Protein 3MP6 (pdb70)

B-factor: mean 15.25, std 7.07, range [2.72, 43.17]

CATH classification: 3.40.190.10 (+1 more: 2.30.30.140)

Organism: Saccharomyces cerevisiae (strain ATCC 204508 / S288c) (NCBI:txid559292)

Secondary structure (DSSP, 8-state):
--TTTTSEEEE--TTS-HHHHHHHHHHHHHHH---EEEE--TTHHHHHHHHHHTT-S-SEEEEEGGGHHHHHHTT-BPPP---HHHHHTB-HHHHHHTEETTEE-SEEEEEE--EEEEETTT-SS--SBGGGHHHHHHHHHTTT-EEE---SSSGGGTHHHHHHTT-EEEEEETTEEEEEEEETTSHHHHHHHHHHHHHHHTTSS-TT--HHHHHHHHHTTSEEEEEE-GGGHHHHHHSS--EEEEPPPBBTTB---PEEEEEEEEEBTT-TTHHHHHHIIIIIISSHHHHHHHHHHS--SEESBHHHHHHHTT-HHHHHHHHHHHHSEEPP-STTHHHHHHHHHHHHHHHHHTSS-HHHHHHHHHHHTTS--B--S---SSS----B-TT-EEEE-----EEEEEEEEEETTTTEEEEEE-S-BTTBTT-EEEEE-GGGEEEE-SS----PPPTT-EEEEEPTT-SEEEEEEEEEE-TTSPEEEEETT---EEE-GGGEEE-HHHH-/---

Sequence (511 aa):
MMKIEEEGKLVIWINGDKGYNGLAEVGKKKFEKKDTGIKVTVEHPDDKLEEEKFPQVAATGDGPDIIFWAHDRFGGYAQSGLLAEITPDKAFQDKLYPFTWDAVRRYNGKLIAYPIAVEALSLIYNKDLLPNPPKTWEEIPALDKEELKAKGKSALMFNLQEPYFTWPLIAADGGYAFKYENGKYDIKDVGVDNAGAKAGLTFLVDLIKNKHMNADTDYSSIAEAAFNKGETAMTINGPWAWSSNIDTSSKKVVNNYGVTVLPTFKKGQQPSKPFVGVLSAGINAASPNKELAKKEFLENYLLTDEGLEAVNKDKKPLGAVALKSYEEEELAKDPRIAATMENAQKGEEIMPNIPQQMSAFWYAVRTAVINAASGRQTVDEALAAAQQTNAAAEFGSSYWTSEYNPNAPILVGSEVAYKPRGEEWIQCEVLKVVADGTRFEVRDPEPDELGNSGKVYKCNRKELLLIPPGFPTKNYPPGTKVLARYPEETTTFYPAIVIGTKRDGTCRLRFDGEKETEVTTRRRLVLPSPTALAART

Foldseek 3Di:
DDPQPQAFEEEDAPLFLQVLLVVLQVVLCVVPVHHYHYDHDPPCLVVQVVQLVVLGDGQKYKDWLQAQLQCVVSVFFDFDDDDPVLVVQFDPVQQVSQDHPRTRGWAFWAKKWKWKKFQCVLPVDAAQALVCQVVVQVVVVVVQAAAEAEALLFCLQLQLQLPFQPADAFDDDPNDTDLLHGRCQDPSNLQSLVSLLVCLVSPRYPLPGHHVNRLVCVLCPRYGIYMDIQSSVVSNVVSVRPMDTAFDHHYPNGGRAHAMTTTTMTGTSSRPCSVVVSCSVRVRQLDLSNQVSRCVSGNRAQTRRVVNNVVVVPPNNNVRRVVNNVSHYYRHNHSLVVQLRVLSSQLSSCCNVVVDPNNRSSVSSSVRSSFQAAFAPDDDPFDGGDGQTQQFWKFFAPCQKTFIWGWHDADDRRFKTKTFRCPQDPVGRRTDIDIDGRHGIGTLDPDDGDGADPFQAWWFFADPPHRMTAIWGFRDADPVGWTFIDGPPDNTDTGHNSRIGHRVVVVD

Solvent-accessible surface area: 22839 Å² total

Radius of gyration: 24.21 Å; Cα contacts (8 Å, |Δi|>4): 1221; chains: 2; bounding box: 52×62×69 Å

Nearest PDB structures (foldseek):
  3mp6-assembly1_A  TM=1.002E+00  e=0.000E+00  Escherichia coli K-12
  6d1u-assembly2_B  TM=9.974E-01  e=3.886E-76  Escherichia coli O157:H7
  7wr3-assembly2_B  TM=9.984E-01  e=7.932E-76  Bolitoglossa
  8g3s-assembly1_A  TM=9.933E-01  e=6.636E-76  Serratia sp. FS14
  3o3u-assembly1_N  TM=7.822E-01  e=1.016E-78  Escherichia coli

Structure (mmCIF, N/CA/C/O backbone):
data_3MP6
#
_entry.id   3MP6
#
_cell.length_a   50.169
_cell.length_b   85.333
_cell.length_c   119.313
_cell.angle_alpha   90.00
_cell.angle_beta   90.00
_cell.angle_gamma   90.00
#
_symmetry.space_group_name_H-M   'P 21 21 21'
#
loop_
_entity.id
_entity.type
_entity.pdbx_description
1 polymer 'Maltose-binding periplasmic protein,LINKER,SAGA-associated factor 29'
2 polymer 'H3K4me2 peptide'
3 branched alpha-D-glucopyranose-(1-4)-alpha-D-glucopyranose
4 water water
#
loop_
_atom_site.group_PDB
_atom_site.id
_atom_site.type_symbol
_atom_site.label_atom_id
_atom_site.label_alt_id
_atom_site.label_comp_id
_atom_site.label_asym_id
_atom_site.label_entity_id
_atom_site.label_seq_id
_atom_site.pdbx_PDB_ins_code
_atom_site.Cartn_x
_atom_site.Cartn_y
_atom_site.Cartn_z
_atom_site.occupancy
_atom_site.B_iso_or_equiv
_atom_site.auth_seq_id
_atom_site.auth_comp_id
_atom_site.auth_asym_id
_atom_site.auth_atom_id
_atom_site.pdbx_PDB_model_num
ATOM 1 N N . MET A 1 1 ? -21.330 -32.538 -7.040 1.00 16.81 738 MET A N 1
ATOM 2 C CA A MET A 1 1 ? -21.538 -31.652 -5.858 0.50 15.96 738 MET A CA 1
ATOM 3 C CA B MET A 1 1 ? -21.545 -31.653 -5.858 0.50 15.83 738 MET A CA 1
ATOM 4 C C . MET A 1 1 ? -21.459 -30.178 -6.255 1.00 15.14 738 MET A C 1
ATOM 5 O O . MET A 1 1 ? -20.913 -29.833 -7.298 1.00 15.45 738 MET A O 1
ATOM 14 N N . LYS A 1 2 ? -22.010 -29.306 -5.414 1.00 13.43 739 LYS A N 1
ATOM 15 C CA . LYS A 1 2 ? -21.944 -27.861 -5.651 1.00 11.94 739 LYS A CA 1
ATOM 16 C C . LYS A 1 2 ? -20.495 -27.392 -5.553 1.00 10.66 739 LYS A C 1
ATOM 17 O O . LYS A 1 2 ? -19.716 -27.960 -4.777 1.00 9.76 739 LYS A O 1
ATOM 23 N N . ILE A 1 3 ? -20.144 -26.360 -6.313 1.00 10.10 740 ILE A N 1
ATOM 24 C CA . ILE A 1 3 ? -18.782 -25.827 -6.235 1.00 10.81 740 ILE A CA 1
ATOM 25 C C . ILE A 1 3 ? -18.454 -25.329 -4.830 1.00 9.91 740 ILE A C 1
ATOM 26 O O . ILE A 1 3 ? -17.298 -25.328 -4.416 1.00 9.85 740 ILE A O 1
ATOM 31 N N . GLU A 1 4 ? -19.479 -24.951 -4.071 1.00 9.11 741 GLU A N 1
ATOM 32 C CA . GLU A 1 4 ? -19.254 -24.445 -2.731 1.00 8.60 741 GLU A CA 1
ATOM 33 C C . GLU A 1 4 ? -18.887 -25.532 -1.714 1.00 8.22 741 GLU A C 1
ATOM 34 O O . GLU A 1 4 ? -18.394 -25.224 -0.642 1.00 8.29 741 GLU A O 1
ATOM 40 N N . GLU A 1 5 ? -19.130 -26.800 -2.045 1.00 8.46 742 GLU A N 1
ATOM 41 C CA A GLU A 1 5 ? -18.955 -27.861 -1.052 0.50 8.93 742 GLU A CA 1
ATOM 42 C CA B GLU A 1 5 ? -18.956 -27.890 -1.090 0.50 8.71 742 GLU A CA 1
ATOM 43 C C . GLU A 1 5 ? -17.497 -28.086 -0.668 1.00 8.99 742 GLU A C 1
ATOM 44 O O . GLU A 1 5 ? -16.600 -28.020 -1.508 1.00 9.82 742 GLU A O 1
ATOM 55 N N . GLY A 1 6 ? -17.281 -28.333 0.619 1.00 8.90 743 GLY A N 1
ATOM 56 C CA . GLY A 1 6 ? -15.994 -28.850 1.090 1.00 8.74 743 GLY A CA 1
ATOM 57 C C . GLY A 1 6 ? -15.027 -27.837 1.644 1.00 8.21 743 GLY A C 1
ATOM 58 O O . GLY A 1 6 ? -13.852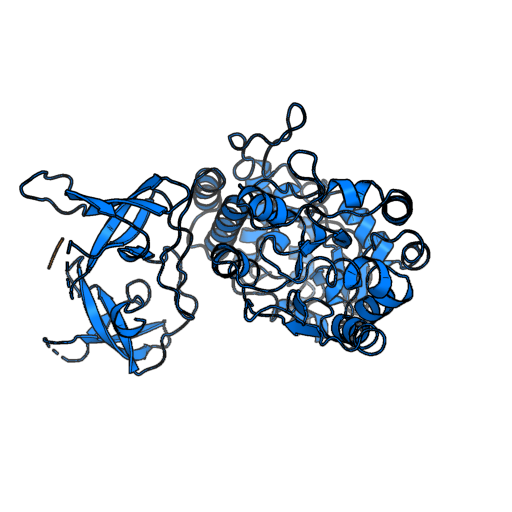 -28.153 1.839 1.00 8.56 743 GLY A O 1
ATOM 59 N N . LYS A 1 7 ? -15.529 -26.632 1.910 1.00 7.71 744 LYS A N 1
ATOM 60 C CA . LYS A 1 7 ? -14.711 -25.513 2.382 1.00 7.16 744 LYS A CA 1
ATOM 61 C C . LYS A 1 7 ? -15.681 -24.513 2.994 1.00 7.50 744 LYS A C 1
ATOM 62 O O . LYS A 1 7 ? -16.892 -24.653 2.808 1.00 8.86 744 LYS A O 1
ATOM 68 N N . LEU A 1 8 ? -15.167 -23.526 3.716 1.00 7.75 745 LEU A N 1
ATOM 69 C CA . LEU A 1 8 ? -16.010 -22.413 4.166 1.00 7.86 745 LEU A CA 1
ATOM 70 C C . LEU A 1 8 ? -15.598 -21.109 3.515 1.00 8.25 745 LEU A C 1
ATOM 71 O O . LEU A 1 8 ? -14.404 -20.821 3.382 1.00 9.22 745 LEU A O 1
ATOM 76 N N . VAL A 1 9 ? -16.592 -20.341 3.087 1.00 7.45 746 VAL A N 1
ATOM 77 C CA . VAL A 1 9 ? -16.394 -18.972 2.621 1.00 7.92 746 VAL A CA 1
ATOM 78 C C . VAL A 1 9 ? -17.260 -18.093 3.514 1.00 8.06 746 VAL A C 1
ATOM 79 O O . VAL A 1 9 ? -18.450 -18.358 3.709 1.00 8.36 746 VAL A O 1
ATOM 83 N N . ILE A 1 10 ? -16.638 -17.070 4.086 1.00 7.61 747 ILE A N 1
ATOM 84 C CA . ILE A 1 10 ? -17.264 -16.206 5.069 1.00 7.96 747 ILE A CA 1
ATOM 85 C C . ILE A 1 10 ? -17.182 -14.770 4.576 1.00 8.65 747 ILE A C 1
ATOM 86 O O . ILE A 1 10 ? -16.104 -14.330 4.151 1.00 8.58 747 ILE A O 1
ATOM 91 N N . TRP A 1 11 ? -18.301 -14.045 4.620 1.00 7.95 748 TRP A N 1
ATOM 92 C CA . TRP A 1 11 ? -18.323 -12.617 4.297 1.00 7.89 748 TRP A CA 1
ATOM 93 C C . TRP A 1 11 ? -18.517 -11.780 5.543 1.00 7.91 748 TRP A C 1
ATOM 94 O O . TRP A 1 11 ? -19.378 -12.074 6.373 1.00 8.24 748 TRP A O 1
ATOM 105 N N . ILE A 1 12 ? -17.718 -10.729 5.671 1.00 7.59 749 ILE A N 1
ATOM 106 C CA . ILE A 1 12 ? -17.827 -9.781 6.777 1.00 7.73 749 ILE A CA 1
ATOM 107 C C . ILE A 1 12 ? -17.468 -8.387 6.247 1.00 7.20 749 ILE A C 1
ATOM 108 O O . ILE A 1 12 ? -16.709 -8.259 5.282 1.00 7.32 749 ILE A O 1
ATOM 113 N N . ASN A 1 13 ? -18.029 -7.349 6.857 1.00 7.59 750 ASN A N 1
ATOM 114 C CA . ASN A 1 13 ? -17.790 -6.006 6.338 1.00 8.20 750 ASN A CA 1
ATOM 115 C C . ASN A 1 13 ? -16.343 -5.550 6.537 1.00 8.13 750 ASN A C 1
ATOM 116 O O . ASN A 1 13 ? -15.688 -5.959 7.487 1.00 8.38 750 ASN A O 1
ATOM 121 N N . GLY A 1 14 ? -15.877 -4.702 5.617 1.00 8.98 751 GLY A N 1
ATOM 122 C CA . GLY A 1 14 ? -14.492 -4.218 5.610 1.00 9.76 751 GLY A CA 1
ATOM 123 C C . GLY A 1 14 ? -14.096 -3.360 6.798 1.00 9.93 751 GLY A C 1
ATOM 124 O O . GLY A 1 14 ? -12.901 -3.146 7.038 1.00 10.82 751 GLY A O 1
ATOM 125 N N . ASP A 1 15 ? -15.083 -2.877 7.555 1.00 9.67 752 ASP A N 1
ATOM 126 C CA . ASP A 1 15 ? -14.788 -2.123 8.771 1.00 9.58 752 ASP A CA 1
ATOM 127 C C . ASP A 1 15 ? -14.630 -2.995 10.016 1.00 10.02 752 ASP A C 1
ATOM 128 O O . ASP A 1 15 ? -14.284 -2.495 11.086 1.00 10.75 752 ASP A O 1
ATOM 133 N N . LYS A 1 16 ? -14.833 -4.306 9.855 1.00 9.48 753 LYS A N 1
ATOM 134 C CA . LYS A 1 16 ? -14.691 -5.254 10.973 1.00 9.05 753 LYS A CA 1
ATOM 135 C C . LYS A 1 16 ? -13.361 -5.992 10.937 1.00 8.76 753 LYS A C 1
ATOM 136 O O . LYS A 1 16 ? -12.585 -5.856 9.981 1.00 9.35 753 LYS A O 1
ATOM 142 N N . GLY A 1 17 ? -13.101 -6.770 11.982 1.00 8.29 754 GLY A N 1
ATOM 143 C CA . GLY A 1 17 ? -11.807 -7.447 12.129 1.00 8.13 754 GLY A CA 1
ATOM 144 C C . GLY A 1 17 ? -11.685 -8.710 11.295 1.00 7.70 754 GLY A C 1
ATOM 145 O O . GLY A 1 17 ? -11.565 -9.806 11.849 1.00 7.97 754 GLY A O 1
ATOM 146 N N . TYR A 1 18 ? -11.688 -8.557 9.974 1.00 8.04 755 TYR A N 1
ATOM 147 C CA . TYR A 1 18 ? -11.560 -9.717 9.079 1.00 8.18 755 TYR A CA 1
ATOM 148 C C . TYR A 1 18 ? -10.222 -10.456 9.207 1.00 9.12 755 TYR A C 1
ATOM 149 O O . TYR A 1 18 ? -10.174 -11.678 9.026 1.00 9.42 755 TYR A O 1
ATOM 158 N N . ASN A 1 19 ? -9.145 -9.736 9.530 1.00 9.04 756 ASN A N 1
ATOM 159 C CA . ASN A 1 19 ? -7.867 -10.411 9.742 1.00 9.36 756 ASN A CA 1
ATOM 160 C C . ASN A 1 19 ? -7.875 -11.244 11.016 1.00 9.69 756 ASN A C 1
ATOM 161 O O . ASN A 1 19 ? -7.377 -12.379 11.019 1.00 9.77 756 ASN A O 1
ATOM 166 N N . GLY A 1 20 ? -8.478 -10.713 12.086 1.00 9.39 757 GLY A N 1
ATOM 167 C CA . GLY A 1 20 ? -8.678 -11.490 13.301 1.00 9.08 757 GLY A CA 1
ATOM 168 C C . GLY A 1 20 ? -9.561 -12.703 13.062 1.00 8.31 757 GLY A C 1
ATOM 169 O O . GLY A 1 20 ? -9.286 -13.797 13.554 1.00 8.39 757 GLY A O 1
ATOM 170 N N . LEU A 1 21 ? -10.610 -12.526 12.262 1.00 8.48 758 LEU A N 1
ATOM 171 C CA . LEU A 1 21 ? -11.507 -13.636 11.958 1.00 8.49 758 LEU A CA 1
ATOM 172 C C . LEU A 1 21 ? -10.763 -14.731 11.200 1.00 8.30 758 LEU A C 1
ATOM 173 O O . LEU A 1 21 ? -10.996 -15.913 11.431 1.00 7.97 758 LEU A O 1
ATOM 178 N N . ALA A 1 22 ? -9.860 -14.341 10.308 1.00 8.76 759 ALA A N 1
ATOM 179 C CA . ALA A 1 22 ? -9.027 -15.309 9.599 1.00 8.46 759 ALA A CA 1
ATOM 180 C C . ALA A 1 22 ? -8.083 -16.072 10.544 1.00 8.44 759 ALA A C 1
ATOM 181 O O . ALA A 1 22 ? -7.747 -17.226 10.281 1.00 8.86 759 ALA A O 1
ATOM 183 N N . GLU A 1 23 ? -7.653 -15.447 11.642 1.00 8.55 760 GLU A N 1
ATOM 184 C CA . GLU A 1 23 ? -6.880 -16.176 12.655 1.00 9.34 760 GLU A CA 1
ATOM 185 C C . GLU A 1 23 ? -7.728 -17.279 13.293 1.00 9.58 760 GLU A C 1
ATOM 186 O O . GLU A 1 23 ? -7.243 -18.385 13.562 1.00 9.75 760 GLU A O 1
ATOM 192 N N . VAL A 1 24 ? -9.003 -16.987 13.529 1.00 9.05 761 VAL A N 1
ATOM 193 C CA . VAL A 1 24 ? -9.934 -18.012 14.008 1.00 9.19 761 VAL A CA 1
ATOM 194 C C . VAL A 1 24 ? -10.075 -19.102 12.935 1.00 8.91 761 VAL A C 1
ATOM 195 O O . VAL A 1 24 ? -10.065 -20.309 13.231 1.00 8.59 761 VAL A O 1
ATOM 199 N N . GLY A 1 25 ? -10.207 -18.665 11.685 1.00 8.62 762 GLY A N 1
ATOM 200 C CA . GLY A 1 25 ? -10.178 -19.569 10.540 1.00 8.74 762 GLY A CA 1
ATOM 201 C C . GLY A 1 25 ? -9.001 -20.531 10.561 1.00 8.66 762 GLY A C 1
ATOM 202 O O . GLY A 1 25 ? -9.182 -21.734 10.350 1.00 8.25 762 GLY A O 1
ATOM 203 N N . LYS A 1 26 ? -7.798 -20.016 10.826 1.00 8.98 763 LYS A N 1
ATOM 204 C CA . LYS A 1 26 ? -6.618 -20.862 10.817 1.00 9.60 763 LYS A CA 1
ATOM 205 C C . LYS A 1 26 ? -6.679 -21.928 11.906 1.00 9.38 763 LYS A C 1
ATOM 206 O O . LYS A 1 26 ? -6.279 -23.064 11.661 1.00 9.23 763 LYS A O 1
ATOM 212 N N . LYS A 1 27 ? -7.200 -21.586 13.085 1.00 9.42 764 LYS A N 1
ATOM 213 C CA A LYS A 1 27 ? -7.355 -22.580 14.143 0.50 9.38 764 LYS A CA 1
ATOM 214 C CA B LYS A 1 27 ? -7.364 -22.574 14.149 0.50 9.62 764 LYS A CA 1
ATOM 215 C C . LYS A 1 27 ? -8.301 -23.697 13.700 1.00 9.25 764 LYS A C 1
ATOM 216 O O . LYS A 1 27 ? -8.023 -24.877 13.904 1.00 9.57 764 LYS A O 1
ATOM 227 N N . PHE A 1 28 ? -9.405 -23.324 13.062 1.00 7.97 765 PHE A N 1
ATOM 228 C CA . PHE A 1 28 ? -10.354 -24.284 12.528 1.00 8.02 765 PHE A CA 1
ATOM 229 C C . PHE A 1 28 ? -9.697 -25.148 11.460 1.00 8.01 765 PHE A C 1
ATOM 230 O O . PHE A 1 28 ? -9.880 -26.367 11.452 1.00 8.66 765 PHE A O 1
ATOM 238 N N . GLU A 1 29 ? -8.927 -24.518 10.572 1.00 8.31 766 GLU A N 1
ATOM 239 C CA . GLU A 1 29 ? -8.246 -25.240 9.497 1.00 8.17 766 GLU A CA 1
ATOM 240 C C . GLU A 1 29 ? -7.278 -26.276 10.043 1.00 8.87 766 GLU A C 1
ATOM 241 O O . GLU A 1 29 ? -7.196 -27.375 9.495 1.00 9.71 766 GLU A O 1
ATOM 247 N N . LYS A 1 30 ? -6.543 -25.916 11.094 1.00 9.48 767 LYS A N 1
ATOM 248 C CA A LYS A 1 30 ? -5.567 -26.825 11.693 0.50 10.13 767 LYS A CA 1
ATOM 249 C CA B LYS A 1 30 ? -5.570 -26.835 11.678 0.50 10.00 767 LYS A CA 1
ATOM 250 C C . LYS A 1 30 ? -6.265 -28.073 12.238 1.00 9.88 767 LYS A C 1
ATOM 251 O O . LYS A 1 30 ? -5.806 -29.206 12.020 1.00 10.71 767 LYS A O 1
ATOM 262 N N . ASP A 1 31 ? -7.397 -27.873 12.917 1.00 9.16 768 ASP A N 1
ATOM 263 C CA . ASP A 1 31 ? -8.103 -28.999 13.548 1.00 9.76 768 ASP A CA 1
ATOM 264 C C . ASP A 1 31 ? -8.900 -29.855 12.578 1.00 9.79 768 ASP A C 1
ATOM 265 O O . ASP A 1 31 ? -9.039 -31.060 12.792 1.00 11.05 768 ASP A O 1
ATOM 270 N N . THR A 1 32 ? -9.440 -29.238 11.535 1.00 9.33 769 THR A N 1
ATOM 271 C CA . THR A 1 32 ? -10.377 -29.924 10.650 1.00 9.13 769 THR A CA 1
ATOM 272 C C . THR A 1 32 ? -9.789 -30.381 9.313 1.00 9.26 769 THR A C 1
ATOM 273 O O . THR A 1 32 ? -10.329 -31.278 8.666 1.00 9.24 769 THR A O 1
ATOM 277 N N . GLY A 1 33 ? -8.722 -29.724 8.873 1.00 9.01 770 GLY A N 1
ATOM 278 C CA . GLY A 1 33 ? -8.196 -29.920 7.521 1.00 8.53 770 GLY A CA 1
ATOM 279 C C . GLY A 1 33 ? -9.055 -29.307 6.424 1.00 8.08 770 GLY A C 1
ATOM 280 O O . GLY A 1 33 ? -8.909 -29.648 5.254 1.00 8.77 770 GLY A O 1
ATOM 281 N N . ILE A 1 34 ? -9.963 -28.413 6.813 1.00 8.04 771 ILE A N 1
ATOM 282 C CA . ILE A 1 34 ? -10.874 -27.759 5.880 1.00 8.20 771 ILE A CA 1
ATOM 283 C C . ILE A 1 34 ? -10.529 -26.283 5.776 1.00 8.18 771 ILE A C 1
ATOM 284 O O . ILE A 1 34 ? -10.353 -25.611 6.789 1.00 8.40 771 ILE A O 1
ATOM 289 N N . LYS A 1 35 ? -10.425 -25.789 4.539 1.00 8.00 772 LYS A N 1
ATOM 290 C CA . LYS A 1 35 ? -10.077 -24.410 4.257 1.00 9.11 772 LYS A CA 1
ATOM 291 C C . LYS A 1 35 ? -11.198 -23.433 4.607 1.00 8.52 772 LYS A C 1
ATOM 292 O O . LYS A 1 35 ? -12.374 -23.718 4.358 1.00 8.13 772 LYS A O 1
ATOM 298 N N . VAL A 1 36 ? -10.813 -22.290 5.175 1.00 8.25 773 VAL A N 1
ATOM 299 C CA . VAL A 1 36 ? -11.720 -21.183 5.464 1.00 8.71 773 VAL A CA 1
ATOM 300 C C . VAL A 1 36 ? -11.192 -19.947 4.743 1.00 8.78 773 VAL A C 1
ATOM 301 O O . VAL A 1 36 ? -10.020 -19.597 4.877 1.00 10.61 773 VAL A O 1
ATOM 305 N N . THR A 1 37 ? -12.052 -19.305 3.962 1.00 8.91 774 THR A N 1
ATOM 306 C CA . THR A 1 37 ? -11.693 -18.064 3.273 1.00 9.64 774 THR A CA 1
ATOM 307 C C . THR A 1 37 ? -12.604 -16.941 3.754 1.00 8.81 774 THR A C 1
ATOM 308 O O . THR A 1 37 ? -13.822 -17.021 3.592 1.00 9.13 774 THR A O 1
ATOM 312 N N . VAL A 1 38 ? -12.013 -15.907 4.339 1.00 8.40 775 VAL A N 1
ATOM 313 C CA . VAL A 1 38 ? -12.750 -14.720 4.769 1.00 8.86 775 VAL A CA 1
ATOM 314 C C . VAL A 1 38 ? -12.640 -13.661 3.682 1.00 9.07 775 VAL A C 1
ATOM 315 O O . VAL A 1 38 ? -11.541 -13.346 3.219 1.00 10.19 775 VAL A O 1
ATOM 319 N N . GLU A 1 39 ? -13.785 -13.117 3.284 1.00 8.51 776 GLU A N 1
ATOM 320 C CA . GLU A 1 39 ? -13.836 -12.065 2.278 1.00 9.05 776 GLU A CA 1
ATOM 321 C C . GLU A 1 39 ? -14.611 -10.869 2.798 1.00 9.10 776 GLU A C 1
ATOM 322 O O . GLU A 1 39 ? -15.515 -11.007 3.637 1.00 8.36 776 GLU A O 1
ATOM 328 N N . HIS A 1 40 ? -14.279 -9.691 2.292 1.00 9.29 777 HIS A N 1
ATOM 329 C CA . HIS A 1 40 ? -14.981 -8.465 2.684 1.00 9.69 777 HIS A CA 1
ATOM 330 C C . HIS A 1 40 ? -15.358 -7.636 1.447 1.00 10.15 777 HIS A C 1
ATOM 331 O O . HIS A 1 40 ? -14.864 -6.521 1.247 1.00 11.15 777 HIS A O 1
ATOM 338 N N . PRO A 1 41 ? -16.248 -8.182 0.596 1.00 10.44 778 PRO A N 1
ATOM 339 C CA . PRO A 1 41 ? -16.589 -7.436 -0.615 1.00 10.91 778 PRO A CA 1
ATOM 340 C C . PRO A 1 41 ? -17.328 -6.158 -0.282 1.00 11.97 778 PRO A C 1
ATOM 341 O O . PRO A 1 41 ? -17.955 -6.056 0.784 1.00 11.90 778 PRO A O 1
ATOM 345 N N . ASP A 1 42 ? -17.240 -5.179 -1.177 1.00 13.72 779 ASP A N 1
ATOM 346 C CA A ASP A 1 42 ? -18.015 -3.957 -1.02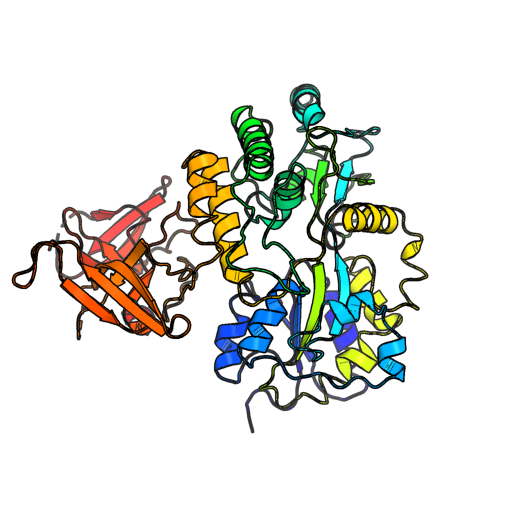0 0.50 14.58 779 ASP A CA 1
ATOM 347 C CA B ASP A 1 42 ? -18.010 -3.956 -1.030 0.50 14.46 779 ASP A CA 1
ATOM 348 C C . ASP A 1 42 ? -19.496 -4.259 -1.202 1.00 14.35 779 ASP A C 1
ATOM 349 O O . ASP A 1 42 ? -19.870 -5.176 -1.946 1.00 14.15 779 ASP A O 1
ATOM 358 N N . LYS A 1 43 ? -20.332 -3.501 -0.499 1.00 14.29 780 LYS A N 1
ATOM 359 C CA . LYS A 1 43 ? -21.795 -3.638 -0.593 1.00 14.71 780 LYS A CA 1
ATOM 360 C C . LYS A 1 43 ? -22.259 -5.078 -0.388 1.00 13.72 780 LYS A C 1
ATOM 361 O O . LYS A 1 43 ? -23.180 -5.546 -1.063 1.00 13.67 780 LYS A O 1
ATOM 367 N N . LEU A 1 44 ? -21.631 -5.782 0.550 1.00 12.53 781 LEU A N 1
ATOM 368 C CA . LEU A 1 44 ? -21.928 -7.195 0.731 1.00 11.79 781 LEU A CA 1
ATOM 369 C C . LEU A 1 44 ? -23.390 -7.449 1.134 1.00 12.04 781 LEU A C 1
ATOM 370 O O . LEU A 1 44 ? -23.951 -8.489 0.794 1.00 11.34 781 LEU A O 1
ATOM 375 N N . GLU A 1 45 ? -23.986 -6.488 1.836 1.00 11.81 782 GLU A N 1
ATOM 376 C CA . GLU A 1 45 ? -25.373 -6.596 2.296 1.00 12.69 782 GLU A CA 1
ATOM 377 C C . GLU A 1 45 ? -26.361 -6.552 1.124 1.00 13.48 782 GLU A C 1
ATOM 378 O O . GLU A 1 45 ? -27.490 -7.044 1.239 1.00 13.87 782 GLU A O 1
ATOM 384 N N . GLU A 1 46 ? -25.926 -5.957 0.016 1.00 14.91 783 GLU A N 1
ATOM 385 C CA A GLU A 1 46 ? -26.698 -5.922 -1.222 0.50 15.83 783 GLU A CA 1
ATOM 386 C CA B GLU A 1 46 ? -26.700 -5.928 -1.230 0.50 15.49 783 GLU A CA 1
ATOM 387 C C . GLU A 1 46 ? -26.350 -7.116 -2.122 1.00 15.81 783 GLU A C 1
ATOM 388 O O . GLU A 1 46 ? -27.225 -7.700 -2.794 1.00 17.10 783 GLU A O 1
ATOM 399 N N . LYS A 1 47 ? -25.076 -7.487 -2.143 1.00 15.03 784 LYS A N 1
ATOM 400 C CA . LYS A 1 47 ? -24.617 -8.612 -2.957 1.00 15.01 784 LYS A CA 1
ATOM 401 C C . LYS A 1 47 ? -25.133 -9.955 -2.449 1.00 14.10 784 LYS A C 1
ATOM 402 O O . LYS A 1 47 ? -25.467 -10.832 -3.246 1.00 14.05 784 LYS A O 1
ATOM 408 N N . PHE A 1 48 ? -25.197 -10.126 -1.129 1.00 13.54 785 PHE A N 1
ATOM 409 C CA . PHE A 1 48 ? -25.573 -11.427 -0.572 1.00 12.12 785 PHE A CA 1
ATOM 410 C C . PHE A 1 48 ? -26.905 -11.995 -1.114 1.00 12.79 785 PHE A C 1
ATOM 411 O O . PHE A 1 48 ? -26.950 -13.153 -1.536 1.00 11.69 785 PHE A O 1
ATOM 419 N N . PRO A 1 49 ? -27.990 -11.200 -1.102 1.00 12.96 786 PRO A N 1
ATOM 420 C CA . PRO A 1 49 ? -29.248 -11.795 -1.566 1.00 13.99 786 PRO A CA 1
ATOM 421 C C . PRO A 1 49 ? -29.208 -12.247 -3.029 1.00 13.91 786 PRO A C 1
ATOM 422 O O . PRO A 1 49 ? -29.810 -13.261 -3.367 1.00 13.87 786 PRO A O 1
ATOM 426 N N . GLN A 1 50 ? -28.473 -11.514 -3.871 1.00 14.24 787 GLN A N 1
ATOM 427 C CA . GLN A 1 50 ? -28.398 -11.826 -5.290 1.00 15.14 787 GLN A CA 1
ATOM 428 C C . GLN A 1 50 ? -27.748 -13.189 -5.489 1.00 13.95 787 GLN A C 1
ATOM 429 O O . GLN A 1 50 ? -28.257 -14.024 -6.240 1.00 14.12 787 GLN A O 1
ATOM 435 N N . VAL A 1 51 ? -26.627 -13.427 -4.808 1.00 12.04 788 VAL A N 1
ATOM 436 C CA . VAL A 1 51 ? -25.928 -14.698 -4.973 1.00 11.64 788 VAL A CA 1
ATOM 437 C C . VAL A 1 51 ? -26.584 -15.830 -4.181 1.00 10.13 788 VAL A C 1
ATOM 438 O O . VAL A 1 51 ? -26.666 -16.955 -4.678 1.00 9.56 788 VAL A O 1
ATOM 442 N N . ALA A 1 52 ? -27.067 -15.543 -2.971 1.00 8.75 789 ALA A N 1
ATOM 443 C CA . ALA A 1 52 ? -27.733 -16.585 -2.196 1.00 8.50 789 ALA A CA 1
ATOM 444 C C . ALA A 1 52 ? -29.032 -17.061 -2.835 1.00 8.47 789 ALA A C 1
ATOM 445 O O . ALA A 1 52 ? -29.390 -18.228 -2.697 1.00 8.26 789 ALA A O 1
ATOM 447 N N . ALA A 1 53 ? -29.714 -16.173 -3.563 1.00 8.94 790 ALA A N 1
ATOM 448 C CA . ALA A 1 53 ? -30.962 -16.565 -4.218 1.00 9.16 790 ALA A CA 1
ATOM 449 C C . ALA A 1 53 ? -30.750 -17.637 -5.280 1.00 9.86 790 ALA A C 1
ATOM 450 O O . ALA A 1 53 ? -31.663 -18.398 -5.560 1.00 10.20 790 ALA A O 1
ATOM 452 N N . THR A 1 54 ? -29.547 -17.702 -5.857 1.00 9.97 791 THR A N 1
ATOM 453 C CA . THR A 1 54 ? -29.238 -18.739 -6.847 1.00 10.42 791 THR A CA 1
ATOM 454 C C . THR A 1 54 ? -28.646 -20.003 -6.233 1.00 10.36 791 THR A C 1
ATOM 455 O O . THR A 1 54 ? -28.253 -20.921 -6.957 1.00 11.75 791 THR A O 1
ATOM 459 N N . GLY A 1 55 ? -28.589 -20.066 -4.904 1.00 9.78 792 GLY A N 1
ATOM 460 C CA . GLY A 1 55 ? -27.999 -21.232 -4.231 1.00 9.86 792 GLY A CA 1
ATOM 461 C C . GLY A 1 55 ? -26.491 -21.110 -4.066 1.00 10.27 792 GLY A C 1
ATOM 462 O O . GLY A 1 55 ? -25.833 -22.069 -3.645 1.00 11.00 792 GLY A O 1
ATOM 463 N N . ASP A 1 56 ? -25.951 -19.942 -4.407 1.00 10.07 793 ASP A N 1
ATOM 464 C CA . ASP A 1 56 ? -24.514 -19.682 -4.289 1.00 10.26 793 ASP A CA 1
ATOM 465 C C . ASP A 1 56 ? -24.221 -18.733 -3.141 1.00 10.11 793 ASP A C 1
ATOM 466 O O . ASP A 1 56 ? -25.037 -18.617 -2.226 1.00 10.24 793 ASP A O 1
ATOM 471 N N . GLY A 1 57 ? -23.067 -18.073 -3.160 1.00 10.22 794 GLY A N 1
ATOM 472 C CA . GLY A 1 57 ? -22.719 -17.173 -2.074 1.00 9.07 794 GLY A CA 1
ATOM 473 C C . GLY A 1 57 ? -21.969 -17.817 -0.932 1.00 8.59 794 GLY A C 1
ATOM 474 O O . GLY A 1 57 ? -21.721 -19.028 -0.929 1.00 8.75 794 GLY A O 1
ATOM 475 N N . PRO A 1 58 ? -21.589 -16.994 0.048 1.00 7.74 795 PRO A N 1
ATOM 476 C CA . PRO A 1 58 ? -20.780 -17.467 1.155 1.00 7.12 795 PRO A CA 1
ATOM 477 C C . PRO A 1 58 ? -21.581 -18.409 2.039 1.00 6.46 795 PRO A C 1
ATOM 478 O O . PRO A 1 58 ? -22.819 -18.340 2.072 1.00 6.64 795 PRO A O 1
ATOM 482 N N . ASP A 1 59 ? -20.900 -19.310 2.727 1.00 6.03 796 ASP A N 1
ATOM 483 C CA . ASP A 1 59 ? -21.570 -20.182 3.703 1.00 6.38 796 ASP A CA 1
ATOM 484 C C . ASP A 1 59 ? -22.066 -19.423 4.926 1.00 6.43 796 ASP A C 1
ATOM 485 O O . ASP A 1 59 ? -23.126 -19.756 5.488 1.00 6.66 796 ASP A O 1
ATOM 490 N N . ILE A 1 60 ? -21.298 -18.407 5.330 1.00 5.39 797 ILE A N 1
ATOM 491 C CA . ILE A 1 60 ? -21.598 -17.601 6.514 1.00 5.81 797 ILE A CA 1
ATOM 492 C C . ILE A 1 60 ? -21.546 -16.143 6.119 1.00 6.01 797 ILE A C 1
ATOM 493 O O . ILE A 1 60 ? -20.595 -15.716 5.459 1.00 6.05 797 ILE A O 1
ATOM 498 N N . ILE A 1 61 ? -22.574 -15.393 6.498 1.00 6.94 798 ILE A N 1
ATOM 499 C CA . ILE A 1 61 ? -22.604 -13.946 6.287 1.00 7.71 798 ILE A CA 1
ATOM 500 C C . ILE A 1 61 ? -22.690 -13.214 7.624 1.00 7.03 798 ILE A C 1
ATOM 501 O O . ILE A 1 61 ? -23.515 -13.551 8.477 1.00 6.58 798 ILE A O 1
ATOM 506 N N . PHE A 1 62 ? -21.806 -12.240 7.801 1.00 7.00 799 PHE A N 1
ATOM 507 C CA . PHE A 1 62 ? -21.836 -11.356 8.972 1.00 6.93 799 PHE A CA 1
ATOM 508 C C . PHE A 1 62 ? -22.418 -10.001 8.595 1.00 7.28 799 PHE A C 1
ATOM 509 O O . PHE A 1 62 ? -22.014 -9.379 7.615 1.00 8.35 799 PHE A O 1
ATOM 517 N N . TRP A 1 63 ? -23.355 -9.533 9.412 1.00 6.50 800 TRP A N 1
ATOM 518 C CA . TRP A 1 63 ? -23.885 -8.164 9.309 1.00 6.84 800 TRP A CA 1
ATOM 519 C C . TRP A 1 63 ? -24.622 -7.864 10.605 1.00 6.65 800 TRP A C 1
ATOM 520 O O . TRP A 1 63 ? -24.900 -8.771 11.388 1.00 6.51 800 TRP A O 1
ATOM 531 N N . ALA A 1 64 ? -24.931 -6.595 10.854 1.00 6.02 801 ALA A N 1
ATOM 532 C CA . ALA A 1 64 ? -25.862 -6.300 11.939 1.00 6.07 801 ALA A CA 1
ATOM 533 C C . ALA A 1 64 ? -27.204 -6.997 11.679 1.00 6.22 801 ALA A C 1
ATOM 534 O O . ALA A 1 64 ? -27.601 -7.263 10.532 1.00 6.12 801 ALA A O 1
ATOM 536 N N . HIS A 1 65 ? -27.882 -7.305 12.769 1.00 6.52 802 HIS A N 1
ATOM 537 C CA . HIS A 1 65 ? -29.085 -8.125 12.716 1.00 6.48 802 HIS A CA 1
ATOM 538 C C . HIS A 1 65 ? -30.237 -7.503 11.900 1.00 6.09 802 HIS A C 1
ATOM 539 O O . HIS A 1 65 ? -31.176 -8.219 11.528 1.00 6.46 802 HIS A O 1
ATOM 546 N N . ASP A 1 66 ? -30.189 -6.199 11.638 1.00 6.40 803 ASP A N 1
ATOM 547 C CA . ASP A 1 66 ? -31.335 -5.539 10.989 1.00 6.87 803 ASP A CA 1
ATOM 548 C C . ASP A 1 66 ? -31.656 -6.113 9.626 1.00 7.26 803 ASP A C 1
ATOM 549 O O . ASP A 1 66 ? -32.831 -6.167 9.246 1.00 8.44 803 ASP A O 1
ATOM 554 N N . ARG A 1 67 ? -30.637 -6.567 8.894 1.00 7.14 804 ARG A N 1
ATOM 555 C CA . ARG A 1 67 ? -30.888 -7.088 7.543 1.00 7.64 804 ARG A CA 1
ATOM 556 C C . ARG A 1 67 ? -31.282 -8.551 7.488 1.00 7.17 804 ARG A C 1
ATOM 557 O O . ARG A 1 67 ? -31.691 -9.049 6.424 1.00 6.93 804 ARG A O 1
ATOM 565 N N . PHE A 1 68 ? -31.184 -9.242 8.621 1.00 7.12 805 PHE A N 1
ATOM 566 C CA . PHE A 1 68 ? -31.373 -10.682 8.624 1.00 6.56 805 PHE A CA 1
ATOM 567 C C . PHE A 1 68 ? -32.824 -11.134 8.565 1.00 6.95 805 PHE A C 1
ATOM 568 O O . PHE A 1 68 ? -33.081 -12.226 8.086 1.00 7.56 805 PHE A O 1
ATOM 576 N N . GLY A 1 69 ? -33.769 -10.321 9.021 1.00 6.99 806 GLY A N 1
ATOM 577 C CA . GLY A 1 69 ? -35.176 -10.708 8.867 1.00 7.67 806 GLY A CA 1
ATOM 578 C C . GLY A 1 69 ? -35.565 -10.775 7.398 1.00 7.39 806 GLY A C 1
ATOM 579 O O . GLY A 1 69 ? -36.296 -11.686 6.966 1.00 8.19 806 GLY A O 1
ATOM 580 N N . GLY A 1 70 ? -35.077 -9.820 6.605 1.00 7.51 807 GLY A N 1
ATOM 581 C CA . GLY A 1 70 ? -35.310 -9.849 5.164 1.00 7.39 807 GLY A CA 1
ATOM 582 C C . GLY A 1 70 ? -34.698 -11.070 4.496 1.00 6.95 807 GLY A C 1
ATOM 583 O O . GLY A 1 70 ? -35.339 -11.734 3.679 1.00 6.57 807 GLY A O 1
ATOM 584 N N . TYR A 1 71 ? -33.463 -11.393 4.864 1.00 6.69 808 TYR A N 1
ATOM 585 C CA . TYR A 1 71 ? -32.816 -12.579 4.314 1.00 6.64 808 TYR A CA 1
ATOM 586 C C . TYR A 1 71 ? -33.589 -13.835 4.699 1.00 6.57 808 TYR A C 1
ATOM 587 O O . TYR A 1 71 ? -33.803 -14.719 3.854 1.00 6.65 808 TYR A O 1
ATOM 596 N N . ALA A 1 72 ? -34.028 -13.907 5.958 1.00 5.85 809 ALA A N 1
ATOM 597 C CA . ALA A 1 72 ? -34.735 -15.088 6.442 1.00 5.33 809 ALA A CA 1
ATOM 598 C C . ALA A 1 72 ? -36.081 -15.230 5.732 1.00 5.84 809 ALA A C 1
ATOM 599 O O . ALA A 1 72 ? -36.423 -16.315 5.276 1.00 6.46 809 ALA A O 1
ATOM 601 N N . GLN A 1 73 ? -36.817 -14.126 5.642 1.00 6.49 810 GLN A N 1
ATOM 602 C CA . GLN A 1 73 ? -38.113 -14.104 4.961 1.00 6.68 810 GLN A CA 1
ATOM 603 C C . GLN A 1 73 ? -37.970 -14.613 3.526 1.00 6.68 810 GLN A C 1
ATOM 604 O O . GLN A 1 73 ? -38.802 -15.399 3.039 1.00 8.07 810 GLN A O 1
ATOM 610 N N . SER A 1 74 ? -36.894 -14.183 2.872 1.00 6.82 811 SER A N 1
ATOM 611 C CA . SER A 1 74 ? -36.598 -14.586 1.497 1.00 6.42 811 SER A CA 1
ATOM 612 C C . SER A 1 74 ? -36.106 -16.020 1.343 1.00 6.84 811 SER A C 1
ATOM 613 O O . SER A 1 74 ? -35.863 -16.467 0.220 1.00 7.16 811 SER A O 1
ATOM 616 N N . GLY A 1 75 ? -35.973 -16.745 2.452 1.00 6.85 812 GLY A N 1
ATOM 617 C CA . GLY A 1 75 ? -35.534 -18.141 2.403 1.00 7.80 812 GLY A CA 1
ATOM 618 C C . GLY A 1 75 ? -34.040 -18.326 2.252 1.00 7.91 812 GLY A C 1
ATOM 619 O O . GLY A 1 75 ? -33.593 -19.397 1.852 1.00 8.31 812 GLY A O 1
ATOM 620 N N . LEU A 1 76 ? -33.263 -17.294 2.572 1.00 7.66 813 LEU A N 1
ATOM 621 C CA . LEU A 1 76 ? -31.821 -17.316 2.333 1.00 7.10 813 LEU A CA 1
ATOM 622 C C . LEU A 1 76 ? -30.991 -17.761 3.526 1.00 7.64 813 LEU A C 1
ATOM 623 O O . LEU A 1 76 ? -29.778 -17.964 3.389 1.00 7.27 813 LEU A O 1
ATOM 628 N N . LEU A 1 77 ? -31.633 -17.907 4.689 1.00 7.97 814 LEU A N 1
ATOM 629 C CA . LEU A 1 77 ? -30.914 -18.312 5.903 1.00 8.15 814 LEU A CA 1
ATOM 630 C C . LEU A 1 77 ? -31.436 -19.602 6.501 1.00 9.09 814 LEU A C 1
ATOM 631 O O . LEU A 1 77 ? -32.647 -19.797 6.647 1.00 11.01 814 LEU A O 1
ATOM 636 N N . ALA A 1 78 ? -30.512 -20.474 6.872 1.00 8.36 815 ALA A N 1
ATOM 637 C CA . ALA A 1 78 ? -30.851 -21.708 7.568 1.00 8.48 815 ALA A CA 1
ATOM 638 C C . ALA A 1 78 ? -31.230 -21.399 9.017 1.00 8.76 815 ALA A C 1
ATOM 639 O O . ALA A 1 78 ? -30.670 -20.500 9.652 1.00 9.39 815 ALA A O 1
ATOM 641 N N . GLU A 1 79 ? -32.182 -22.161 9.548 1.00 9.54 816 GLU A N 1
ATOM 642 C CA . GLU A 1 79 ? -32.447 -22.101 10.974 1.00 10.11 816 GLU A CA 1
ATOM 643 C C . GLU A 1 79 ? -31.238 -22.711 11.683 1.00 9.61 816 GLU A C 1
ATOM 644 O O . GLU A 1 79 ? -30.757 -23.776 11.298 1.00 11.16 816 GLU A O 1
ATOM 650 N N . ILE A 1 80 ? -30.712 -22.022 12.683 1.00 10.85 817 ILE A N 1
ATOM 651 C CA . ILE A 1 80 ? -29.542 -22.570 13.374 1.00 11.59 817 ILE A CA 1
ATOM 652 C C . ILE A 1 80 ? -29.985 -23.510 14.484 1.00 12.58 817 ILE A C 1
ATOM 653 O O . ILE A 1 80 ? -31.122 -23.435 14.944 1.00 13.59 817 ILE A O 1
ATOM 658 N N . THR A 1 81 ? -29.083 -24.394 14.904 1.00 12.82 818 THR A N 1
ATOM 659 C CA . THR A 1 81 ? -29.445 -25.473 15.828 1.00 13.74 818 THR A CA 1
ATOM 660 C C . THR A 1 81 ? -28.617 -25.525 17.127 1.00 13.00 818 THR A C 1
ATOM 661 O O . THR A 1 81 ? -28.212 -26.609 17.547 1.00 13.65 818 THR A O 1
ATOM 665 N N . PRO A 1 82 ? -28.370 -24.360 17.780 1.00 12.66 819 PRO A N 1
ATOM 666 C CA . PRO A 1 82 ? -27.604 -24.455 19.029 1.00 12.01 819 PRO A CA 1
ATOM 667 C C . PRO A 1 82 ? -28.401 -25.176 20.107 1.00 11.80 819 PRO A C 1
ATOM 668 O O . PRO A 1 82 ? -29.604 -24.952 20.248 1.00 12.48 819 PRO A O 1
ATOM 672 N N . ASP A 1 83 ? -27.734 -26.041 20.862 1.00 10.96 820 ASP A N 1
ATOM 673 C CA . ASP A 1 83 ? -28.418 -26.685 21.975 1.00 11.49 820 ASP A CA 1
ATOM 674 C C . ASP A 1 83 ? -28.551 -25.758 23.178 1.00 11.16 820 ASP A C 1
ATOM 675 O O . ASP A 1 83 ? -28.067 -24.609 23.155 1.00 10.81 820 ASP A O 1
ATOM 680 N N . LYS A 1 84 ? -29.238 -26.222 24.214 1.00 11.24 821 LYS A N 1
ATOM 681 C CA . LYS A 1 84 ? -29.501 -25.370 25.373 1.00 11.20 821 LYS A CA 1
ATOM 682 C C . LYS A 1 84 ? -28.229 -24.964 26.107 1.00 10.58 821 LYS A C 1
ATOM 683 O O . LYS A 1 84 ? -28.141 -23.842 26.610 1.00 10.53 821 LYS A O 1
ATOM 689 N N . ALA A 1 85 ? -27.257 -25.870 26.165 1.00 9.78 822 ALA A N 1
ATOM 690 C CA . ALA A 1 85 ? -25.958 -25.569 26.765 1.00 9.61 822 ALA A CA 1
ATOM 691 C C . ALA A 1 85 ? -25.268 -24.441 26.005 1.00 9.22 822 ALA A C 1
ATOM 692 O O . ALA A 1 85 ? -24.719 -23.520 26.643 1.00 9.25 822 ALA A O 1
ATOM 694 N N . PHE A 1 86 ? -25.347 -24.472 24.668 1.00 9.05 823 PHE A N 1
ATOM 695 C CA . PHE A 1 86 ? -24.746 -23.389 23.897 1.00 8.76 823 PHE A CA 1
ATOM 696 C C . PHE A 1 86 ? -25.529 -22.096 24.077 1.00 8.60 823 PHE A C 1
ATOM 697 O O . PHE A 1 86 ? -24.935 -21.018 24.254 1.00 8.07 823 PHE A O 1
ATOM 705 N N . GLN A 1 87 ? -26.856 -22.189 24.041 1.00 9.00 824 GLN A N 1
ATOM 706 C CA . GLN A 1 87 ? -27.662 -20.983 24.187 1.00 9.31 824 GLN A CA 1
ATOM 707 C C . GLN A 1 87 ? -27.364 -20.265 25.495 1.00 8.91 824 GLN A C 1
ATOM 708 O O . GLN A 1 87 ? -27.373 -19.031 25.545 1.00 8.62 824 GLN A O 1
ATOM 714 N N . ASP A 1 88 ? -27.090 -21.037 26.549 1.00 9.00 825 ASP A N 1
ATOM 715 C CA . ASP A 1 88 ? -26.785 -20.476 27.858 1.00 8.76 825 ASP A CA 1
ATOM 716 C C . ASP A 1 88 ? -25.554 -19.571 27.845 1.00 8.54 825 ASP A C 1
ATOM 717 O O . ASP A 1 88 ? -25.435 -18.692 28.697 1.00 9.82 825 ASP A O 1
ATOM 722 N N . LYS A 1 89 ? -24.658 -19.776 26.882 1.00 9.17 826 LYS A N 1
ATOM 723 C CA . LYS A 1 89 ? -23.396 -19.022 26.807 1.00 9.03 826 LYS A CA 1
ATOM 724 C C . LYS A 1 89 ? -23.541 -17.564 26.384 1.00 8.21 826 LYS A C 1
ATOM 725 O O . LYS A 1 89 ? -22.630 -16.765 26.616 1.00 7.99 826 LYS A O 1
ATOM 731 N N . LEU A 1 90 ? -24.662 -17.227 25.749 1.00 8.05 827 LEU A N 1
ATOM 732 C CA . LEU A 1 90 ? -24.875 -15.876 25.198 1.00 8.20 827 LEU A CA 1
ATOM 733 C C . LEU A 1 90 ? -26.037 -15.176 25.887 1.00 8.50 827 LEU A C 1
ATOM 734 O O . LEU A 1 90 ? -26.991 -15.832 26.337 1.00 9.34 827 LEU A O 1
ATOM 739 N N . TYR A 1 91 ? -25.977 -13.845 25.960 1.00 8.51 828 TYR A N 1
ATOM 740 C CA . TYR A 1 91 ? -27.052 -13.104 26.630 1.00 8.65 828 TYR A CA 1
ATOM 741 C C . TYR A 1 91 ? -28.383 -13.306 25.904 1.00 8.79 828 TYR A C 1
ATOM 742 O O . TYR A 1 91 ? -28.443 -13.219 24.679 1.00 8.55 828 TYR A O 1
ATOM 751 N N . PRO A 1 92 ? -29.472 -13.530 26.659 1.00 9.29 829 PRO A N 1
ATOM 752 C CA . PRO A 1 92 ? -30.776 -13.666 26.000 1.00 9.06 829 PRO A CA 1
ATOM 753 C C . PRO A 1 92 ? -31.172 -12.506 25.077 1.00 9.87 829 PRO A C 1
ATOM 754 O O . PRO A 1 92 ? -31.763 -12.743 24.021 1.00 10.03 829 PRO A O 1
ATOM 758 N N . PHE A 1 93 ? -30.843 -11.271 25.459 1.00 10.01 830 PHE A N 1
ATOM 759 C CA . PHE A 1 93 ? -31.091 -10.096 24.615 1.00 10.69 830 PHE A CA 1
ATOM 760 C C . PHE A 1 93 ? -30.519 -10.287 23.211 1.00 9.99 830 PHE A C 1
ATOM 761 O O . PHE A 1 93 ? -31.131 -9.875 22.215 1.00 10.07 830 PHE A O 1
ATOM 769 N N . THR A 1 94 ? -29.330 -10.884 23.141 1.00 9.14 831 THR A N 1
ATOM 770 C CA . THR A 1 94 ? -28.667 -11.048 21.851 1.00 8.85 831 THR A CA 1
ATOM 771 C C . THR A 1 94 ? -29.332 -12.135 21.012 1.00 8.46 831 THR A C 1
ATOM 772 O O . THR A 1 94 ? -29.474 -11.971 19.804 1.00 8.37 831 THR A O 1
ATOM 776 N N . TRP A 1 95 ? -29.764 -13.236 21.637 1.00 7.88 832 TRP A N 1
ATOM 777 C CA . TRP A 1 95 ? -30.565 -14.214 20.897 1.00 8.09 832 TRP A CA 1
ATOM 778 C C . TRP A 1 95 ? -31.851 -13.598 20.355 1.00 8.89 832 TRP A C 1
ATOM 779 O O . TRP A 1 95 ? -32.296 -13.947 19.261 1.00 8.96 832 TRP A O 1
ATOM 790 N N . ASP A 1 96 ? -32.464 -12.703 21.124 1.00 9.05 833 ASP A N 1
ATOM 791 C CA . ASP A 1 96 ? -33.728 -12.096 20.680 1.00 10.05 833 ASP A CA 1
ATOM 792 C C . ASP A 1 96 ? -33.540 -11.313 19.368 1.00 9.29 833 ASP A C 1
ATOM 793 O O . ASP A 1 96 ? -34.431 -11.279 18.500 1.00 10.19 833 ASP A O 1
ATOM 798 N N . ALA A 1 97 ? -32.370 -10.703 19.207 1.00 8.37 834 ALA A N 1
ATOM 799 C CA . ALA A 1 97 ? -32.106 -9.884 18.023 1.00 8.03 834 ALA A CA 1
ATOM 800 C C . ALA A 1 97 ? -32.012 -10.711 16.752 1.00 7.80 834 ALA A C 1
ATOM 801 O O . ALA A 1 97 ? -32.179 -10.176 15.671 1.00 8.09 834 ALA A O 1
ATOM 803 N N . VAL A 1 98 ? -31.736 -12.005 16.900 1.00 7.59 835 VAL A N 1
ATOM 804 C CA . VAL A 1 98 ? -31.570 -12.917 15.764 1.00 8.23 835 VAL A CA 1
ATOM 805 C C . VAL A 1 98 ? -32.731 -13.898 15.612 1.00 8.44 835 VAL A C 1
ATOM 806 O O . VAL A 1 98 ? -32.577 -14.942 14.965 1.00 8.51 835 VAL A O 1
ATOM 810 N N . ARG A 1 99 ? -33.886 -13.555 16.187 1.00 9.26 836 ARG A N 1
ATOM 811 C CA A ARG A 1 99 ? -35.104 -14.340 15.985 0.50 10.23 836 ARG A CA 1
ATOM 812 C CA B ARG A 1 99 ? -35.102 -14.344 16.003 0.50 10.40 836 ARG A CA 1
ATOM 813 C C . ARG A 1 99 ? -35.962 -13.735 14.900 1.00 10.50 836 ARG A C 1
ATOM 814 O O . ARG A 1 99 ? -36.131 -12.519 14.839 1.00 11.81 836 ARG A O 1
ATOM 829 N N . TYR A 1 100 ? -36.509 -14.593 14.051 1.00 10.61 837 TYR A N 1
ATOM 830 C CA . TYR A 1 100 ? -37.447 -14.159 13.034 1.00 10.68 837 TYR A CA 1
ATOM 831 C C . TYR A 1 100 ? -38.549 -15.201 12.938 1.00 11.41 837 TYR A C 1
ATOM 832 O O . TYR A 1 100 ? -38.271 -16.379 12.778 1.00 11.10 837 TYR A O 1
ATOM 841 N N . ASN A 1 101 ? -39.800 -14.750 13.047 1.00 13.20 838 ASN A N 1
ATOM 842 C CA . ASN A 1 101 ? -40.946 -15.666 13.056 1.00 14.88 838 ASN A CA 1
ATOM 843 C C . ASN A 1 101 ? -40.750 -16.792 14.082 1.00 15.31 838 ASN A C 1
ATOM 844 O O . ASN A 1 101 ? -41.108 -17.950 13.843 1.00 16.44 838 ASN A O 1
ATOM 849 N N . GLY A 1 102 ? -40.140 -16.439 15.212 1.00 15.79 839 GLY A N 1
ATOM 850 C CA . GLY A 1 102 ? -39.950 -17.381 16.318 1.00 16.59 839 GLY A CA 1
ATOM 851 C C . GLY A 1 102 ? -38.786 -18.351 16.186 1.00 16.27 839 GLY A C 1
ATOM 852 O O . GLY A 1 102 ? -38.568 -19.178 17.080 1.00 18.15 839 GLY A O 1
ATOM 853 N N . LYS A 1 103 ? -38.041 -18.256 15.083 1.00 15.06 840 LYS A N 1
ATOM 854 C CA . LYS A 1 103 ? -36.920 -19.152 14.788 1.00 14.21 840 LYS A CA 1
ATOM 855 C C . LYS A 1 103 ? -35.608 -18.385 14.920 1.00 12.08 840 LYS A C 1
ATOM 856 O O . LYS A 1 103 ? -35.525 -17.223 14.510 1.00 10.81 840 LYS A O 1
ATOM 862 N N . LEU A 1 104 ? -34.581 -19.038 15.459 1.00 10.80 841 LEU A N 1
ATOM 863 C CA . LEU A 1 104 ? -33.233 -18.453 15.423 1.00 9.97 841 LEU A CA 1
ATOM 864 C C . LEU A 1 104 ? -32.647 -18.562 14.026 1.00 9.58 841 LEU A C 1
ATOM 865 O O . LEU A 1 104 ? -32.530 -19.674 13.473 1.00 9.81 841 LEU A O 1
ATOM 870 N N . ILE A 1 105 ? -32.280 -17.413 13.453 1.00 9.06 842 ILE A N 1
ATOM 871 C CA . ILE A 1 105 ? -31.778 -17.384 12.075 1.00 8.94 842 ILE A CA 1
ATOM 872 C C . ILE A 1 105 ? -30.346 -16.897 11.917 1.00 8.14 842 ILE A C 1
ATOM 873 O O . ILE A 1 105 ? -29.873 -16.681 10.798 1.00 8.17 842 ILE A O 1
ATOM 878 N N . ALA A 1 106 ? -29.654 -16.732 13.038 1.00 7.69 843 ALA A N 1
ATOM 879 C CA . ALA A 1 106 ? -28.240 -16.363 13.035 1.00 6.95 843 ALA A CA 1
ATOM 880 C C . ALA A 1 106 ? -27.675 -16.510 14.435 1.00 6.80 843 ALA A C 1
ATOM 881 O O . ALA A 1 106 ? -28.430 -16.582 15.402 1.00 7.31 843 ALA A O 1
ATOM 883 N N . TYR A 1 107 ? -26.355 -16.503 14.533 1.00 6.80 844 TYR A N 1
ATOM 884 C CA . TYR A 1 107 ? -25.674 -16.436 15.816 1.00 6.56 844 TYR A CA 1
ATOM 885 C C . TYR A 1 107 ? -25.333 -14.985 16.116 1.00 7.05 844 TYR A C 1
ATOM 886 O O . TYR A 1 107 ? -24.724 -14.317 15.290 1.00 7.57 844 TYR A O 1
ATOM 895 N N . PRO A 1 108 ? -25.726 -14.485 17.292 1.00 7.14 845 PRO A N 1
ATOM 896 C CA . PRO A 1 108 ? -25.331 -13.128 17.665 1.00 7.29 845 PRO A CA 1
ATOM 897 C C . PRO A 1 108 ? -23.878 -13.106 18.135 1.00 7.41 845 PRO A C 1
ATOM 898 O O . PRO A 1 108 ? -23.419 -14.048 18.796 1.00 8.12 845 PRO A O 1
ATOM 902 N N . ILE A 1 109 ? -23.178 -12.025 17.810 1.00 6.92 846 ILE A N 1
ATOM 903 C CA . ILE A 1 109 ? -21.752 -11.893 18.112 1.00 6.78 846 ILE A CA 1
ATOM 904 C C . ILE A 1 109 ? -21.477 -10.763 19.104 1.00 6.56 846 ILE A C 1
ATOM 905 O O . ILE A 1 109 ? -20.770 -10.976 20.097 1.00 6.90 846 ILE A O 1
ATOM 910 N N . ALA A 1 110 ? -22.024 -9.567 18.851 1.00 6.51 847 ALA A N 1
ATOM 911 C CA . ALA A 1 110 ? -21.709 -8.409 19.691 1.00 6.77 847 ALA A CA 1
ATOM 912 C C . ALA A 1 110 ? -22.686 -7.293 19.511 1.00 6.81 847 ALA A C 1
ATOM 913 O O . ALA A 1 110 ? -23.235 -7.100 18.426 1.00 7.30 847 ALA A O 1
ATOM 915 N N . VAL A 1 111 ? -22.872 -6.531 20.580 1.00 7.33 848 VAL A N 1
ATOM 916 C CA . VAL A 1 111 ? -23.737 -5.357 20.583 1.00 7.52 848 VAL A CA 1
ATOM 917 C C . VAL A 1 111 ? -22.958 -4.094 20.214 1.00 7.70 848 VAL A C 1
ATOM 918 O O . VAL A 1 111 ? -21.918 -3.792 20.824 1.00 8.79 848 VAL A O 1
ATOM 922 N N . GLU A 1 112 ? -23.477 -3.373 19.215 1.00 7.91 849 GLU A N 1
ATOM 923 C CA . GLU A 1 112 ? -22.871 -2.138 18.702 1.00 7.97 849 GLU A CA 1
ATOM 924 C C . GLU A 1 112 ? -23.786 -0.949 18.955 1.00 8.26 849 GLU A C 1
ATOM 925 O O . GLU A 1 112 ? -24.995 -1.028 18.748 1.00 8.93 849 GLU A O 1
ATOM 931 N N . ALA A 1 113 ? -23.195 0.169 19.366 1.00 7.35 850 ALA A N 1
ATOM 932 C CA . ALA A 1 113 ? -23.879 1.457 19.331 1.00 6.85 850 ALA A CA 1
ATOM 933 C C . ALA A 1 113 ? -22.828 2.514 19.078 1.00 7.17 850 ALA A C 1
ATOM 934 O O . ALA A 1 113 ? -21.681 2.361 19.462 1.00 8.23 850 ALA A O 1
ATOM 936 N N . LEU A 1 114 ? -23.247 3.587 18.423 1.00 6.78 851 LEU A N 1
ATOM 937 C CA . LEU A 1 114 ? -22.392 4.757 18.236 1.00 7.12 851 LEU A CA 1
ATOM 938 C C . LEU A 1 114 ? -22.163 5.512 19.535 1.00 7.26 851 LEU A C 1
ATOM 939 O O . LEU A 1 114 ? -23.049 5.593 20.377 1.00 6.97 851 LEU A O 1
ATOM 944 N N . SER A 1 115 ? -20.959 6.059 19.675 1.00 7.39 852 SER A N 1
ATOM 945 C CA . SER A 1 115 ? -20.658 7.011 20.742 1.00 7.51 852 SER A CA 1
ATOM 946 C C . SER A 1 115 ? -20.017 8.262 20.186 1.00 7.82 852 SER A C 1
ATOM 947 O O . SER A 1 115 ? -19.608 8.310 19.028 1.00 7.92 852 SER A O 1
ATOM 950 N N . LEU A 1 116 ? -19.923 9.282 21.036 1.00 8.26 853 LEU A N 1
ATOM 951 C CA . LEU A 1 116 ? -19.104 10.441 20.729 1.00 8.04 853 LEU A CA 1
ATOM 952 C C . LEU A 1 116 ? -17.659 10.140 21.068 1.00 8.47 853 LEU A C 1
ATOM 953 O O . LEU A 1 116 ? -17.354 9.749 22.196 1.00 9.08 853 LEU A O 1
ATOM 958 N N . ILE A 1 117 ? -16.778 10.316 20.087 1.00 7.97 854 ILE A N 1
ATOM 959 C CA . ILE A 1 117 ? -15.342 10.106 20.270 1.00 8.53 854 ILE A CA 1
ATOM 960 C C . ILE A 1 117 ? -14.685 11.469 20.174 1.00 9.17 854 ILE A C 1
ATOM 961 O O . ILE A 1 117 ? -14.972 12.231 19.261 1.00 8.76 854 ILE A O 1
ATOM 966 N N . TYR A 1 118 ? -13.826 11.797 21.135 1.00 9.40 855 TYR A N 1
ATOM 967 C CA . TYR A 1 118 ? -13.284 13.147 21.181 1.00 10.07 855 TYR A CA 1
ATOM 968 C C . TYR A 1 118 ? -11.797 13.133 21.488 1.00 9.85 855 TYR A C 1
ATOM 969 O O . TYR A 1 118 ? -11.299 12.223 22.141 1.00 9.76 855 TYR A O 1
ATOM 978 N N . ASN A 1 119 ? -11.106 14.157 20.990 1.00 10.05 856 ASN A N 1
ATOM 979 C CA . ASN A 1 119 ? -9.678 14.337 21.182 1.00 10.92 856 ASN A CA 1
ATOM 980 C C . ASN A 1 119 ? -9.468 15.056 22.509 1.00 11.77 856 ASN A C 1
ATOM 981 O O . ASN A 1 119 ? -9.822 16.221 22.623 1.00 11.82 856 ASN A O 1
ATOM 986 N N . LYS A 1 120 ? -8.916 14.354 23.504 1.00 12.38 857 LYS A N 1
ATOM 987 C CA . LYS A 1 120 ? -8.752 14.904 24.865 1.00 13.83 857 LYS A CA 1
ATOM 988 C C . LYS A 1 120 ? -7.768 16.065 24.945 1.00 14.07 857 LYS A C 1
ATOM 989 O O . LYS A 1 120 ? -7.870 16.900 25.842 1.00 15.14 857 LYS A O 1
ATOM 995 N N . ASP A 1 121 ? -6.817 16.113 24.019 1.00 15.00 858 ASP A N 1
ATOM 996 C CA . ASP A 1 121 ? -5.838 17.201 23.990 1.00 15.56 858 ASP A CA 1
ATOM 997 C C . ASP A 1 121 ? -6.447 18.476 23.414 1.00 15.47 858 ASP A C 1
ATOM 998 O O . ASP A 1 121 ? -6.236 19.577 23.947 1.00 16.64 858 ASP A O 1
ATOM 1003 N N . LEU A 1 122 ? -7.209 18.338 22.333 1.00 14.81 859 LEU A N 1
ATOM 1004 C CA . LEU A 1 122 ? -7.925 19.474 21.766 1.00 14.54 859 LEU A CA 1
ATOM 1005 C C . LEU A 1 122 ? -9.145 19.861 22.580 1.00 14.68 859 LEU A C 1
ATOM 1006 O O . LEU A 1 122 ? -9.571 21.013 22.563 1.00 15.11 859 LEU A O 1
ATOM 1011 N N . LEU A 1 123 ? -9.715 18.896 23.295 1.00 14.17 860 LEU A N 1
ATOM 1012 C CA . LEU A 1 123 ? -11.026 19.083 23.888 1.00 14.08 860 LEU A CA 1
ATOM 1013 C C . LEU A 1 123 ? -11.156 18.233 25.153 1.00 14.66 860 LEU A C 1
ATOM 1014 O O . LEU A 1 123 ? -11.788 17.172 25.136 1.00 14.50 860 LEU A O 1
ATOM 1019 N N . PRO A 1 124 ? -10.556 18.694 26.263 1.00 15.01 861 PRO A N 1
ATOM 1020 C CA . PRO A 1 124 ? -10.619 17.880 27.477 1.00 15.06 861 PRO A CA 1
ATOM 1021 C C . PRO A 1 124 ? -12.023 17.758 28.061 1.00 14.86 861 PRO A C 1
ATOM 1022 O O . PRO A 1 124 ? -12.316 16.773 28.740 1.00 15.63 861 PRO A O 1
ATOM 1026 N N . ASN A 1 125 ? -12.883 18.739 27.792 1.00 14.90 862 ASN A N 1
ATOM 1027 C CA . ASN A 1 125 ? -14.260 18.695 28.273 1.00 15.47 862 ASN A CA 1
ATOM 1028 C C . ASN A 1 125 ? -15.213 18.831 27.094 1.00 14.79 862 ASN A C 1
ATOM 1029 O O . ASN A 1 125 ? -15.552 19.942 26.704 1.00 15.44 862 ASN A O 1
ATOM 1034 N N . PRO A 1 126 ? -15.641 17.695 26.519 1.00 14.43 863 PRO A N 1
ATOM 1035 C CA . PRO A 1 126 ? -16.471 17.753 25.319 1.00 13.62 863 PRO A CA 1
ATOM 1036 C C . PRO A 1 126 ? -17.883 18.286 25.594 1.00 12.50 863 PRO A C 1
ATOM 1037 O O . PRO A 1 126 ? -18.345 18.267 26.733 1.00 12.97 863 PRO A O 1
ATOM 1041 N N . PRO A 1 127 ? -18.562 18.785 24.554 1.00 11.59 864 PRO A N 1
ATOM 1042 C CA . PRO A 1 127 ? -19.887 19.347 24.771 1.00 10.96 864 PRO A CA 1
ATOM 1043 C C . PRO A 1 127 ? -20.902 18.285 25.166 1.00 10.41 864 PRO A C 1
ATOM 1044 O O . PRO A 1 127 ? -20.843 17.152 24.682 1.00 11.08 864 PRO A O 1
ATOM 1048 N N . LYS A 1 128 ? -21.818 18.658 26.048 1.00 9.69 865 LYS A N 1
ATOM 1049 C CA . LYS A 1 128 ? -22.926 17.805 26.415 1.00 9.75 865 LYS A CA 1
ATOM 1050 C C . LYS A 1 128 ? -24.097 17.914 25.452 1.00 9.49 865 LYS A C 1
ATOM 1051 O O . LYS A 1 128 ? -24.981 17.053 25.446 1.00 10.00 865 LYS A O 1
ATOM 1057 N N . THR A 1 129 ? -24.134 18.980 24.651 1.00 9.00 866 THR A N 1
ATOM 1058 C CA . THR A 1 129 ? -25.277 19.221 23.764 1.00 9.00 866 THR A CA 1
ATOM 1059 C C . THR A 1 129 ? -24.862 19.453 22.318 1.00 9.09 866 THR A C 1
ATOM 1060 O O . THR A 1 129 ? -23.775 19.966 22.035 1.00 9.22 866 THR A O 1
ATOM 1064 N N . TRP A 1 130 ? -25.749 19.074 21.400 1.00 8.79 867 TRP A N 1
ATOM 1065 C CA . TRP A 1 130 ? -25.568 19.390 19.991 1.00 8.99 867 TRP A CA 1
ATOM 1066 C C . TRP A 1 130 ? -25.524 20.907 19.816 1.00 8.87 867 TRP A C 1
ATOM 1067 O O . TRP A 1 130 ? -24.768 21.425 19.004 1.00 9.87 867 TRP A O 1
ATOM 1078 N N . GLU A 1 131 ? -26.333 21.606 20.604 1.00 9.06 868 GLU A N 1
ATOM 1079 C CA . GLU A 1 131 ? -26.455 23.053 20.493 1.00 9.49 868 GLU A CA 1
ATOM 1080 C C . GLU A 1 131 ? -25.139 23.783 20.748 1.00 9.69 868 GLU A C 1
ATOM 1081 O O . GLU A 1 131 ? -24.929 24.891 20.239 1.00 9.95 868 GLU A O 1
ATOM 1087 N N . GLU A 1 132 ? -24.244 23.148 21.496 1.00 9.67 869 GLU A N 1
ATOM 1088 C CA . GLU A 1 132 ? -22.931 23.703 21.799 1.00 9.78 869 GLU A CA 1
ATOM 1089 C C . GLU A 1 132 ? -21.915 23.585 20.673 1.00 9.88 869 GLU A C 1
ATOM 1090 O O . GLU A 1 132 ? -20.851 24.206 20.708 1.00 10.38 869 GLU A O 1
ATOM 1096 N N . ILE A 1 133 ? -22.236 22.788 19.662 1.00 9.81 870 ILE A N 1
ATOM 1097 C CA . ILE A 1 133 ? -21.256 22.499 18.622 1.00 10.19 870 ILE A CA 1
ATOM 1098 C C . ILE A 1 133 ? -20.895 23.723 17.746 1.00 10.09 870 ILE A C 1
ATOM 1099 O O . ILE A 1 133 ? -19.715 23.926 17.457 1.00 9.99 870 ILE A O 1
ATOM 1104 N N . PRO A 1 134 ? -21.886 24.545 17.346 1.00 10.63 871 PRO A N 1
ATOM 1105 C CA . PRO A 1 134 ? -21.527 25.730 16.558 1.00 11.01 871 PRO A CA 1
ATOM 1106 C C . PRO A 1 134 ? -20.490 26.640 17.224 1.00 10.95 871 PRO A C 1
ATOM 1107 O O . PRO A 1 134 ? -19.515 27.019 16.567 1.00 11.41 871 PRO A O 1
ATOM 1111 N N . ALA A 1 135 ? -20.681 26.966 18.505 1.00 11.02 872 ALA A N 1
ATOM 1112 C CA . ALA A 1 135 ? -19.735 27.849 19.190 1.00 11.05 872 ALA A CA 1
ATOM 1113 C C . ALA A 1 135 ? -18.371 27.194 19.332 1.00 10.80 872 ALA A C 1
ATOM 1114 O O . ALA A 1 135 ? -17.344 27.840 19.161 1.00 11.39 872 ALA A O 1
ATOM 1116 N N . LEU A 1 136 ? -18.359 25.889 19.594 1.00 10.56 873 LEU A N 1
ATOM 1117 C CA . LEU A 1 136 ? -17.106 25.161 19.690 1.00 10.73 873 LEU A CA 1
ATOM 1118 C C . LEU A 1 136 ? -16.343 25.176 18.354 1.00 10.21 873 LEU A C 1
ATOM 1119 O O . LEU A 1 136 ? -15.123 25.360 18.313 1.00 10.78 873 LEU A O 1
ATOM 1124 N N . ASP A 1 137 ? -17.077 25.004 17.259 1.00 10.51 874 ASP A N 1
ATOM 1125 C CA . ASP A 1 137 ? -16.455 25.070 15.945 1.00 11.16 874 ASP A CA 1
ATOM 1126 C C . ASP A 1 137 ? -15.865 26.449 15.656 1.00 11.81 874 ASP A C 1
ATOM 1127 O O . ASP A 1 137 ? -14.793 26.538 15.077 1.00 12.00 874 ASP A O 1
ATOM 1132 N N . LYS A 1 138 ? -16.573 27.503 16.054 1.00 12.90 875 LYS A N 1
ATOM 1133 C CA . LYS A 1 138 ? -16.058 28.871 15.879 1.00 14.40 875 LYS A CA 1
ATOM 1134 C C . LYS A 1 138 ? -14.731 29.055 16.627 1.00 15.24 875 LYS A C 1
ATOM 1135 O O . LYS A 1 138 ? -13.790 29.639 16.078 1.00 16.17 875 LYS A O 1
ATOM 1141 N N . GLU A 1 139 ? -14.662 28.519 17.849 1.00 15.46 876 GLU A N 1
ATOM 1142 C CA A GLU A 1 139 ? -13.466 28.575 18.688 0.50 15.96 876 GLU A CA 1
ATOM 1143 C CA B GLU A 1 139 ? -13.451 28.587 18.683 0.50 16.17 876 GLU A CA 1
ATOM 1144 C C . GLU A 1 139 ? -12.308 27.829 18.017 1.00 15.88 876 GLU A C 1
ATOM 1145 O O . GLU A 1 139 ? -11.193 28.351 17.886 1.00 16.86 876 GLU A O 1
ATOM 1156 N N . LEU A 1 140 ? -12.585 26.602 17.579 1.00 14.52 877 LEU A N 1
ATOM 1157 C CA . LEU A 1 140 ? -11.559 25.732 17.014 1.00 13.39 877 LEU A CA 1
ATOM 1158 C C . LEU A 1 140 ? -11.067 26.172 15.638 1.00 13.09 877 LEU A C 1
ATOM 1159 O O . LEU A 1 140 ? -9.900 25.972 15.318 1.00 12.38 877 LEU A O 1
ATOM 1164 N N . LYS A 1 141 ? -11.949 26.764 14.837 1.00 13.68 878 LYS A N 1
ATOM 1165 C CA . LYS A 1 141 ? -11.560 27.264 13.515 1.00 14.22 878 LYS A CA 1
ATOM 1166 C C . LYS A 1 141 ? -10.447 28.308 13.607 1.00 14.62 878 LYS A C 1
ATOM 1167 O O . LYS A 1 141 ? -9.612 28.397 12.712 1.00 14.45 878 LYS A O 1
ATOM 1173 N N . ALA A 1 142 ? -10.426 29.077 14.697 1.00 15.05 879 ALA A N 1
ATOM 1174 C CA . ALA A 1 142 ? -9.358 30.056 14.924 1.00 15.19 879 ALA A CA 1
ATOM 1175 C C . ALA A 1 142 ? -7.977 29.412 15.002 1.00 15.75 879 ALA A C 1
ATOM 1176 O O . ALA A 1 142 ? -6.971 30.050 14.684 1.00 15.13 879 ALA A O 1
ATOM 1178 N N . LYS A 1 143 ? -7.915 28.146 15.405 1.00 15.78 880 LYS A N 1
ATOM 1179 C CA . LYS A 1 143 ? -6.636 27.455 15.339 1.00 17.15 880 LYS A CA 1
ATOM 1180 C C . LYS A 1 143 ? -6.553 26.399 14.241 1.00 17.12 880 LYS A C 1
ATOM 1181 O O . LYS A 1 143 ? -5.762 25.453 14.317 1.00 18.34 880 LYS A O 1
ATOM 1187 N N . GLY A 1 144 ? -7.355 26.589 13.203 1.00 16.78 881 GLY A N 1
ATOM 1188 C CA . GLY A 1 144 ? -7.303 25.739 12.017 1.00 16.64 881 GLY A CA 1
ATOM 1189 C C . GLY A 1 144 ? -7.825 24.340 12.265 1.00 16.59 881 GLY A C 1
ATOM 1190 O O . GLY A 1 144 ? -7.458 23.399 11.555 1.00 17.79 881 GLY A O 1
ATOM 1191 N N . LYS A 1 145 ? -8.687 24.204 13.267 1.00 16.07 882 LYS A N 1
ATOM 1192 C CA . LYS A 1 145 ? -9.335 22.922 13.559 1.00 15.41 882 LYS A CA 1
ATOM 1193 C C . LYS A 1 145 ? -10.851 23.038 13.383 1.00 14.72 882 LYS A C 1
ATOM 1194 O O . LYS A 1 145 ? -11.392 24.135 13.200 1.00 16.06 882 LYS A O 1
ATOM 1200 N N . SER A 1 146 ? -11.549 21.905 13.435 1.00 13.72 883 SER A N 1
ATOM 1201 C CA . SER A 1 146 ? -12.997 21.912 13.412 1.00 12.44 883 SER A CA 1
ATOM 1202 C C . SER A 1 146 ? -13.506 21.111 14.602 1.00 11.12 883 SER A C 1
ATOM 1203 O O . SER A 1 146 ? -12.757 20.313 15.180 1.00 10.67 883 SER A O 1
ATOM 1206 N N . ALA A 1 147 ? -14.762 21.351 14.978 1.00 10.10 884 ALA A N 1
ATOM 1207 C CA . ALA A 1 147 ? -15.385 20.635 16.103 1.00 9.69 884 ALA A CA 1
ATOM 1208 C C . ALA A 1 147 ? -15.702 19.168 15.833 1.00 10.05 884 ALA A C 1
ATOM 1209 O O . ALA A 1 147 ? -15.381 18.314 16.663 1.00 9.61 884 ALA A O 1
ATOM 1211 N N . LEU A 1 148 ? -16.322 18.883 14.689 1.00 9.59 885 LEU A N 1
ATOM 1212 C CA . LEU A 1 148 ? -16.941 17.574 14.482 1.00 9.99 885 LEU A CA 1
ATOM 1213 C C . LEU A 1 148 ? -16.949 17.154 13.026 1.00 10.05 885 LEU A C 1
ATOM 1214 O O . LEU A 1 148 ? -17.361 17.925 12.160 1.00 10.92 885 LEU A O 1
ATOM 1219 N N . MET A 1 149 ? -16.512 15.923 12.774 1.00 10.50 886 MET A N 1
ATOM 1220 C CA . MET A 1 149 ? -16.694 15.305 11.461 1.00 10.81 886 MET A CA 1
ATOM 1221 C C . MET A 1 149 ? -17.134 13.864 11.637 1.00 9.86 886 MET A C 1
ATOM 1222 O O . MET A 1 149 ? -16.556 13.118 12.427 1.00 9.66 886 MET A O 1
ATOM 1227 N N . PHE A 1 150 ? -18.184 13.495 10.913 1.00 9.70 887 PHE A N 1
ATOM 1228 C 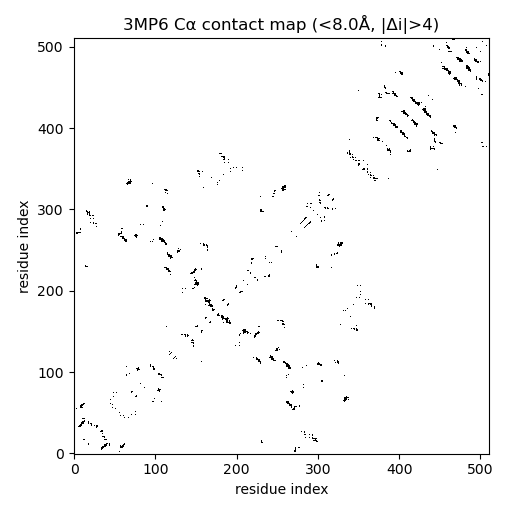CA . PHE A 1 150 ? -18.653 12.112 10.885 1.00 9.40 887 PHE A CA 1
ATOM 1229 C C . PHE A 1 150 ? -19.279 11.793 9.533 1.00 9.66 887 PHE A C 1
ATOM 1230 O O . PHE A 1 150 ? -19.578 12.696 8.751 1.00 10.52 887 PHE A O 1
ATOM 1238 N N . ASN A 1 151 ? -19.470 10.500 9.271 1.00 9.21 888 ASN A N 1
ATOM 1239 C CA . ASN A 1 151 ? -19.999 10.031 7.981 1.00 9.78 888 ASN A CA 1
ATOM 1240 C C . ASN A 1 151 ? -21.414 10.541 7.717 1.00 10.41 888 ASN A C 1
ATOM 1241 O O . ASN A 1 151 ? -22.351 10.172 8.420 1.00 11.03 888 ASN A O 1
ATOM 1246 N N . LEU A 1 152 ? -21.554 11.397 6.698 1.00 11.01 889 LEU A N 1
ATOM 1247 C CA . LEU A 1 152 ? -22.859 11.923 6.294 1.00 11.60 889 LEU A CA 1
ATOM 1248 C C . LEU A 1 152 ? -23.490 11.186 5.096 1.00 11.98 889 LEU A C 1
ATOM 1249 O O . LEU A 1 152 ? -24.542 11.596 4.583 1.00 13.07 889 LEU A O 1
ATOM 1254 N N . GLN A 1 153 ? -22.862 10.097 4.661 1.00 10.77 890 GLN A N 1
ATOM 1255 C CA . GLN A 1 153 ? -23.347 9.341 3.498 1.00 10.48 890 GLN A CA 1
ATOM 1256 C C . GLN A 1 153 ? -24.121 8.095 3.908 1.00 10.70 890 GLN A C 1
ATOM 1257 O O . GLN A 1 153 ? -24.751 7.452 3.066 1.00 11.83 890 GLN A O 1
ATOM 1263 N N . GLU A 1 154 ? -24.025 7.737 5.184 1.00 9.85 891 GLU A N 1
ATOM 1264 C CA . GLU A 1 154 ? -24.769 6.610 5.737 1.00 9.03 891 GLU A CA 1
ATOM 1265 C C . GLU A 1 154 ? -25.676 7.090 6.855 1.00 8.87 891 GLU A C 1
ATOM 1266 O O . GLU A 1 154 ? -25.205 7.669 7.837 1.00 9.13 891 GLU A O 1
ATOM 1272 N N . PRO A 1 155 ? -26.993 6.866 6.715 1.00 8.28 892 PRO A N 1
ATOM 1273 C CA . PRO A 1 155 ? -27.949 7.473 7.644 1.00 8.75 892 PRO A CA 1
ATOM 1274 C C . PRO A 1 155 ? -27.829 6.937 9.070 1.00 8.74 892 PRO A C 1
ATOM 1275 O O . PRO A 1 155 ? -28.277 7.587 10.015 1.00 8.73 892 PRO A O 1
ATOM 1279 N N . TYR A 1 156 ? -27.217 5.767 9.224 1.00 7.94 893 TYR A N 1
ATOM 1280 C CA . TYR A 1 156 ? -26.878 5.232 10.534 1.00 8.15 893 TYR A CA 1
ATOM 1281 C C . TYR A 1 156 ? -26.260 6.280 11.467 1.00 7.30 893 TYR A C 1
ATOM 1282 O O . TYR A 1 156 ? -26.568 6.289 12.649 1.00 7.78 893 TYR A O 1
ATOM 1291 N N . PHE A 1 157 ? -25.379 7.133 10.935 1.00 7.37 894 PHE A N 1
ATOM 1292 C CA . PHE A 1 157 ? -24.616 8.054 11.781 1.00 7.57 894 PHE A CA 1
ATOM 1293 C C . PHE A 1 157 ? -25.389 9.301 12.158 1.00 8.30 894 PHE A C 1
ATOM 1294 O O . PHE A 1 157 ? -25.052 9.953 13.156 1.00 8.47 894 PHE A O 1
ATOM 1302 N N . THR A 1 158 ? -26.404 9.626 11.361 1.00 8.08 895 THR A N 1
ATOM 1303 C CA . THR A 1 158 ? -27.263 10.788 11.608 1.00 8.81 895 THR A CA 1
ATOM 1304 C C . THR A 1 158 ? -28.513 10.398 12.395 1.00 8.74 895 THR A C 1
ATOM 1305 O O . THR A 1 158 ? -29.140 11.228 13.060 1.00 8.84 895 THR A O 1
ATOM 1309 N N . TRP A 1 159 ? -28.870 9.115 12.346 1.00 8.50 896 TRP A N 1
ATOM 1310 C CA . TRP A 1 159 ? -30.036 8.628 13.063 1.00 8.47 896 TRP A CA 1
ATOM 1311 C C . TRP A 1 159 ? -30.114 9.031 14.548 1.00 8.81 896 TRP A C 1
ATOM 1312 O O . TRP A 1 159 ? -31.201 9.375 15.019 1.00 8.53 896 TRP A O 1
ATOM 1323 N N . PRO A 1 160 ? -28.981 9.004 15.293 1.00 8.36 897 PRO A N 1
ATOM 1324 C CA . PRO A 1 160 ? -29.135 9.351 16.724 1.00 8.46 897 PRO A CA 1
ATOM 1325 C C . PRO A 1 160 ? -29.728 10.756 16.940 1.00 8.49 897 PRO A C 1
ATOM 1326 O O . PRO A 1 160 ? -30.504 10.974 17.882 1.00 8.47 897 PRO A O 1
ATOM 1330 N N . LEU A 1 161 ? -29.345 11.691 16.076 1.00 8.57 898 LEU A N 1
ATOM 1331 C CA . LEU A 1 161 ? -29.868 13.052 16.128 1.00 8.93 898 LEU A CA 1
ATOM 1332 C C . LEU A 1 161 ? -31.317 13.159 15.616 1.00 8.87 898 LEU A C 1
ATOM 1333 O O . LEU A 1 161 ? -32.135 13.869 16.211 1.00 9.22 898 LEU A O 1
ATOM 1338 N N . ILE A 1 162 ? -31.641 12.459 14.531 1.00 9.39 899 ILE A N 1
ATOM 1339 C CA . ILE A 1 162 ? -33.010 12.413 14.010 1.00 9.31 899 ILE A CA 1
ATOM 1340 C C . ILE A 1 162 ? -33.996 11.855 15.046 1.00 9.60 899 IL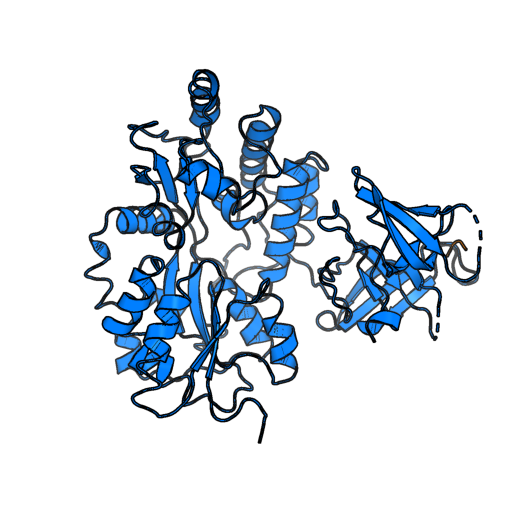E A C 1
ATOM 1341 O O . ILE A 1 162 ? -35.120 12.365 15.209 1.00 10.37 899 ILE A O 1
ATOM 1346 N N . ALA A 1 163 ? -33.564 10.821 15.759 1.00 9.87 900 ALA A N 1
ATOM 1347 C CA . ALA A 1 163 ? -34.405 10.164 16.749 1.00 10.17 900 ALA A CA 1
ATOM 1348 C C . ALA A 1 163 ? -34.523 10.929 18.072 1.00 10.48 900 ALA A C 1
ATOM 1349 O O . ALA A 1 163 ? -35.509 10.749 18.798 1.00 11.36 900 ALA A O 1
ATOM 1351 N N . ALA A 1 164 ? -33.531 11.767 18.383 1.00 11.13 901 ALA A N 1
ATOM 1352 C CA . ALA A 1 164 ? -33.446 12.418 19.711 1.00 11.83 901 ALA A CA 1
ATOM 1353 C C . ALA A 1 164 ? -34.746 13.091 20.174 1.00 12.69 901 ALA A C 1
ATOM 1354 O O . ALA A 1 164 ? -35.235 12.813 21.280 1.00 13.01 901 ALA A O 1
ATOM 1356 N N . ASP A 1 165 ? -35.309 13.940 19.316 1.00 13.15 902 ASP A N 1
ATOM 1357 C CA . ASP A 1 165 ? -36.519 14.703 19.634 1.00 13.86 902 ASP A CA 1
ATOM 1358 C C . ASP A 1 165 ? -37.799 14.041 19.122 1.00 13.84 902 ASP A C 1
ATOM 1359 O O . ASP A 1 165 ? -38.856 14.658 19.142 1.00 14.68 902 ASP A O 1
ATOM 1364 N N . GLY A 1 166 ? -37.719 12.798 18.648 1.00 13.36 903 GLY A N 1
ATOM 1365 C CA . GLY A 1 166 ? -38.949 12.058 18.355 1.00 13.60 903 GLY A CA 1
ATOM 1366 C C . GLY A 1 166 ? -39.031 11.258 17.070 1.00 13.70 903 GLY A C 1
ATOM 1367 O O . GLY A 1 166 ? -40.010 10.542 16.853 1.00 14.19 903 GLY A O 1
ATOM 1368 N N . GLY A 1 167 ? -38.020 11.351 16.215 1.00 12.78 904 GLY A N 1
ATOM 1369 C CA . GLY A 1 167 ? -38.007 10.514 15.019 1.00 12.48 904 GLY A CA 1
ATOM 1370 C C . GLY A 1 167 ? -37.961 9.038 15.368 1.00 12.65 904 GLY A C 1
ATOM 1371 O O . GLY A 1 167 ? -37.376 8.645 16.375 1.00 12.96 904 GLY A O 1
ATOM 1372 N N . TYR A 1 168 ? -38.611 8.215 14.551 1.00 12.69 905 TYR A N 1
ATOM 1373 C CA . TYR A 1 168 ? -38.550 6.766 14.716 1.00 12.64 905 TYR A CA 1
ATOM 1374 C C . TYR A 1 168 ? -38.678 6.098 13.357 1.00 12.33 905 TYR A C 1
ATOM 1375 O O . TYR A 1 168 ? -39.106 6.728 12.392 1.00 12.37 905 TYR A O 1
ATOM 1384 N N . ALA A 1 169 ? -38.300 4.830 13.284 1.00 12.38 906 ALA A N 1
ATOM 1385 C CA . ALA A 1 169 ? -38.391 4.084 12.032 1.00 13.32 906 ALA A CA 1
ATOM 1386 C C . ALA A 1 169 ? -39.806 3.542 11.880 1.00 13.91 906 ALA A C 1
ATOM 1387 O O . ALA A 1 169 ? -40.628 4.130 11.178 1.00 14.32 906 ALA A O 1
ATOM 1389 N N . PHE A 1 170 ? -40.084 2.447 12.573 1.00 14.65 907 PHE A N 1
ATOM 1390 C CA . PHE A 1 170 ? -41.402 1.825 12.566 1.00 16.19 907 PHE A CA 1
ATOM 1391 C C . PHE A 1 170 ? -41.903 1.781 13.986 1.00 17.51 907 PHE A C 1
ATOM 1392 O O . PHE A 1 170 ? -41.143 1.475 14.904 1.00 17.71 907 PHE A O 1
ATOM 1400 N N . LYS A 1 171 ? -43.179 2.112 14.166 1.00 19.70 908 LYS A N 1
ATOM 1401 C CA . LYS A 1 171 ? -43.785 2.085 15.493 1.00 21.89 908 LYS A CA 1
ATOM 1402 C C . LYS A 1 171 ? -44.003 0.643 15.929 1.00 22.60 908 LYS A C 1
ATOM 1403 O O . LYS A 1 171 ? -44.493 -0.183 15.157 1.00 22.51 908 LYS A O 1
ATOM 1409 N N . TYR A 1 172 ? -43.613 0.350 17.163 1.00 24.23 909 TYR A N 1
ATOM 1410 C CA . TYR A 1 172 ? -43.821 -0.964 17.760 1.00 25.91 909 TYR A CA 1
ATOM 1411 C C . TYR A 1 172 ? -45.128 -0.982 18.564 1.00 26.80 909 TYR A C 1
ATOM 1412 O O . TYR A 1 172 ? -45.227 -0.354 19.623 1.00 27.38 909 TYR A O 1
ATOM 1421 N N . GLU A 1 173 ? -46.137 -1.676 18.044 1.00 27.44 910 GLU A N 1
ATOM 1422 C CA . GLU A 1 173 ? -47.427 -1.793 18.729 0.50 28.05 910 GLU A CA 1
ATOM 1423 C C . GLU A 1 173 ? -47.875 -3.252 18.748 1.00 28.60 910 GLU A C 1
ATOM 1424 O O . GLU A 1 173 ? -47.764 -3.951 17.738 1.00 28.64 910 GLU A O 1
ATOM 1430 N N . ASN A 1 174 ? -48.387 -3.702 19.896 1.00 29.21 911 ASN A N 1
ATOM 1431 C CA . ASN A 1 174 ? -48.932 -5.062 20.047 1.00 29.76 911 ASN A CA 1
ATOM 1432 C C . ASN A 1 174 ? -47.948 -6.169 19.640 1.00 29.74 911 ASN A C 1
ATOM 1433 O O . ASN A 1 174 ? -48.303 -7.100 18.911 1.00 30.03 911 ASN A O 1
ATOM 1438 N N . GLY A 1 175 ? -46.707 -6.044 20.102 1.00 29.72 912 GLY A N 1
ATOM 1439 C CA . GLY A 1 175 ? -45.671 -7.042 19.838 1.00 29.60 912 GLY A CA 1
ATOM 1440 C C . GLY A 1 175 ? -45.079 -7.073 18.434 1.00 29.27 912 GLY A C 1
ATOM 1441 O O . GLY A 1 175 ? -44.344 -8.006 18.099 1.00 29.71 912 GLY A O 1
ATOM 1442 N N . LYS A 1 176 ? -45.382 -6.064 17.613 1.00 28.38 913 LYS A N 1
ATOM 1443 C CA . LYS A 1 176 ? -44.883 -6.031 16.232 1.00 27.59 913 LYS A CA 1
ATOM 1444 C C . LYS A 1 176 ? -44.692 -4.619 15.678 1.00 26.47 913 LYS A C 1
ATOM 1445 O O . LYS A 1 176 ? -45.292 -3.655 16.163 1.00 26.45 913 LYS A O 1
ATOM 1451 N N . TYR A 1 177 ? -43.849 -4.508 14.656 1.00 25.00 914 TYR A N 1
ATOM 1452 C CA . TYR A 1 177 ? -43.638 -3.238 13.979 1.00 23.76 914 TYR A CA 1
ATOM 1453 C C . TYR A 1 177 ? -44.696 -3.008 12.923 1.00 23.50 914 TYR A C 1
ATOM 1454 O O . TYR A 1 177 ? -44.988 -3.887 12.105 1.00 23.22 914 TYR A O 1
ATOM 1463 N N . ASP A 1 178 ? -45.280 -1.818 12.965 1.00 22.98 915 ASP A N 1
ATOM 1464 C CA . ASP A 1 178 ? -46.321 -1.427 12.036 1.00 23.16 915 ASP A CA 1
ATOM 1465 C C . ASP A 1 178 ? -45.658 -0.719 10.862 1.00 22.96 915 ASP A C 1
ATOM 1466 O O . ASP A 1 178 ? -45.161 0.398 11.000 1.00 21.83 915 ASP A O 1
ATOM 1471 N N . ILE A 1 179 ? -45.635 -1.392 9.714 1.00 23.06 916 ILE A N 1
ATOM 1472 C CA . ILE A 1 179 ? -44.971 -0.871 8.516 1.00 23.45 916 ILE A CA 1
ATOM 1473 C C . ILE A 1 179 ? -45.720 0.317 7.895 1.00 23.78 916 ILE A C 1
ATOM 1474 O O . ILE A 1 179 ? -45.197 0.996 7.010 1.00 24.16 916 ILE A O 1
ATOM 1479 N N . LYS A 1 180 ? -46.943 0.550 8.366 1.00 23.99 917 LYS A N 1
ATOM 1480 C CA . LYS A 1 180 ? -47.745 1.690 7.913 1.00 24.63 917 LYS A CA 1
ATOM 1481 C C . LYS A 1 180 ? -47.570 2.905 8.825 1.00 24.41 917 LYS A C 1
ATOM 1482 O O . LYS A 1 180 ? -48.078 3.990 8.517 1.00 24.69 917 LYS A O 1
ATOM 1488 N N . ASP A 1 181 ? -46.855 2.721 9.937 1.00 23.35 918 ASP A N 1
ATOM 1489 C CA . ASP A 1 181 ? -46.567 3.809 10.874 1.00 22.34 918 ASP A CA 1
ATOM 1490 C C . ASP A 1 181 ? -45.067 4.100 10.894 1.00 20.86 918 ASP A C 1
ATOM 1491 O O . ASP A 1 181 ? -44.332 3.563 11.730 1.00 20.44 918 ASP A O 1
ATOM 1496 N N . VAL A 1 182 ? -44.645 4.951 9.962 1.00 19.69 919 VAL A N 1
ATOM 1497 C CA . VAL A 1 182 ? -43.251 5.392 9.827 1.00 18.55 919 VAL A CA 1
ATOM 1498 C C . VAL A 1 182 ? -43.092 6.764 10.502 1.00 17.35 919 VAL A C 1
ATOM 1499 O O . VAL A 1 182 ? -43.972 7.620 10.380 1.00 17.35 919 VAL A O 1
ATOM 1503 N N . GLY A 1 183 ? -41.988 6.962 11.225 1.00 16.05 920 GLY A N 1
ATOM 1504 C CA . GLY A 1 183 ? -41.786 8.202 12.000 1.00 14.62 920 GLY A CA 1
ATOM 1505 C C . GLY A 1 183 ? -40.645 9.088 11.540 1.00 14.12 920 GLY A C 1
ATOM 1506 O O . GLY A 1 183 ? -40.018 9.774 12.351 1.00 13.71 920 GLY A O 1
ATOM 1507 N N . VAL A 1 184 ? -40.352 9.074 10.245 1.00 13.30 921 VAL A N 1
ATOM 1508 C CA . VAL A 1 184 ? -39.203 9.825 9.732 1.00 14.05 921 VAL A CA 1
ATOM 1509 C C . VAL A 1 184 ? -39.563 11.249 9.314 1.00 14.34 921 VAL A C 1
ATOM 1510 O O . VAL A 1 184 ? -38.686 12.018 8.895 1.00 15.24 921 VAL A O 1
ATOM 1514 N N . ASP A 1 185 ? -40.844 11.597 9.434 1.00 15.00 922 ASP A N 1
ATOM 1515 C CA . ASP A 1 185 ? -41.347 12.887 8.941 1.00 15.47 922 ASP A CA 1
ATOM 1516 C C . ASP A 1 185 ? -42.189 13.615 9.994 1.00 15.66 922 ASP A C 1
ATOM 1517 O O . ASP A 1 185 ? -43.009 14.472 9.664 1.00 16.31 922 ASP A O 1
ATOM 1522 N N . ASN A 1 186 ? -41.979 13.269 11.258 1.00 15.17 923 ASN A N 1
ATOM 1523 C CA . ASN A 1 186 ? -42.649 13.973 12.348 1.00 14.87 923 ASN A CA 1
ATOM 1524 C C . ASN A 1 186 ? -41.829 15.179 12.799 1.00 14.70 923 ASN A C 1
ATOM 1525 O O . ASN A 1 186 ? -40.738 15.437 12.284 1.00 14.28 923 ASN A O 1
ATOM 1530 N N . ALA A 1 187 ? -42.359 15.933 13.754 1.00 14.61 924 ALA A N 1
ATOM 1531 C CA . ALA A 1 187 ? -41.699 17.147 14.206 1.00 14.17 924 ALA A CA 1
ATOM 1532 C C . ALA A 1 187 ? -40.293 16.883 14.739 1.00 13.65 924 ALA A C 1
ATOM 1533 O O . ALA A 1 187 ? -39.384 17.669 14.483 1.00 14.33 924 ALA A O 1
ATOM 1535 N N . GLY A 1 188 ? -40.123 15.775 15.457 1.00 13.77 925 GLY A N 1
ATOM 1536 C CA . GLY A 1 188 ? -38.835 15.415 16.028 1.00 13.21 925 GLY A CA 1
ATOM 1537 C C . GLY A 1 188 ? -37.771 15.125 14.987 1.00 12.60 925 GLY A C 1
ATOM 1538 O O . GLY A 1 188 ? -36.632 15.590 15.089 1.00 13.32 925 GLY A O 1
ATOM 1539 N N . ALA A 1 189 ? -38.143 14.324 13.992 1.00 12.20 926 ALA A N 1
ATOM 1540 C CA . ALA A 1 189 ? -37.242 14.005 12.898 1.00 11.76 926 ALA A CA 1
ATOM 1541 C C . ALA A 1 189 ? -36.859 15.264 12.118 1.00 11.59 926 ALA A C 1
ATOM 1542 O O . ALA A 1 189 ? -35.682 15.478 11.805 1.00 11.36 926 ALA A O 1
ATOM 1544 N N . LYS A 1 190 ? -37.857 16.106 11.830 1.00 11.20 927 LYS A N 1
ATOM 1545 C CA . LYS A 1 190 ? -37.624 17.377 11.136 1.00 11.43 927 LYS A CA 1
ATOM 1546 C C . LYS A 1 190 ? -36.653 18.277 11.919 1.00 10.76 927 LYS A C 1
ATOM 1547 O O . LYS A 1 190 ? -35.722 18.846 11.335 1.00 11.17 927 LYS A O 1
ATOM 1553 N N . ALA A 1 191 ? -36.870 18.386 13.228 1.00 11.68 928 ALA A N 1
ATOM 1554 C CA . ALA A 1 191 ? -36.013 19.224 14.071 1.00 12.04 928 ALA A CA 1
ATOM 1555 C C . ALA A 1 191 ? -34.554 18.749 14.048 1.00 11.55 928 ALA A C 1
ATOM 1556 O O . ALA A 1 191 ? -33.634 19.551 13.874 1.00 12.64 928 ALA A O 1
ATOM 1558 N N . GLY A 1 192 ? -34.346 17.440 14.177 1.00 11.68 929 GLY A N 1
ATOM 1559 C CA . GLY A 1 192 ? -32.995 16.879 14.137 1.00 11.41 929 GLY A CA 1
ATOM 1560 C C . GLY A 1 192 ? -32.281 17.071 12.808 1.00 10.61 929 GLY A C 1
ATOM 1561 O O . GLY A 1 192 ? -31.122 17.498 12.764 1.00 11.06 929 GLY A O 1
ATOM 1562 N N . LEU A 1 193 ? -32.971 16.747 11.709 1.00 10.95 930 LEU A N 1
ATOM 1563 C CA . LEU A 1 193 ? -32.372 16.910 10.391 1.00 10.98 930 LEU A CA 1
ATOM 1564 C C . LEU A 1 193 ? -32.110 18.387 10.082 1.00 11.11 930 LEU A C 1
ATOM 1565 O O . LEU A 1 193 ? -31.082 18.720 9.480 1.00 10.71 930 LEU A O 1
ATOM 1570 N N . THR A 1 194 ? -33.013 19.252 10.541 1.00 10.84 931 THR A N 1
ATOM 1571 C CA . THR A 1 194 ? -32.828 20.693 10.386 1.00 11.77 931 THR A CA 1
ATOM 1572 C C . THR A 1 194 ? -31.552 21.147 11.092 1.00 11.46 931 THR A C 1
ATOM 1573 O O . THR A 1 194 ? -30.788 21.940 10.545 1.00 12.04 931 THR A O 1
ATOM 1577 N N . PHE A 1 195 ? -31.295 20.606 12.281 1.00 11.75 932 PHE A N 1
ATOM 1578 C CA . PHE A 1 195 ? -30.088 20.995 12.994 1.00 11.58 932 PHE A CA 1
ATOM 1579 C C . PHE A 1 195 ? -28.840 20.584 12.228 1.00 11.63 932 PHE A C 1
ATOM 1580 O O . PHE A 1 195 ? -27.877 21.340 12.150 1.00 12.29 932 PHE A O 1
ATOM 1588 N N . LEU A 1 196 ? -28.858 19.375 11.659 1.00 11.64 933 LEU A N 1
ATOM 1589 C CA . LEU A 1 196 ? -27.767 18.896 10.822 1.00 12.60 933 LEU A CA 1
ATOM 1590 C C . LEU A 1 196 ? -27.542 19.799 9.594 1.00 12.52 933 LEU A C 1
ATOM 1591 O O . LEU A 1 196 ? -26.409 20.204 9.296 1.00 12.55 933 LEU A O 1
ATOM 1596 N N . VAL A 1 197 ? -28.627 20.115 8.887 1.00 12.95 934 VAL A N 1
ATOM 1597 C CA . VAL A 1 197 ? -28.555 20.958 7.696 1.00 12.95 934 VAL A CA 1
ATOM 1598 C C . VAL A 1 197 ? -27.999 22.342 8.049 1.00 13.11 934 VAL A C 1
ATOM 1599 O O . VAL A 1 197 ? -27.150 22.877 7.328 1.00 13.16 934 VAL A O 1
ATOM 1603 N N . ASP A 1 198 ? -28.440 22.877 9.184 1.00 13.29 935 ASP A N 1
ATOM 1604 C CA . ASP A 1 198 ? -27.939 24.164 9.644 1.00 13.77 935 ASP A CA 1
ATOM 1605 C C . ASP A 1 198 ? -26.447 24.114 9.967 1.00 13.58 935 ASP A C 1
ATOM 1606 O O . ASP A 1 198 ? -25.726 25.059 9.652 1.00 13.59 935 ASP A O 1
ATOM 1611 N N . LEU A 1 199 ? -25.964 23.007 10.547 1.00 13.50 936 LEU A N 1
ATOM 1612 C CA . LEU A 1 199 ? -24.527 22.857 10.783 1.00 13.36 936 LEU A CA 1
ATOM 1613 C C . LEU A 1 199 ? -23.752 23.006 9.480 1.00 13.89 936 LEU A C 1
ATOM 1614 O O . LEU A 1 199 ? -22.708 23.660 9.417 1.00 13.63 936 LEU A O 1
ATOM 1619 N N . ILE A 1 200 ? -24.289 22.390 8.430 1.00 14.43 937 ILE A N 1
ATOM 1620 C CA . ILE A 1 200 ? -23.663 22.429 7.116 1.00 15.07 937 ILE A CA 1
ATOM 1621 C C . ILE A 1 200 ? -23.760 23.818 6.467 1.00 15.87 937 ILE A C 1
ATOM 1622 O O . ILE A 1 200 ? -22.758 24.332 5.958 1.00 16.40 937 ILE A O 1
ATOM 1627 N N . LYS A 1 201 ? -24.953 24.418 6.496 1.00 16.28 938 LYS A N 1
ATOM 1628 C CA . LYS A 1 201 ? -25.158 25.776 5.958 1.00 17.34 938 LYS A CA 1
ATOM 1629 C C . LYS A 1 201 ? -24.197 26.780 6.586 1.00 17.74 938 LYS A C 1
ATOM 1630 O O . LYS A 1 201 ? -23.705 27.704 5.918 1.00 18.13 938 LYS A O 1
ATOM 1636 N N . ASN A 1 202 ? -23.930 26.583 7.872 1.00 17.19 939 ASN A N 1
ATOM 1637 C CA . ASN A 1 202 ? -23.075 27.478 8.643 1.00 17.53 939 ASN A CA 1
ATOM 1638 C C . ASN A 1 202 ? -21.607 27.054 8.643 1.00 17.74 939 ASN A C 1
ATOM 1639 O O . ASN A 1 202 ? -20.794 27.605 9.398 1.00 18.19 939 ASN A O 1
ATOM 1644 N N . LYS A 1 203 ? -21.278 26.087 7.788 1.00 18.10 940 LYS A N 1
ATOM 1645 C CA . LYS A 1 203 ? -19.891 25.692 7.504 1.00 18.81 940 LYS A CA 1
ATOM 1646 C C . LYS A 1 203 ? -19.196 25.006 8.682 1.00 18.26 940 LYS A C 1
ATOM 1647 O O . LYS A 1 203 ? -17.968 25.034 8.792 1.00 19.40 940 LYS A O 1
ATOM 1653 N N . HIS A 1 204 ? -19.986 24.372 9.546 1.00 16.75 941 HIS A N 1
ATOM 1654 C CA . HIS A 1 204 ? -19.432 23.567 10.634 1.00 16.21 941 HIS A CA 1
ATOM 1655 C C . HIS A 1 204 ? -19.224 22.117 10.207 1.00 16.21 941 HIS A C 1
ATOM 1656 O O . HIS A 1 204 ? -18.461 21.379 10.834 1.00 16.39 941 HIS A O 1
ATOM 1663 N N . MET A 1 205 ? -19.899 21.722 9.130 1.00 16.14 942 MET A N 1
ATOM 1664 C CA . MET A 1 205 ? -19.679 20.425 8.493 1.00 16.46 942 MET A CA 1
ATOM 1665 C C . MET A 1 205 ? -19.837 20.572 6.988 1.00 16.36 942 MET A C 1
ATOM 1666 O O . MET A 1 205 ? -20.428 21.548 6.507 1.00 16.25 942 MET A O 1
ATOM 1671 N N . ASN A 1 206 ? -19.321 19.577 6.271 1.00 16.61 943 ASN A N 1
ATOM 1672 C CA . ASN A 1 206 ? -19.353 19.499 4.817 1.00 17.20 943 ASN A CA 1
ATOM 1673 C C . ASN A 1 206 ? -20.239 18.318 4.418 1.00 16.84 943 ASN A C 1
ATOM 1674 O O . ASN A 1 206 ? -20.017 17.190 4.874 1.00 16.65 943 ASN A O 1
ATOM 1679 N N . ALA A 1 207 ? -21.223 18.583 3.560 1.00 16.07 944 ALA A N 1
ATOM 1680 C CA . ALA A 1 207 ? -22.192 17.566 3.127 1.00 15.62 944 ALA A CA 1
ATOM 1681 C C . ALA A 1 207 ? -21.528 16.347 2.477 1.00 15.58 944 ALA A C 1
ATOM 1682 O O . ALA A 1 207 ? -22.095 15.246 2.498 1.00 15.80 944 ALA A O 1
ATOM 1684 N N . ASP A 1 208 ? -20.333 16.538 1.920 1.00 14.79 945 ASP A N 1
ATOM 1685 C CA . ASP A 1 208 ? -19.585 15.468 1.249 1.00 15.32 945 ASP A CA 1
ATOM 1686 C C . ASP A 1 208 ? -18.819 14.527 2.179 1.00 14.31 945 ASP A C 1
ATOM 1687 O O . ASP A 1 208 ? -18.274 13.517 1.717 1.00 15.04 945 ASP A O 1
ATOM 1692 N N . THR A 1 209 ? -18.735 14.858 3.468 1.00 13.79 946 THR A N 1
ATOM 1693 C CA . THR A 1 209 ? -17.946 14.026 4.383 1.00 13.36 946 THR A CA 1
ATOM 1694 C C . THR A 1 209 ? -18.490 12.599 4.453 1.00 12.88 946 THR A C 1
ATOM 1695 O O . THR A 1 209 ? -19.699 12.378 4.620 1.00 13.02 946 THR A O 1
ATOM 1699 N N . ASP A 1 210 ? -17.584 11.643 4.282 1.00 12.46 947 ASP A N 1
ATOM 1700 C CA . ASP A 1 210 ? -17.934 10.225 4.325 1.00 12.53 947 ASP A CA 1
ATOM 1701 C C . ASP A 1 210 ? -17.132 9.527 5.422 1.00 11.99 947 ASP A C 1
ATOM 1702 O O . ASP A 1 210 ? -16.457 10.182 6.236 1.00 11.46 947 ASP A O 1
ATOM 1707 N N . TYR A 1 211 ? -17.209 8.203 5.467 1.00 11.20 948 TYR A N 1
ATOM 1708 C CA . TYR A 1 211 ? -16.528 7.461 6.525 1.00 10.86 948 TYR A CA 1
ATOM 1709 C C . TYR A 1 211 ? -15.016 7.721 6.528 1.00 11.38 948 TYR A C 1
ATOM 1710 O O . TYR A 1 211 ? -14.430 8.035 7.573 1.00 11.01 948 TYR A O 1
ATOM 1719 N N . SER A 1 212 ? -14.399 7.595 5.356 1.00 12.15 949 SER A N 1
ATOM 1720 C CA A SER A 1 212 ? -12.951 7.723 5.230 0.50 12.58 949 SER A CA 1
ATOM 1721 C CA B SER A 1 212 ? -12.950 7.734 5.194 0.50 12.62 949 SER A CA 1
ATOM 1722 C C . SER A 1 212 ? -12.445 9.125 5.568 1.00 11.96 949 SER A C 1
ATOM 1723 O O . SER A 1 212 ? -11.432 9.269 6.257 1.00 12.18 949 SER A O 1
ATOM 1728 N N . ILE A 1 213 ? -13.153 10.145 5.093 1.00 12.24 950 ILE A N 1
ATOM 1729 C CA . ILE A 1 213 ? -12.760 11.525 5.338 1.00 12.46 950 ILE A CA 1
ATOM 1730 C C . ILE A 1 213 ? -12.830 11.865 6.828 1.00 11.95 950 ILE A C 1
ATOM 1731 O O . ILE A 1 213 ? -11.887 12.436 7.395 1.00 12.75 950 ILE A O 1
ATOM 1736 N N . ALA A 1 214 ? -13.921 11.468 7.478 1.00 11.37 951 ALA A N 1
ATOM 1737 C CA . ALA A 1 214 ? -14.100 11.780 8.888 1.00 10.99 951 ALA A CA 1
ATOM 1738 C C . ALA A 1 214 ? -13.070 11.040 9.737 1.00 10.72 951 ALA A C 1
ATOM 1739 O O . ALA A 1 214 ? -12.520 11.610 10.686 1.00 11.16 951 ALA A O 1
ATOM 1741 N N . GLU A 1 215 ? -12.808 9.779 9.387 1.00 10.75 952 GLU A N 1
ATOM 1742 C CA . GLU A 1 215 ? -11.839 8.983 10.115 1.00 10.89 952 GLU A CA 1
ATOM 1743 C C . GLU A 1 215 ? -10.442 9.589 9.999 1.00 11.43 952 GLU A C 1
ATOM 1744 O O . GLU A 1 215 ? -9.727 9.708 11.000 1.00 11.74 952 GLU A O 1
ATOM 1750 N N . ALA A 1 216 ? -10.058 9.954 8.771 1.00 12.25 953 ALA A N 1
ATOM 1751 C CA . ALA A 1 216 ? -8.734 10.515 8.540 1.00 12.85 953 ALA A CA 1
ATOM 1752 C C . ALA A 1 216 ? -8.567 11.827 9.304 1.00 12.97 953 ALA A C 1
ATOM 1753 O O . ALA A 1 216 ? -7.534 12.049 9.931 1.00 13.99 953 ALA A O 1
ATOM 1755 N N . ALA A 1 217 ? -9.583 12.685 9.254 1.00 12.98 954 ALA A N 1
ATOM 1756 C CA . ALA A 1 217 ? -9.525 13.982 9.936 1.00 12.70 954 ALA A CA 1
ATOM 1757 C C . ALA A 1 217 ? -9.393 13.821 11.446 1.00 12.72 954 ALA A C 1
ATOM 1758 O O . ALA A 1 217 ? -8.579 14.501 12.079 1.00 13.11 954 ALA A O 1
ATOM 1760 N N . PHE A 1 218 ? -10.187 12.929 12.035 1.00 12.04 955 PHE A N 1
ATOM 1761 C CA . PHE A 1 218 ? -10.071 12.703 13.460 1.00 11.67 955 PHE A CA 1
ATOM 1762 C C . PHE A 1 218 ? -8.724 12.105 13.829 1.00 12.22 955 PHE A C 1
ATOM 1763 O O . PHE A 1 218 ? -8.077 12.556 14.778 1.00 11.68 955 PHE A O 1
ATOM 1771 N N . ASN A 1 219 ? -8.295 11.093 13.077 1.00 12.15 956 ASN A N 1
ATOM 1772 C CA . ASN A 1 219 ? -7.094 10.353 13.442 1.00 12.71 956 ASN A CA 1
ATOM 1773 C C . ASN A 1 219 ? -5.815 11.159 13.190 1.00 13.29 956 ASN A C 1
ATOM 1774 O O . ASN A 1 219 ? -4.763 10.851 13.758 1.00 13.89 956 ASN A O 1
ATOM 1779 N N . LYS A 1 220 ? -5.928 12.207 12.375 1.00 13.81 957 LYS A N 1
ATOM 1780 C CA . LYS A 1 220 ? -4.812 13.127 12.136 1.00 14.35 957 LYS A CA 1
ATOM 1781 C C . LYS A 1 220 ? -4.870 14.388 13.021 1.00 14.54 957 LYS A C 1
ATOM 1782 O O . LYS A 1 220 ? -4.009 15.265 12.918 1.00 14.69 957 LYS A O 1
ATOM 1788 N N . GLY A 1 221 ? -5.880 14.471 13.885 1.00 13.87 958 GLY A N 1
ATOM 1789 C CA . GLY A 1 221 ? -5.982 15.564 14.857 1.00 14.06 958 GLY A CA 1
ATOM 1790 C C . GLY A 1 221 ? -6.490 16.873 14.286 1.00 13.84 958 GLY A C 1
ATOM 1791 O O . GLY A 1 221 ? -6.264 17.950 14.861 1.00 13.66 958 GLY A O 1
ATOM 1792 N N . GLU A 1 222 ? -7.199 16.785 13.167 1.00 13.04 959 GLU A N 1
ATOM 1793 C CA . GLU A 1 222 ? -7.740 17.951 12.472 1.00 12.97 959 GLU A CA 1
ATOM 1794 C C . GLU A 1 222 ? -9.120 18.365 12.982 1.00 12.40 959 GLU A C 1
ATOM 1795 O O . GLU A 1 222 ? -9.485 19.545 12.938 1.00 12.95 959 GLU A O 1
ATOM 1801 N N . THR A 1 223 ? -9.888 17.392 13.463 1.00 11.02 960 THR A N 1
ATOM 1802 C CA . THR A 1 223 ? -11.206 17.651 14.033 1.00 10.82 960 THR A CA 1
ATOM 1803 C C . THR A 1 223 ? -11.241 17.118 15.460 1.00 10.14 960 THR A C 1
ATOM 1804 O O . THR A 1 223 ? -10.606 16.116 15.756 1.00 10.08 960 THR A O 1
ATOM 1808 N N . ALA A 1 224 ? -11.967 17.799 16.347 1.00 10.03 961 ALA A N 1
ATOM 1809 C CA . ALA A 1 224 ? -11.912 17.478 17.777 1.00 9.53 961 ALA A CA 1
ATOM 1810 C C . ALA A 1 224 ? -12.820 16.321 18.171 1.00 9.22 961 ALA A C 1
ATOM 1811 O O . ALA A 1 224 ? -12.635 15.725 19.232 1.00 9.53 961 ALA A O 1
ATOM 1813 N N . MET A 1 225 ? -13.778 15.996 17.304 1.00 9.47 962 MET A N 1
ATOM 1814 C CA . MET A 1 225 ? -14.764 14.960 17.597 1.00 9.49 962 MET A CA 1
ATOM 1815 C C . MET A 1 225 ? -15.194 14.213 16.358 1.00 9.08 962 MET A C 1
ATOM 1816 O O . MET A 1 225 ? -15.160 14.735 15.239 1.00 8.92 962 MET A O 1
ATOM 1821 N N . THR A 1 226 ? -15.617 12.979 16.582 1.00 8.50 963 THR A N 1
ATOM 1822 C CA . THR A 1 226 ? -16.231 12.174 15.542 1.00 8.42 963 THR A CA 1
ATOM 1823 C C . THR A 1 226 ? -17.318 11.319 16.178 1.00 8.36 963 THR A C 1
ATOM 1824 O O . THR A 1 226 ? -17.429 11.243 17.406 1.00 8.29 963 THR A O 1
ATOM 1828 N N . ILE A 1 227 ? -18.135 10.687 15.336 1.00 7.99 964 ILE A N 1
ATOM 1829 C CA . ILE A 1 227 ? -19.183 9.794 15.834 1.00 7.92 964 ILE A CA 1
ATOM 1830 C C . ILE A 1 227 ? -18.923 8.468 15.153 1.00 8.04 964 ILE A C 1
ATOM 1831 O O . ILE A 1 227 ? -18.902 8.382 13.925 1.00 8.79 964 ILE A O 1
ATOM 1836 N N . ASN A 1 228 ? -18.680 7.436 15.955 1.00 7.95 965 ASN A N 1
ATOM 1837 C CA . ASN A 1 228 ? -18.317 6.136 15.394 1.00 8.00 965 ASN A CA 1
ATOM 1838 C C . ASN A 1 228 ? -18.555 5.037 16.403 1.00 7.60 965 ASN A C 1
ATOM 1839 O O . ASN A 1 228 ? -18.912 5.302 17.568 1.00 7.45 965 ASN A O 1
ATOM 1844 N N . GLY A 1 229 ? -18.362 3.802 15.946 1.00 7.96 966 GLY A N 1
ATOM 1845 C CA . GLY A 1 229 ? -18.586 2.619 16.769 1.00 7.31 966 GLY A CA 1
ATOM 1846 C C . GLY A 1 229 ? -17.291 1.948 17.198 1.00 7.65 966 GLY A C 1
ATOM 1847 O O . GLY A 1 229 ? -16.195 2.393 16.837 1.00 7.76 966 GLY A O 1
ATOM 1848 N N . PRO A 1 230 ? -17.409 0.857 17.966 1.00 8.25 967 PRO A N 1
ATOM 1849 C CA . PRO A 1 230 ? -16.238 0.195 18.537 1.00 8.43 967 PRO A CA 1
ATOM 1850 C C . PRO A 1 230 ? -15.189 -0.241 17.503 1.00 8.74 967 PRO A C 1
ATOM 1851 O O . PRO A 1 230 ? -13.983 -0.199 17.780 1.00 9.47 967 PRO A O 1
ATOM 1855 N N . TRP A 1 231 ? -15.647 -0.648 16.320 1.00 8.34 968 TRP A N 1
ATOM 1856 C CA . TRP A 1 231 ? -14.760 -1.114 15.259 1.00 8.51 968 TRP A CA 1
ATOM 1857 C C . TRP A 1 231 ? -13.707 -0.059 14.881 1.00 9.15 968 TRP A C 1
ATOM 1858 O O . TRP A 1 231 ? -12.644 -0.400 14.358 1.00 10.10 968 TRP A O 1
ATOM 1869 N N . ALA A 1 232 ? -14.003 1.216 15.137 1.00 8.78 969 ALA A N 1
ATOM 1870 C CA . ALA A 1 232 ? -13.107 2.318 14.752 1.00 8.81 969 ALA A CA 1
ATOM 1871 C C . ALA A 1 232 ? -11.960 2.553 15.734 1.00 9.07 969 ALA A C 1
ATOM 1872 O O . ALA A 1 232 ? -10.999 3.261 15.398 1.00 9.38 969 ALA A O 1
ATOM 1874 N N . TRP A 1 233 ? -12.035 1.969 16.932 1.00 9.07 970 TRP A N 1
ATOM 1875 C CA . TRP A 1 233 ? -11.084 2.351 17.983 1.00 9.48 970 TRP A CA 1
ATOM 1876 C C . TRP A 1 233 ? -9.655 1.947 17.656 1.00 11.02 970 TRP A C 1
ATOM 1877 O O . TRP A 1 233 ? -8.744 2.662 18.032 1.00 11.14 970 TRP A O 1
ATOM 1888 N N . SER A 1 234 ? -9.476 0.819 16.966 1.00 12.13 971 SER A N 1
ATOM 1889 C CA A SER A 1 234 ? -8.145 0.297 16.626 0.80 13.16 971 SER A CA 1
ATOM 1890 C CA B SER A 1 234 ? -8.147 0.296 16.650 0.20 12.63 971 SER A CA 1
ATOM 1891 C C . SER A 1 234 ? -7.311 1.285 15.837 1.00 13.42 971 SER A C 1
ATOM 1892 O O . SER A 1 234 ? -6.120 1.487 16.129 1.00 13.14 971 SER A O 1
ATOM 1897 N N . ASN A 1 235 ? -7.931 1.898 14.830 1.00 13.11 972 ASN A N 1
ATOM 1898 C CA . ASN A 1 235 ? -7.248 2.886 14.005 1.00 13.75 972 ASN A CA 1
ATOM 1899 C C . ASN A 1 235 ? -6.888 4.129 14.794 1.00 14.10 972 ASN A C 1
ATOM 1900 O O . ASN A 1 235 ? -5.837 4.739 14.552 1.00 15.02 972 ASN A O 1
ATOM 1905 N N . ILE A 1 236 ? -7.738 4.489 15.755 1.00 13.70 973 ILE A N 1
ATOM 1906 C CA . ILE A 1 236 ? -7.421 5.619 16.633 1.00 13.87 973 ILE A CA 1
ATOM 1907 C C . ILE A 1 236 ? -6.245 5.280 17.551 1.00 14.70 973 ILE A C 1
ATOM 1908 O O . ILE A 1 236 ? -5.347 6.109 17.732 1.00 15.02 973 ILE A O 1
ATOM 1913 N N . ASP A 1 237 ? -6.227 4.068 18.106 1.00 15.33 974 ASP A N 1
ATOM 1914 C CA . ASP A 1 237 ? -5.099 3.621 18.937 1.00 16.50 974 ASP A CA 1
ATOM 1915 C C . ASP A 1 237 ? -3.772 3.773 18.200 1.00 16.97 974 ASP A C 1
ATOM 1916 O O . ASP A 1 237 ? -2.789 4.265 18.768 1.00 17.47 974 ASP A O 1
ATOM 1921 N N . THR A 1 238 ? -3.756 3.352 16.938 1.00 17.63 975 THR A N 1
ATOM 1922 C CA . THR A 1 238 ? -2.570 3.431 16.077 1.00 18.76 975 THR A CA 1
ATOM 1923 C C . THR A 1 238 ? -2.156 4.873 15.762 1.00 18.46 975 THR A C 1
ATOM 1924 O O . THR A 1 238 ? -0.965 5.148 15.565 1.00 19.56 975 THR A O 1
ATOM 1928 N N A SER A 1 239 ? -3.124 5.788 15.744 0.50 18.10 976 SER A N 1
ATOM 1929 N N B SER A 1 239 ? -3.141 5.770 15.702 0.50 18.20 976 SER A N 1
ATOM 1930 C CA A SER A 1 239 ? -2.848 7.208 15.529 0.50 17.33 976 SER A CA 1
ATOM 1931 C CA B SER A 1 239 ? -2.922 7.177 15.372 0.50 17.49 976 SER A CA 1
ATOM 1932 C C A SER A 1 239 ? -2.199 7.828 16.764 0.50 17.18 976 SER A C 1
ATOM 1933 C C B SER A 1 239 ? -2.261 7.913 16.526 0.50 17.40 976 SER A C 1
ATOM 1934 O O A SER A 1 239 ? -2.064 7.178 17.802 0.50 17.43 976 SER A O 1
ATOM 1935 O O B SER A 1 239 ? -1.655 8.971 16.332 0.50 17.41 976 SER A O 1
ATOM 1940 N N A LYS A 1 240 ? -1.817 9.098 16.654 0.50 17.00 977 LYS A N 1
ATOM 1941 N N B LYS A 1 240 ? -2.417 7.407 17.701 0.50 17.00 977 LYS A N 1
ATOM 1942 C CA A LYS A 1 240 ? -1.187 9.796 17.771 0.50 17.00 977 LYS A CA 1
ATOM 1943 C CA B LYS A 1 240 ? -1.840 7.933 18.935 0.50 17.00 977 LYS A CA 1
ATOM 1944 C C A LYS A 1 240 ? -2.210 10.545 18.621 0.50 17.00 977 LYS A C 1
ATOM 1945 C C B LYS A 1 240 ? -2.636 9.120 19.472 0.50 17.00 977 LYS A C 1
ATOM 1946 O O A LYS A 1 240 ? -1.846 11.323 19.497 0.50 17.00 977 LYS A O 1
ATOM 1947 O O B LYS A 1 240 ? -2.248 9.681 20.524 0.50 17.00 977 LYS A O 1
ATOM 1958 N N A VAL A 1 241 ? -3.490 10.297 18.369 0.50 16.05 978 VAL A N 1
ATOM 1959 N N B VAL A 1 241 ? -3.705 9.487 18.820 0.50 16.49 978 VAL A N 1
ATOM 1960 C CA A VAL A 1 241 ? -4.550 10.983 19.098 0.50 15.49 978 VAL A CA 1
ATOM 1961 C CA B VAL A 1 241 ? -4.556 10.548 19.337 0.50 16.04 978 VAL A CA 1
ATOM 1962 C C A VAL A 1 241 ? -4.868 10.337 20.450 0.50 15.37 978 VAL A C 1
ATOM 1963 C C B VAL A 1 241 ? -5.067 10.126 20.706 0.50 16.03 978 VAL A C 1
ATOM 1964 O O A VAL A 1 241 ? -5.033 9.118 20.549 0.50 15.63 978 VAL A O 1
ATOM 1965 O O B VAL A 1 241 ? -5.592 9.023 20.868 0.50 16.29 978 VAL A O 1
ATOM 1972 N N A ASN A 1 242 ? -4.942 11.184 21.476 0.50 15.20 979 ASN A N 1
ATOM 1973 N N B ASN A 1 242 ? -4.898 10.991 21.696 0.50 15.77 979 ASN A N 1
ATOM 1974 C CA A ASN A 1 242 ? -5.393 10.830 22.816 0.50 15.18 979 ASN A CA 1
ATOM 1975 C CA B ASN A 1 242 ? -5.399 10.703 23.029 0.50 15.72 979 ASN A CA 1
ATOM 1976 C C A ASN A 1 242 ? -6.903 10.999 22.815 0.50 14.63 979 ASN A C 1
ATOM 1977 C C B ASN A 1 242 ? -6.891 10.960 23.076 0.50 15.02 979 ASN A C 1
ATOM 1978 O O A ASN A 1 242 ? -7.389 12.127 22.755 0.50 14.59 979 ASN A O 1
ATOM 1979 O O B ASN A 1 242 ? -7.342 12.081 23.296 0.50 15.01 979 ASN A O 1
ATOM 1988 N N . TYR A 1 243 ? -7.646 9.893 22.854 1.00 14.15 980 TYR A N 1
ATOM 1989 C CA . TYR A 1 243 ? -9.097 9.975 22.708 1.00 13.28 980 TYR A CA 1
ATOM 1990 C C . TYR A 1 243 ? -9.899 9.422 23.868 1.00 12.53 980 TYR A C 1
ATOM 1991 O O . TYR A 1 243 ? -9.434 8.548 24.611 1.00 13.00 980 TYR A O 1
ATOM 2000 N N . GLY A 1 244 ? -11.116 9.945 23.987 1.00 11.06 981 GLY A N 1
ATOM 2001 C CA . GLY A 1 244 ? -12.116 9.441 24.918 1.00 11.03 981 GLY A CA 1
ATOM 2002 C C . GLY A 1 244 ? -13.360 9.041 24.146 1.00 10.17 981 GLY A C 1
ATOM 2003 O O . GLY A 1 244 ? -13.595 9.498 23.017 1.00 10.77 981 GLY A O 1
ATOM 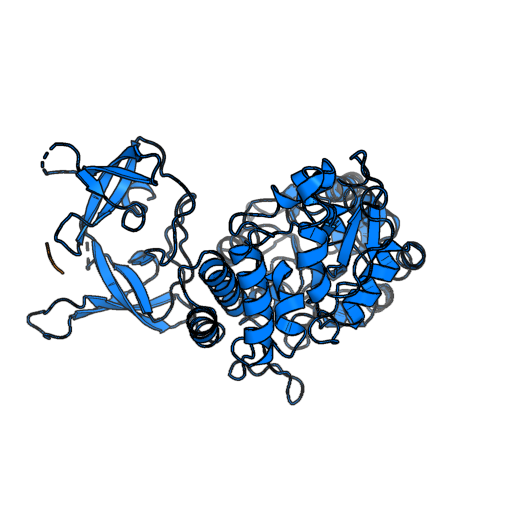2004 N N . VAL A 1 245 ? -14.153 8.176 24.769 1.00 9.72 982 VAL A N 1
ATOM 2005 C CA . VAL A 1 245 ? -15.405 7.702 24.191 1.00 9.39 982 VAL A CA 1
ATOM 2006 C C . VAL A 1 245 ? -16.481 7.995 25.225 1.00 9.15 982 VAL A C 1
ATOM 2007 O O . VAL A 1 245 ? -16.363 7.604 26.389 1.00 9.27 982 VAL A O 1
ATOM 2011 N N . THR A 1 246 ? -17.526 8.698 24.811 1.00 8.81 983 THR A N 1
ATOM 2012 C CA . THR A 1 246 ? -18.462 9.230 25.784 1.00 9.25 983 THR A CA 1
ATOM 2013 C C . THR A 1 246 ? -19.893 9.258 25.252 1.00 8.86 983 THR A C 1
ATOM 2014 O O . THR A 1 246 ? -20.148 8.927 24.090 1.00 8.37 983 THR A O 1
ATOM 2018 N N . VAL A 1 247 ? -20.818 9.673 26.109 1.00 9.46 984 VAL A N 1
ATOM 2019 C CA . VAL A 1 247 ? -22.222 9.841 25.735 1.00 9.97 984 VAL A CA 1
ATOM 2020 C C . VAL A 1 247 ? -22.389 10.850 24.594 1.00 8.91 984 VAL A C 1
ATOM 2021 O O . VAL A 1 247 ? -21.725 11.906 24.546 1.00 8.99 984 VAL A O 1
ATOM 2025 N N . LEU A 1 248 ? -23.267 10.511 23.658 1.00 8.18 985 LEU A N 1
ATOM 2026 C CA . LEU A 1 248 ? -23.588 11.417 22.562 1.00 8.24 985 LEU A CA 1
ATOM 2027 C C . LEU A 1 248 ? -24.195 12.709 23.091 1.00 8.34 985 LEU A C 1
ATOM 2028 O O . LEU A 1 248 ? -24.813 12.722 24.159 1.00 8.38 985 LEU A O 1
ATOM 2033 N N . PRO A 1 249 ? -24.008 13.818 22.354 1.00 8.52 986 PRO A N 1
ATOM 2034 C CA . PRO A 1 249 ? -24.629 15.059 22.816 1.00 9.21 986 PRO A CA 1
ATOM 2035 C C . PRO A 1 249 ? -26.160 14.951 22.827 1.00 8.78 986 PRO A C 1
ATOM 2036 O O . PRO A 1 249 ? -26.743 14.212 22.035 1.00 9.49 986 PRO A O 1
ATOM 2040 N N . THR A 1 250 ? -26.808 15.676 23.732 1.00 8.59 987 THR A N 1
ATOM 2041 C CA . THR A 1 250 ? -28.259 15.757 23.734 1.00 8.85 987 THR A CA 1
ATOM 2042 C C . THR A 1 250 ? -28.743 16.760 22.681 1.00 8.91 987 THR A C 1
ATOM 2043 O O . THR A 1 250 ? -27.977 17.617 22.233 1.00 9.19 987 THR A O 1
ATOM 2047 N N . PHE A 1 251 ? -30.005 16.643 22.283 1.00 9.40 988 PHE A N 1
ATOM 2048 C CA . PHE A 1 251 ? -30.617 17.593 21.367 1.00 9.73 988 PHE A CA 1
ATOM 2049 C C . PHE A 1 251 ? -31.952 17.968 21.970 1.00 10.37 988 PHE A C 1
ATOM 2050 O O . PHE A 1 251 ? -32.746 17.085 22.354 1.00 10.67 988 PHE A O 1
ATOM 2058 N N . LYS A 1 252 ? -32.193 19.277 22.080 1.00 9.99 989 LYS A N 1
ATOM 2059 C CA A LYS A 1 252 ? -33.389 19.817 22.733 0.50 10.86 989 LYS A CA 1
ATOM 2060 C CA B LYS A 1 252 ? -33.421 19.778 22.716 0.50 11.24 989 LYS A CA 1
ATOM 2061 C C . LYS A 1 252 ? -33.570 19.182 24.118 1.00 10.90 989 LYS A C 1
ATOM 2062 O O . LYS A 1 252 ? -34.689 18.888 24.563 1.00 12.33 989 LYS A O 1
ATOM 2073 N N . GLY A 1 253 ? -32.439 18.978 24.793 1.00 10.82 990 GLY A N 1
ATOM 2074 C CA . GLY A 1 253 ? -32.412 18.434 26.147 1.00 11.67 990 GLY A CA 1
ATOM 2075 C C . GLY A 1 253 ? -32.646 16.934 26.256 1.00 12.13 990 GLY A C 1
ATOM 2076 O O . GLY A 1 253 ? -32.663 16.395 27.355 1.00 14.40 990 GLY A O 1
ATOM 2077 N N . GLN A 1 254 ? -32.795 16.263 25.114 1.00 12.11 991 GLN A N 1
ATOM 2078 C CA A GLN A 1 254 ? -33.096 14.840 25.112 0.60 11.91 991 GLN A CA 1
ATOM 2079 C CA B GLN A 1 254 ? -33.126 14.836 25.050 0.40 11.73 991 GLN A CA 1
ATOM 2080 C C . GLN A 1 254 ? -31.902 14.027 24.619 1.00 11.32 991 GLN A C 1
ATOM 2081 O O . GLN A 1 254 ? -31.135 14.487 23.782 1.00 10.83 991 GLN A O 1
ATOM 2092 N N . PRO A 1 255 ? -31.725 12.804 25.155 1.00 10.80 992 PRO A N 1
ATOM 2093 C CA . PRO A 1 255 ? -30.561 12.051 24.666 1.00 10.44 992 PRO A CA 1
ATOM 2094 C C . PRO A 1 255 ? -30.623 11.762 23.166 1.00 9.96 992 PRO A C 1
ATOM 2095 O O . PRO A 1 255 ? -31.707 11.556 22.601 1.00 10.50 992 PRO A O 1
ATOM 2099 N N . SER A 1 256 ? -29.462 11.759 22.515 1.00 9.04 993 SER A N 1
ATOM 2100 C CA . SER A 1 256 ? -29.379 11.161 21.182 1.00 9.42 993 SER A CA 1
ATOM 2101 C C . SER A 1 256 ? -29.711 9.677 21.324 1.00 9.07 993 SER A C 1
ATOM 2102 O O . SER A 1 256 ? -29.403 9.051 22.345 1.00 10.30 993 SER A O 1
ATOM 2105 N N . LYS A 1 257 ? -30.365 9.122 20.308 1.00 9.20 994 LYS A N 1
ATOM 2106 C CA . LYS A 1 257 ? -30.888 7.770 20.416 1.00 8.88 994 LYS A CA 1
ATOM 2107 C C . LYS A 1 257 ? -30.339 6.918 19.278 1.00 9.07 994 LYS A C 1
ATOM 2108 O O . LYS A 1 257 ? -31.000 6.740 18.252 1.00 9.57 994 LYS A O 1
ATOM 2114 N N . PRO A 1 258 ? -29.119 6.396 19.440 1.00 8.83 995 PRO A N 1
ATOM 2115 C CA . PRO A 1 258 ? -28.548 5.596 18.357 1.00 9.05 995 PRO A CA 1
ATOM 2116 C C . PRO A 1 258 ? -29.272 4.278 18.186 1.00 9.33 995 PRO A C 1
ATOM 2117 O O . PRO A 1 258 ? -29.815 3.719 19.156 1.00 9.49 995 PRO A O 1
ATOM 2121 N N . PHE A 1 259 ? -29.313 3.793 16.952 1.00 9.84 996 PHE A N 1
ATOM 2122 C CA . PHE A 1 259 ? -29.827 2.456 16.738 1.00 11.13 996 PHE A CA 1
ATOM 2123 C C . PHE A 1 259 ? -28.837 1.464 17.362 1.00 11.95 996 PHE A C 1
ATOM 2124 O O . PHE A 1 259 ? -27.615 1.676 17.366 1.00 14.64 996 PHE A O 1
ATOM 2132 N N . VAL A 1 260 ? -29.356 0.414 17.954 1.00 10.38 997 VAL A N 1
ATOM 2133 C CA . VAL A 1 260 ? -28.491 -0.631 18.479 1.00 10.00 997 VAL A CA 1
ATOM 2134 C C . VAL A 1 260 ? -28.476 -1.789 17.483 1.00 8.97 997 VAL A C 1
ATOM 2135 O O . VAL A 1 260 ? -29.527 -2.291 17.071 1.00 9.23 997 VAL A O 1
ATOM 2139 N N . GLY A 1 261 ? -27.276 -2.152 17.048 1.00 7.99 998 GLY A N 1
ATOM 2140 C CA . GLY A 1 261 ? -27.092 -3.296 16.147 1.00 7.86 998 GLY A CA 1
ATOM 2141 C C . GLY A 1 261 ? -26.404 -4.453 16.824 1.00 8.17 998 GLY A C 1
ATOM 2142 O O . GLY A 1 261 ? -25.510 -4.251 17.631 1.00 9.36 998 GLY A O 1
ATOM 2143 N N . VAL A 1 262 ? -26.830 -5.673 16.519 1.00 7.14 999 VAL A N 1
ATOM 2144 C CA . VAL A 1 262 ? -26.133 -6.847 17.009 1.00 6.85 999 VAL A CA 1
ATOM 2145 C C . VAL A 1 262 ? -25.437 -7.468 15.806 1.00 6.82 999 VAL A C 1
ATOM 2146 O O . VAL A 1 262 ? -26.099 -7.972 14.895 1.00 6.66 999 VAL A O 1
ATOM 2150 N N . LEU A 1 263 ? -24.115 -7.394 15.769 1.00 6.69 1000 LEU A N 1
ATOM 2151 C CA . LEU A 1 263 ? -23.357 -8.092 14.735 1.00 6.61 1000 LEU A CA 1
ATOM 2152 C C . LEU A 1 263 ? -23.703 -9.564 14.851 1.00 7.13 1000 LEU A C 1
ATOM 2153 O O . LEU A 1 263 ? -23.643 -10.131 15.942 1.00 7.56 1000 LEU A O 1
ATOM 2158 N N . SER A 1 264 ? -24.077 -10.175 13.728 1.00 6.46 1001 SER A N 1
ATOM 2159 C CA . SER A 1 264 ? -24.622 -11.531 13.705 1.00 6.98 1001 SER A CA 1
ATOM 2160 C C . SER A 1 264 ? -24.043 -12.311 12.532 1.00 6.90 1001 SER A C 1
ATOM 2161 O O . SER A 1 264 ? -23.649 -11.724 11.519 1.00 6.57 1001 SER A O 1
ATOM 2164 N N . ALA A 1 265 ? -24.008 -13.638 12.678 1.00 6.21 1002 ALA A N 1
ATOM 2165 C CA . ALA A 1 265 ? -23.487 -14.540 11.639 1.00 6.32 1002 ALA A CA 1
ATOM 2166 C C . ALA A 1 265 ? -24.585 -15.507 11.235 1.00 6.11 1002 ALA A C 1
ATOM 2167 O O . ALA A 1 265 ? -25.042 -16.328 12.041 1.00 6.88 1002 ALA A O 1
ATOM 2169 N N . GLY A 1 266 ? -25.018 -15.391 9.983 1.00 5.93 1003 GLY A N 1
ATOM 2170 C CA . GLY A 1 266 ? -26.027 -16.295 9.431 1.00 6.79 1003 GLY A CA 1
ATOM 2171 C C . GLY A 1 266 ? -25.408 -17.368 8.564 1.00 6.37 1003 GLY A C 1
ATOM 2172 O O . GLY A 1 266 ? -24.348 -17.153 7.975 1.00 7.38 1003 GLY A O 1
ATOM 2173 N N . ILE A 1 267 ? -26.090 -18.503 8.472 1.00 6.09 1004 ILE A N 1
ATOM 2174 C CA . ILE A 1 267 ? -25.680 -19.601 7.605 1.00 6.41 1004 ILE A CA 1
ATOM 2175 C C . ILE A 1 267 ? -26.594 -19.631 6.378 1.00 6.77 1004 ILE A C 1
ATOM 2176 O O . ILE A 1 267 ? -27.824 -19.661 6.489 1.00 7.57 1004 ILE A O 1
ATOM 2181 N N . ASN A 1 268 ? -25.982 -19.564 5.199 1.00 6.76 1005 ASN A N 1
ATOM 2182 C CA . ASN A 1 268 ? -26.705 -19.629 3.922 1.00 6.57 1005 ASN A CA 1
ATOM 2183 C C . ASN A 1 268 ? -27.588 -20.877 3.843 1.00 7.13 1005 ASN A C 1
ATOM 2184 O O . ASN A 1 268 ? -27.118 -21.989 4.041 1.00 7.47 1005 ASN A O 1
ATOM 2189 N N . ALA A 1 269 ? -28.875 -20.688 3.537 1.00 6.59 1006 ALA A N 1
ATOM 2190 C CA . ALA A 1 269 ? -29.818 -21.811 3.457 1.00 7.50 1006 ALA A CA 1
ATOM 2191 C C . ALA A 1 269 ? -29.412 -22.841 2.406 1.00 7.45 1006 ALA A C 1
ATOM 2192 O O . ALA A 1 269 ? -29.743 -24.020 2.531 1.00 8.59 1006 ALA A O 1
ATOM 2194 N N . ALA A 1 270 ? -28.688 -22.394 1.386 1.00 8.03 1007 ALA A N 1
ATOM 2195 C CA . ALA A 1 270 ? -28.263 -23.286 0.307 1.00 9.02 1007 ALA A CA 1
ATOM 2196 C C . ALA A 1 270 ? -26.903 -23.923 0.571 1.00 9.14 1007 ALA A C 1
ATOM 2197 O O . ALA A 1 270 ? -26.462 -24.760 -0.223 1.00 10.30 1007 ALA A O 1
ATOM 2199 N N . SER A 1 271 ? -26.229 -23.548 1.660 1.00 8.76 1008 SER A N 1
ATOM 2200 C CA . SER A 1 271 ? -24.873 -24.051 1.885 1.00 8.45 1008 SER A CA 1
ATOM 2201 C C . SER A 1 271 ? -24.872 -25.565 2.036 1.00 8.83 1008 SER A C 1
ATOM 2202 O O . SER A 1 271 ? -25.671 -26.115 2.788 1.00 8.67 1008 SER A O 1
ATOM 2205 N N . PRO A 1 272 ? -23.967 -26.258 1.331 1.00 8.77 1009 PRO A N 1
ATOM 2206 C CA . PRO A 1 272 ? -23.799 -27.690 1.568 1.00 9.01 1009 PRO A CA 1
ATOM 2207 C C . PRO A 1 272 ? -22.832 -27.935 2.730 1.00 8.89 1009 PRO A C 1
ATOM 2208 O O . PRO A 1 272 ? -22.424 -29.072 2.976 1.00 10.36 1009 PRO A O 1
ATOM 2212 N N . ASN A 1 273 ? -22.497 -26.869 3.458 1.00 8.03 1010 ASN A N 1
ATOM 2213 C CA . ASN A 1 273 ? -21.513 -26.931 4.526 1.00 7.89 1010 ASN A CA 1
ATOM 2214 C C . ASN A 1 273 ? -22.068 -26.455 5.851 1.00 7.67 1010 ASN A C 1
ATOM 2215 O O . ASN A 1 273 ? -21.341 -25.859 6.652 1.00 7.93 1010 ASN A O 1
ATOM 2220 N N . LYS A 1 274 ? -23.349 -26.724 6.089 1.00 8.26 1011 LYS A N 1
ATOM 2221 C CA . LYS A 1 274 ? -23.996 -26.211 7.301 1.00 7.84 1011 LYS A CA 1
ATOM 2222 C C . LYS A 1 274 ? -23.406 -26.725 8.610 1.00 7.76 1011 LYS A C 1
ATOM 2223 O O . LYS A 1 274 ? -23.343 -25.978 9.598 1.00 7.24 1011 LYS A O 1
ATOM 2229 N N . GLU A 1 275 ? -22.986 -27.988 8.623 1.00 8.03 1012 GLU A N 1
ATOM 2230 C CA . GLU A 1 275 ? -22.363 -28.558 9.816 1.00 8.74 1012 GLU A CA 1
ATOM 2231 C C . GLU A 1 275 ? -20.983 -27.969 10.069 1.00 8.66 1012 GLU A C 1
ATOM 2232 O O . GLU A 1 275 ? -20.660 -27.621 11.212 1.00 8.31 1012 GLU A O 1
ATOM 2238 N N . LEU A 1 276 ? -20.176 -27.843 9.010 1.00 8.22 1013 LEU A N 1
ATOM 2239 C CA . LEU A 1 276 ? -18.897 -27.136 9.133 1.00 8.25 1013 LEU A CA 1
ATOM 2240 C C . LEU A 1 276 ? -19.092 -25.713 9.671 1.00 7.29 1013 LEU A C 1
ATOM 2241 O O . LEU A 1 276 ? -18.340 -25.276 10.536 1.00 7.50 1013 LEU A O 1
ATOM 2246 N N . ALA A 1 277 ? -20.097 -25.005 9.148 1.00 7.42 1014 ALA A N 1
ATOM 2247 C CA . ALA A 1 277 ? -20.376 -23.644 9.592 1.00 7.39 1014 ALA A CA 1
ATOM 2248 C C . ALA A 1 277 ? -20.766 -23.578 11.063 1.00 7.54 1014 ALA A C 1
ATOM 2249 O O . ALA A 1 277 ? -20.274 -22.711 11.790 1.00 7.75 1014 ALA A O 1
ATOM 2251 N N . LYS A 1 278 ? -21.624 -24.500 11.500 1.00 8.11 1015 LYS A N 1
ATOM 2252 C CA A LYS A 1 278 ? -22.000 -24.598 12.909 0.50 8.75 1015 LYS A CA 1
ATOM 2253 C CA B LYS A 1 278 ? -22.002 -24.598 12.908 0.50 8.80 1015 LYS A CA 1
ATOM 2254 C C . LYS A 1 278 ? -20.777 -24.848 13.795 1.00 9.02 1015 LYS A C 1
ATOM 2255 O O . LYS A 1 278 ? -20.600 -24.189 14.829 1.00 9.57 1015 LYS A O 1
ATOM 2266 N N . GLU A 1 279 ? -19.924 -25.790 13.381 1.00 9.33 1016 GLU A N 1
ATOM 2267 C CA . GLU A 1 279 ? -18.708 -26.094 14.143 1.00 9.82 1016 GLU A CA 1
ATOM 2268 C C . GLU A 1 279 ? -17.811 -24.853 14.244 1.00 9.12 1016 GLU A C 1
ATOM 2269 O O . GLU A 1 279 ? -17.283 -24.535 15.305 1.00 8.65 1016 GLU A O 1
ATOM 2275 N N . PHE A 1 280 ? -17.639 -24.148 13.139 1.00 8.47 1017 PHE A N 1
ATOM 2276 C CA . PHE A 1 280 ? -16.813 -22.957 13.168 1.00 8.00 1017 PHE A CA 1
ATOM 2277 C C . PHE A 1 280 ? -17.382 -21.923 14.138 1.00 7.62 1017 PHE A C 1
ATOM 2278 O O . PHE A 1 280 ? -16.652 -21.385 14.985 1.00 8.06 1017 PHE A O 1
ATOM 2286 N N . LEU A 1 281 ? -18.675 -21.644 14.014 1.00 7.76 1018 LEU A N 1
ATOM 2287 C CA . LEU A 1 281 ? -19.264 -20.559 14.793 1.00 7.57 1018 LEU A CA 1
ATOM 2288 C C . LEU A 1 281 ? -19.368 -20.887 16.282 1.00 8.03 1018 LEU A C 1
ATOM 2289 O O . LEU A 1 281 ? -19.043 -20.052 17.136 1.00 7.70 1018 LEU A O 1
ATOM 2294 N N . GLU A 1 282 ? -19.795 -22.109 16.583 1.00 9.01 1019 GLU A N 1
ATOM 2295 C CA . GLU A 1 282 ? -19.992 -22.493 17.980 1.00 9.74 1019 GLU A CA 1
ATOM 2296 C C . GLU A 1 282 ? -18.692 -22.863 18.683 1.00 9.81 1019 GLU A C 1
ATOM 2297 O O . GLU A 1 282 ? -18.493 -22.510 19.852 1.00 11.38 1019 GLU A O 1
ATOM 2303 N N . ASN A 1 283 ? -17.828 -23.601 17.988 1.00 10.67 1020 ASN A N 1
ATOM 2304 C CA . ASN A 1 283 ? -16.675 -24.195 18.657 1.00 11.34 1020 ASN A CA 1
ATOM 2305 C C . ASN A 1 283 ? -15.376 -23.424 18.495 1.00 10.77 1020 ASN A C 1
ATOM 2306 O O . ASN A 1 283 ? -14.404 -23.688 19.221 1.00 12.13 1020 ASN A O 1
ATOM 2311 N N . TYR A 1 284 ? -15.362 -22.456 17.577 1.00 10.11 1021 TYR A N 1
ATOM 2312 C CA . TYR A 1 284 ? -14.154 -21.665 17.317 1.00 9.89 1021 TYR A CA 1
ATOM 2313 C C . TYR A 1 284 ? -14.384 -20.185 17.527 1.00 9.80 1021 TYR A C 1
ATOM 2314 O O . TYR A 1 284 ? -13.682 -19.560 18.327 1.00 11.12 1021 TYR A O 1
ATOM 2323 N N . LEU A 1 285 ? -15.375 -19.610 16.849 1.00 8.97 1022 LEU A N 1
ATOM 2324 C CA . LEU A 1 285 ? -15.572 -18.182 16.975 1.00 8.49 1022 LEU A CA 1
ATOM 2325 C C . LEU A 1 285 ? -16.176 -17.765 18.319 1.00 8.15 1022 LEU A C 1
ATOM 2326 O O . LEU A 1 285 ? -15.616 -16.901 18.993 1.00 7.46 1022 LEU A O 1
ATOM 2331 N N . LEU A 1 286 ? -17.296 -18.377 18.709 1.00 8.63 1023 LEU A N 1
ATOM 2332 C CA . LEU A 1 286 ? -17.980 -17.958 19.938 1.00 8.80 1023 LEU A CA 1
ATOM 2333 C C . LEU A 1 286 ? -17.406 -18.598 21.199 1.00 8.99 1023 LEU A C 1
ATOM 2334 O O . LEU A 1 286 ? -18.104 -19.267 21.969 1.00 10.00 1023 LEU A O 1
ATOM 2339 N N . THR A 1 287 ? -16.111 -18.348 21.385 1.00 9.05 1024 THR A N 1
ATOM 2340 C CA . THR A 1 287 ? -15.344 -18.789 22.544 1.00 9.52 1024 THR A CA 1
ATOM 2341 C C . THR A 1 287 ? -14.540 -17.574 22.990 1.00 9.49 1024 THR A C 1
ATOM 2342 O O . THR A 1 287 ? -14.416 -16.593 22.246 1.00 9.86 1024 THR A O 1
ATOM 2346 N N . ASP A 1 288 ? -13.987 -17.624 24.200 1.00 9.78 1025 ASP A N 1
ATOM 2347 C CA . ASP A 1 288 ? -13.147 -16.526 24.667 1.00 11.62 1025 ASP A CA 1
ATOM 2348 C C . ASP A 1 288 ? -12.016 -16.259 23.687 1.00 11.80 1025 ASP A C 1
ATOM 2349 O O . ASP A 1 288 ? -11.759 -15.113 23.323 1.00 12.74 1025 ASP A O 1
ATOM 2354 N N . GLU A 1 289 ? -11.353 -17.319 23.248 1.00 12.31 1026 GLU A N 1
ATOM 2355 C CA . GLU A 1 289 ? -10.197 -17.166 22.377 1.00 13.02 1026 GLU A CA 1
ATOM 2356 C C . GLU A 1 289 ? -10.575 -16.681 20.988 1.00 12.09 1026 GLU A C 1
ATOM 2357 O O . GLU A 1 289 ? -9.830 -15.907 20.367 1.00 11.87 1026 GLU A O 1
ATOM 2363 N N . GLY A 1 290 ? -11.723 -17.141 20.490 1.00 10.34 1027 GLY A N 1
ATOM 2364 C CA . GLY A 1 290 ? -12.172 -16.746 19.152 1.00 9.38 1027 GLY A CA 1
ATOM 2365 C C . GLY A 1 290 ? -12.552 -15.281 19.086 1.00 9.13 1027 GLY A C 1
ATOM 2366 O O . GLY A 1 290 ? -12.099 -14.541 18.209 1.00 8.96 1027 GLY A O 1
ATOM 2367 N N . LEU A 1 291 ? -13.359 -14.847 20.038 1.00 8.71 1028 LEU A N 1
ATOM 2368 C CA . LEU A 1 291 ? -13.739 -13.445 20.079 1.00 8.54 1028 LEU A CA 1
ATOM 2369 C C . LEU A 1 291 ? -12.566 -12.519 20.397 1.00 9.62 1028 LEU A C 1
ATOM 2370 O O . LEU A 1 291 ? -12.507 -11.406 19.870 1.00 9.18 1028 LEU A O 1
ATOM 2375 N N . GLU A 1 292 ? -11.642 -12.969 21.242 1.00 10.46 1029 GLU A N 1
ATOM 2376 C CA . GLU A 1 292 ? -10.479 -12.145 21.548 1.00 11.63 1029 GLU A CA 1
ATOM 2377 C C . GLU A 1 292 ? -9.647 -11.889 20.287 1.00 10.89 1029 GLU A C 1
ATOM 2378 O O . GLU A 1 292 ? -9.166 -10.777 20.087 1.00 11.13 1029 GLU A O 1
ATOM 2384 N N . ALA A 1 293 ? -9.495 -12.904 19.432 1.00 10.58 1030 ALA A N 1
ATOM 2385 C CA . ALA A 1 293 ? -8.744 -12.738 18.186 1.00 10.85 1030 ALA A CA 1
ATOM 2386 C C . ALA A 1 293 ? -9.377 -11.693 17.263 1.00 10.39 1030 ALA A C 1
ATOM 2387 O O . ALA A 1 293 ? -8.682 -10.881 16.651 1.00 11.13 1030 ALA A O 1
ATOM 2389 N N . VAL A 1 294 ? -10.702 -11.718 17.138 1.00 9.41 1031 VAL A N 1
ATOM 2390 C CA . VAL A 1 294 ? -11.364 -10.719 16.307 1.00 8.79 1031 VAL A CA 1
ATOM 2391 C C . VAL A 1 294 ? -11.285 -9.336 16.958 1.00 8.79 1031 VAL A C 1
ATOM 2392 O O . VAL A 1 294 ? -10.966 -8.329 16.294 1.00 8.58 1031 VAL A O 1
ATOM 2396 N N . ASN A 1 295 ? -11.592 -9.289 18.248 1.00 8.95 1032 ASN A N 1
ATOM 2397 C CA . ASN A 1 295 ? -11.625 -8.044 19.003 1.00 9.21 1032 ASN A CA 1
ATOM 2398 C C . ASN A 1 295 ? -10.279 -7.310 19.012 1.00 10.49 1032 ASN A C 1
ATOM 2399 O O . ASN A 1 295 ? -10.245 -6.078 19.006 1.00 10.78 1032 ASN A O 1
ATOM 2404 N N . LYS A 1 296 ? -9.194 -8.086 19.016 1.00 11.57 1033 LYS A N 1
ATOM 2405 C CA . LYS A 1 296 ? -7.829 -7.528 19.033 1.00 12.78 1033 LYS A CA 1
ATOM 2406 C C . LYS A 1 296 ? -7.514 -6.823 17.717 1.00 12.80 1033 LYS A C 1
ATOM 2407 O O . LYS A 1 296 ? -6.750 -5.847 17.679 1.00 14.26 1033 LYS A O 1
ATOM 2413 N N . ASP A 1 297 ? -8.111 -7.312 16.638 1.00 11.69 1034 ASP A N 1
ATOM 2414 C CA . ASP A 1 297 ? -7.979 -6.693 15.340 1.00 10.81 1034 ASP A CA 1
ATOM 2415 C C . ASP A 1 297 ? -8.809 -5.399 15.295 1.00 10.98 1034 ASP A C 1
ATOM 2416 O O . ASP A 1 297 ? -8.255 -4.305 15.164 1.00 11.55 1034 ASP A O 1
ATOM 2421 N N . LYS A 1 298 ? -10.133 -5.515 15.409 1.00 10.14 1035 LYS A N 1
ATOM 2422 C CA A LYS A 1 298 ? -11.020 -4.344 15.496 0.50 9.70 1035 LYS A CA 1
ATOM 2423 C CA B LYS A 1 298 ? -10.991 -4.339 15.532 0.50 9.64 1035 LYS A CA 1
ATOM 2424 C C . LYS A 1 298 ? -12.039 -4.632 16.594 1.00 9.25 1035 LYS A C 1
ATOM 2425 O O . LYS A 1 298 ? -12.689 -5.678 16.554 1.00 8.80 1035 LYS A O 1
ATOM 2436 N N . PRO A 1 299 ? -12.190 -3.732 17.588 1.00 8.80 1036 PRO A N 1
ATOM 2437 C CA . PRO A 1 299 ? -13.099 -4.075 18.684 1.00 8.73 1036 PRO A CA 1
ATOM 2438 C C . PRO A 1 299 ? -14.526 -4.371 18.239 1.00 8.36 1036 PRO A C 1
ATOM 2439 O O . PRO A 1 299 ? -15.084 -3.664 17.396 1.00 8.20 1036 PRO A O 1
ATOM 2443 N N . LEU A 1 300 ? -15.087 -5.429 18.821 1.00 7.91 1037 LEU A N 1
ATOM 2444 C CA . LEU A 1 300 ? -16.437 -5.902 18.492 1.00 8.10 1037 LEU A CA 1
ATOM 2445 C C . LEU A 1 300 ? -17.550 -5.088 19.151 1.00 8.22 1037 LEU A C 1
ATOM 2446 O O . LEU A 1 300 ? -18.688 -5.097 18.675 1.00 9.04 1037 LEU A O 1
ATOM 2451 N N . GLY A 1 301 ? -17.230 -4.396 20.244 1.00 8.24 1038 GLY A N 1
ATOM 2452 C CA . GLY A 1 301 ? -18.267 -3.827 21.102 1.00 8.17 1038 GLY A CA 1
ATOM 2453 C C . GLY A 1 301 ? -18.517 -4.732 22.297 1.00 7.79 1038 GLY A C 1
ATOM 2454 O O . GLY A 1 301 ? -17.595 -5.396 22.789 1.00 8.47 1038 GLY A O 1
ATOM 2455 N N . ALA A 1 302 ? -19.758 -4.744 22.775 1.00 7.89 1039 ALA A N 1
ATOM 2456 C CA . ALA A 1 302 ? -20.118 -5.538 23.950 1.00 7.93 1039 ALA A CA 1
ATOM 2457 C C . ALA A 1 302 ? -20.508 -6.931 23.465 1.00 8.21 1039 ALA A C 1
ATOM 2458 O O . ALA A 1 302 ? -21.570 -7.120 22.883 1.00 8.58 1039 ALA A O 1
ATOM 2460 N N . VAL A 1 303 ? -19.618 -7.899 23.651 1.00 6.95 1040 VAL A N 1
ATOM 2461 C CA . VAL A 1 303 ? -19.840 -9.212 23.027 1.00 7.49 1040 VAL A CA 1
ATOM 2462 C C . VAL A 1 303 ? -21.017 -9.987 23.619 1.00 7.31 1040 VAL A C 1
ATOM 2463 O O . VAL A 1 303 ? -21.410 -9.777 24.769 1.00 8.10 1040 VAL A O 1
ATOM 2467 N N . ALA A 1 304 ? -21.563 -10.890 22.805 1.00 7.40 1041 ALA A N 1
ATOM 2468 C CA . ALA A 1 304 ? -22.717 -11.689 23.201 1.00 7.18 1041 ALA A CA 1
ATOM 2469 C C . ALA A 1 304 ? -22.346 -12.811 24.157 1.00 7.11 1041 ALA A C 1
ATOM 2470 O O . ALA A 1 304 ? -23.209 -13.310 24.881 1.00 7.41 1041 ALA A O 1
ATOM 2472 N N . LEU A 1 305 ? -21.068 -13.179 24.168 1.00 6.98 1042 LEU A N 1
ATOM 2473 C CA . LEU A 1 305 ? -20.565 -14.290 24.974 1.00 7.12 1042 LEU A CA 1
ATOM 2474 C C . LEU A 1 305 ? -20.307 -13.795 26.390 1.00 8.10 1042 LEU A C 1
ATOM 2475 O O . LEU A 1 305 ? -19.397 -12.993 26.612 1.00 8.02 1042 LEU A O 1
ATOM 2480 N N . LYS A 1 306 ? -21.099 -14.294 27.339 1.00 8.31 1043 LYS A N 1
ATOM 2481 C CA . LYS A 1 306 ? -21.041 -13.818 28.726 1.00 9.14 1043 LYS A CA 1
ATOM 2482 C C . LYS A 1 306 ? -19.638 -13.895 29.327 1.00 9.34 1043 LYS A C 1
ATOM 2483 O O . LYS A 1 306 ? -19.179 -12.956 29.985 1.00 9.92 1043 LYS A O 1
ATOM 2489 N N . SER A 1 307 ? -18.959 -15.007 29.096 1.00 9.85 1044 SER A N 1
ATOM 2490 C CA . SER A 1 307 ? -17.664 -15.238 29.738 1.00 11.12 1044 SER A CA 1
ATOM 2491 C C . SER A 1 307 ? -16.613 -14.221 29.315 1.00 11.63 1044 SER A C 1
ATOM 2492 O O . SER A 1 307 ? -15.862 -13.711 30.154 1.00 13.87 1044 SER A O 1
ATOM 2495 N N . TYR A 1 308 ? -16.568 -13.889 28.033 1.00 10.80 1045 TYR A N 1
ATOM 2496 C CA . TYR A 1 308 ? -15.607 -12.913 27.559 1.00 10.73 1045 TYR A CA 1
ATOM 2497 C C . TYR A 1 308 ? -16.051 -11.488 27.880 1.00 10.92 1045 TYR A C 1
ATOM 2498 O O . TYR A 1 308 ? -15.224 -10.606 28.149 1.00 10.70 1045 TYR A O 1
ATOM 2507 N N . GLU A 1 309 ? -17.352 -11.248 27.880 1.00 10.35 1046 GLU A N 1
ATOM 2508 C CA . GLU A 1 309 ? -17.851 -9.910 28.192 1.00 10.74 1046 GLU A CA 1
ATOM 2509 C C . GLU A 1 309 ? -17.506 -9.463 29.615 1.00 12.43 1046 GLU A C 1
ATOM 2510 O O . GLU A 1 309 ? -17.352 -8.262 29.854 1.00 13.25 1046 GLU A O 1
ATOM 2516 N N . GLU A 1 310 ? -17.384 -10.415 30.542 1.00 13.16 1047 GLU A N 1
ATOM 2517 C CA A GLU A 1 310 ? -17.088 -10.020 31.914 0.70 14.54 1047 GLU A CA 1
ATOM 2518 C CA B GLU A 1 310 ? -17.000 -10.148 31.938 0.30 14.09 1047 GLU A CA 1
ATOM 2519 C C . GLU A 1 310 ? -15.772 -9.248 31.962 1.00 14.68 1047 GLU A C 1
ATOM 2520 O O . GLU A 1 310 ? -15.625 -8.351 32.803 1.00 15.86 1047 GLU A O 1
ATOM 2531 N N . GLU A 1 311 ? -14.865 -9.531 31.036 1.00 14.21 1048 GLU A N 1
ATOM 2532 C CA . GLU A 1 311 ? -13.646 -8.739 30.886 1.00 14.35 1048 GLU A CA 1
ATOM 2533 C C . GLU A 1 311 ? -13.912 -7.378 30.228 1.00 14.34 1048 GLU A C 1
ATOM 2534 O O . GLU A 1 311 ? -13.549 -6.320 30.765 1.00 14.61 1048 GLU A O 1
ATOM 2540 N N . LEU A 1 312 ? -14.545 -7.387 29.063 1.00 13.40 1049 LEU A N 1
ATOM 2541 C CA . LEU A 1 312 ? -14.714 -6.150 28.296 1.00 13.02 1049 LEU A CA 1
ATOM 2542 C C . LEU A 1 312 ? -15.577 -5.121 29.019 1.00 13.33 1049 LEU A C 1
ATOM 2543 O O . LEU A 1 312 ? -15.437 -3.923 28.797 1.00 12.48 1049 LEU A O 1
ATOM 2548 N N . ALA A 1 313 ? -16.455 -5.602 29.896 1.00 14.08 1050 ALA A N 1
ATOM 2549 C CA . ALA A 1 313 ? -17.366 -4.754 30.655 1.00 13.95 1050 ALA A CA 1
ATOM 2550 C C . ALA A 1 313 ? -16.682 -3.622 31.420 1.00 13.94 1050 ALA A C 1
ATOM 2551 O O . ALA A 1 313 ? -17.297 -2.594 31.654 1.00 13.90 1050 ALA A O 1
ATOM 2553 N N . LYS A 1 314 ? -15.426 -3.823 31.803 1.00 14.05 1051 LYS A N 1
ATOM 2554 C CA . LYS A 1 314 ? -14.685 -2.841 32.588 1.00 14.45 1051 LYS A CA 1
ATOM 2555 C C . LYS A 1 314 ? -14.021 -1.748 31.753 1.00 14.16 1051 LYS A C 1
ATOM 2556 O O . LYS A 1 314 ? -13.537 -0.732 32.283 1.00 14.58 1051 LYS A O 1
ATOM 2562 N N . ASP A 1 315 ? -14.005 -1.941 30.443 1.00 12.85 1052 ASP A N 1
ATOM 2563 C CA . ASP A 1 315 ? -13.442 -0.946 29.542 1.00 12.90 1052 ASP A CA 1
ATOM 2564 C C . ASP A 1 315 ? -14.351 0.286 29.509 1.00 12.53 1052 ASP A C 1
ATOM 2565 O O . ASP A 1 315 ? -15.535 0.165 29.198 1.00 11.69 1052 ASP A O 1
ATOM 2570 N N . PRO A 1 316 ? -13.811 1.475 29.848 1.00 12.46 1053 PRO A N 1
ATOM 2571 C CA . PRO A 1 316 ? -14.657 2.673 29.837 1.00 12.15 1053 PRO A CA 1
ATOM 2572 C C . PRO A 1 316 ? -15.305 2.940 28.475 1.00 10.98 1053 PRO A C 1
ATOM 2573 O O . PRO A 1 316 ? -16.407 3.516 28.421 1.00 11.05 1053 PRO A O 1
ATOM 2577 N N . ARG A 1 317 ? -14.652 2.507 27.400 1.00 10.14 1054 ARG A N 1
ATOM 2578 C CA . ARG A 1 317 ? -15.201 2.714 26.057 1.00 9.53 1054 ARG A CA 1
ATOM 2579 C C . ARG A 1 317 ? -16.426 1.834 25.863 1.00 9.16 1054 ARG A C 1
ATOM 2580 O O . ARG A 1 317 ? -17.357 2.227 25.161 1.00 9.14 1054 ARG A O 1
ATOM 2588 N N . ILE A 1 318 ? -16.412 0.651 26.487 1.00 9.16 1055 ILE A N 1
ATOM 2589 C CA . ILE A 1 318 ? -17.561 -0.261 26.455 1.00 9.34 1055 ILE A CA 1
ATOM 2590 C C . ILE A 1 318 ? -18.688 0.257 27.365 1.00 9.57 1055 ILE A C 1
ATOM 2591 O O . ILE A 1 318 ? -19.864 0.200 27.000 1.00 9.57 1055 ILE A O 1
ATOM 2596 N N . ALA A 1 319 ? -18.335 0.775 28.542 1.00 9.48 1056 ALA A N 1
ATOM 2597 C CA . ALA A 1 319 ? -19.342 1.441 29.373 1.00 8.91 1056 ALA A CA 1
ATOM 2598 C C . ALA A 1 319 ? -20.064 2.554 28.591 1.00 8.38 1056 ALA A C 1
ATOM 2599 O O . ALA A 1 319 ? -21.303 2.668 28.642 1.00 8.97 1056 ALA A O 1
ATOM 2601 N N . ALA A 1 320 ? -19.296 3.364 27.864 1.00 8.66 1057 ALA A N 1
ATOM 2602 C CA . ALA A 1 320 ? -19.873 4.445 27.083 1.00 8.28 1057 ALA A CA 1
ATOM 2603 C C . ALA A 1 320 ? -20.752 3.886 25.964 1.00 8.52 1057 ALA A C 1
ATOM 2604 O O . ALA A 1 320 ? -21.849 4.389 25.718 1.00 8.61 1057 ALA A O 1
ATOM 2606 N N . THR A 1 321 ? -20.283 2.827 25.308 1.00 8.00 1058 THR A N 1
ATOM 2607 C CA . THR A 1 321 ? -21.063 2.194 24.254 1.00 7.67 1058 THR A CA 1
ATOM 2608 C C . THR A 1 321 ? -22.433 1.769 24.781 1.00 7.63 1058 THR A C 1
ATOM 2609 O O . THR A 1 321 ? -23.464 2.026 24.139 1.00 7.72 1058 THR A O 1
ATOM 2613 N N . MET A 1 322 ? -22.447 1.142 25.958 1.00 7.91 1059 MET A N 1
ATOM 2614 C CA . MET A 1 322 ? -23.698 0.637 26.505 1.00 8.13 1059 MET A CA 1
ATOM 2615 C C . MET A 1 322 ? -24.611 1.723 27.058 1.00 8.34 1059 MET A C 1
ATOM 2616 O O . MET A 1 322 ? -25.826 1.593 27.026 1.00 9.02 1059 MET A O 1
ATOM 2621 N N . GLU A 1 323 ? -24.017 2.813 27.537 1.00 8.74 1060 GLU A N 1
ATOM 2622 C CA . GLU A 1 323 ? -24.814 3.965 27.938 1.00 8.96 1060 GLU A CA 1
ATOM 2623 C C . GLU A 1 323 ? -25.573 4.529 26.738 1.00 8.54 1060 GLU A C 1
ATOM 2624 O O . GLU A 1 323 ? -26.781 4.795 26.822 1.00 8.88 1060 GLU A O 1
ATOM 2630 N N . ASN A 1 324 ? -24.854 4.726 25.633 1.00 8.32 1061 ASN A N 1
ATOM 2631 C CA . ASN A 1 324 ? -25.482 5.147 24.389 1.00 8.12 1061 ASN A CA 1
ATOM 2632 C C . ASN A 1 324 ? -26.505 4.138 23.881 1.00 8.79 1061 ASN A C 1
ATOM 2633 O O . ASN A 1 324 ? -27.595 4.534 23.464 1.00 8.73 1061 ASN A O 1
ATOM 2638 N N . ALA A 1 325 ? -26.171 2.841 23.947 1.00 8.65 1062 ALA A N 1
ATOM 2639 C CA . ALA A 1 325 ? -27.121 1.807 23.522 1.00 9.18 1062 ALA A CA 1
ATOM 2640 C C . ALA A 1 325 ? -28.427 1.875 24.329 1.00 9.41 1062 ALA A C 1
ATOM 2641 O O . ALA A 1 325 ? -29.523 1.762 23.765 1.00 9.30 1062 ALA A O 1
ATOM 2643 N N . GLN A 1 326 ? -28.301 2.059 25.642 1.00 10.12 1063 GLN A N 1
ATOM 2644 C CA . GLN A 1 326 ? -29.474 2.110 26.532 1.00 11.51 1063 GLN A CA 1
ATOM 2645 C C . GLN A 1 326 ? -30.380 3.290 26.210 1.00 10.94 1063 GLN A C 1
ATOM 2646 O O . GLN A 1 326 ? -31.599 3.201 26.349 1.00 11.51 1063 GLN A O 1
ATOM 2652 N N . LYS A 1 327 ? -29.776 4.379 25.747 1.00 10.72 1064 LYS A N 1
ATOM 2653 C CA . LYS A 1 327 ? -30.509 5.582 25.390 1.00 11.11 1064 LYS A CA 1
ATOM 2654 C C . LYS A 1 327 ? -31.146 5.468 24.007 1.00 11.36 1064 LYS A C 1
ATOM 2655 O O . LYS A 1 327 ? -32.052 6.238 23.674 1.00 12.77 1064 LYS A O 1
ATOM 2661 N N . GLY A 1 328 ? -30.658 4.515 23.213 1.00 10.96 1065 GLY A N 1
ATOM 2662 C CA . GLY A 1 328 ? -31.191 4.256 21.892 1.00 11.41 1065 GLY A CA 1
ATOM 2663 C C . GLY A 1 328 ? -32.244 3.167 21.866 1.00 11.66 1065 GLY A C 1
ATOM 2664 O O . GLY A 1 328 ? -32.943 2.915 22.856 1.00 12.44 1065 GLY A O 1
ATOM 2665 N N . GLU A 1 329 ? -32.338 2.515 20.714 1.00 12.05 1066 GLU A N 1
ATOM 2666 C CA A GLU A 1 329 ? -33.331 1.471 20.482 0.80 12.15 1066 GLU A CA 1
ATOM 2667 C CA B GLU A 1 329 ? -33.324 1.465 20.493 0.20 11.71 1066 GLU A CA 1
ATOM 2668 C C . GLU A 1 329 ? -32.735 0.401 19.593 1.00 11.35 1066 GLU A C 1
ATOM 2669 O O . GLU A 1 329 ? -31.960 0.703 18.710 1.00 10.47 1066 GLU A O 1
ATOM 2680 N N . ILE A 1 330 ? -33.128 -0.841 19.828 1.00 11.97 1067 ILE A N 1
ATOM 2681 C CA . ILE A 1 330 ? -32.669 -1.949 18.999 1.00 11.44 1067 ILE A CA 1
ATOM 2682 C C . ILE A 1 330 ? -33.279 -1.810 17.612 1.00 10.38 1067 ILE A C 1
ATOM 2683 O O . ILE A 1 330 ? -34.470 -1.533 17.483 1.00 11.84 1067 ILE A O 1
ATOM 2688 N N . MET A 1 331 ? -32.476 -1.993 16.562 1.00 9.18 1068 MET A N 1
ATOM 2689 C CA . MET A 1 331 ? -33.052 -1.939 15.220 1.00 8.91 1068 MET A CA 1
ATOM 2690 C C . MET A 1 331 ? -34.086 -3.047 15.037 1.00 8.71 1068 MET A C 1
ATOM 2691 O O . MET A 1 331 ? -33.887 -4.160 15.519 1.00 8.80 1068 MET A O 1
ATOM 2696 N N . PRO A 1 332 ? -35.176 -2.752 14.318 1.00 8.83 1069 PRO A N 1
ATOM 2697 C CA . PRO A 1 332 ? -36.037 -3.853 13.861 1.00 8.81 1069 PRO A CA 1
ATOM 2698 C C . PRO A 1 332 ? -35.266 -4.736 12.896 1.00 8.83 1069 PRO A C 1
ATOM 2699 O O . PRO A 1 332 ? -34.278 -4.301 12.294 1.00 9.33 1069 PRO A O 1
ATOM 2703 N N . ASN A 1 333 ? -35.732 -5.967 12.715 1.00 9.22 1070 ASN A N 1
ATOM 2704 C CA . ASN A 1 333 ? -35.142 -6.835 11.688 1.00 9.11 1070 ASN A CA 1
ATOM 2705 C C . ASN A 1 333 ? -36.102 -7.165 10.563 1.00 9.51 1070 ASN A C 1
ATOM 2706 O O . ASN A 1 333 ? -35.804 -8.030 9.737 1.00 10.19 1070 ASN A O 1
ATOM 2711 N N . ILE A 1 334 ? -37.230 -6.458 10.515 1.00 8.91 1071 ILE A N 1
ATOM 2712 C CA . ILE A 1 334 ? -38.276 -6.772 9.543 1.00 9.21 1071 ILE A CA 1
ATOM 2713 C C . ILE A 1 334 ? -37.787 -6.585 8.115 1.00 8.81 1071 ILE A C 1
ATOM 2714 O O . ILE A 1 334 ? -36.860 -5.802 7.871 1.00 8.50 1071 ILE A O 1
ATOM 2719 N N . PRO A 1 335 ? -38.405 -7.289 7.150 1.00 9.29 1072 PRO A N 1
ATOM 2720 C CA . PRO A 1 335 ? -37.967 -7.184 5.754 1.00 9.93 1072 PRO A CA 1
ATOM 2721 C C . PRO A 1 335 ? -37.971 -5.765 5.182 1.00 10.11 1072 PRO A C 1
ATOM 2722 O O . PRO A 1 335 ? -37.185 -5.474 4.282 1.00 11.32 1072 PRO A O 1
ATOM 2726 N N . GLN A 1 336 ? -38.804 -4.889 5.742 1.00 9.61 1073 GLN A N 1
ATOM 2727 C CA A GLN A 1 336 ? -38.934 -3.509 5.285 0.50 9.66 1073 GLN A CA 1
ATOM 2728 C CA B GLN A 1 336 ? -38.930 -3.519 5.276 0.50 9.67 1073 GLN A CA 1
ATOM 2729 C C . GLN A 1 336 ? -37.705 -2.658 5.607 1.00 9.56 1073 GLN A C 1
ATOM 2730 O O . GLN A 1 336 ? -37.600 -1.531 5.140 1.00 9.73 1073 GLN A O 1
ATOM 2741 N N . MET A 1 337 ? -36.774 -3.189 6.400 1.00 9.26 1074 MET A N 1
ATOM 2742 C CA . MET A 1 337 ? -35.614 -2.378 6.799 1.00 9.30 1074 MET A CA 1
ATOM 2743 C C . MET A 1 337 ? -34.769 -1.900 5.619 1.00 9.86 1074 MET A C 1
ATOM 2744 O O . MET A 1 337 ? -34.259 -0.774 5.655 1.00 9.98 1074 MET A O 1
ATOM 2749 N N . SER A 1 338 ? -34.623 -2.713 4.575 1.00 10.64 1075 SER A N 1
ATOM 2750 C CA . SER A 1 338 ? -33.812 -2.269 3.430 1.00 11.64 1075 SER A CA 1
ATOM 2751 C C . SER A 1 338 ? -34.448 -1.049 2.739 1.00 11.49 1075 SER A C 1
ATOM 2752 O O . SER A 1 338 ? -33.743 -0.111 2.361 1.00 11.66 1075 SER A O 1
ATOM 2755 N N . ALA A 1 339 ? -35.773 -1.043 2.615 1.00 11.49 1076 ALA A N 1
ATOM 2756 C CA . ALA A 1 339 ? -36.484 0.105 2.026 1.00 11.24 1076 ALA A CA 1
ATOM 2757 C C . ALA A 1 339 ? -36.342 1.328 2.927 1.00 10.60 1076 ALA A C 1
ATOM 2758 O O . ALA A 1 339 ? -36.138 2.444 2.444 1.00 10.44 1076 ALA A O 1
ATOM 2760 N N . PHE A 1 340 ? -36.460 1.113 4.233 1.00 9.61 1077 PHE A N 1
ATOM 2761 C CA . PHE A 1 340 ? -36.266 2.180 5.205 1.00 9.03 1077 PHE A CA 1
ATOM 2762 C C . PHE A 1 340 ? -34.892 2.820 5.059 1.00 9.36 1077 PHE A C 1
ATOM 2763 O O . PHE A 1 340 ? -34.777 4.048 4.988 1.00 9.24 1077 PHE A O 1
ATOM 2771 N N . TRP A 1 341 ? -33.846 2.003 4.987 1.00 8.87 1078 TRP A N 1
ATOM 2772 C CA . TRP A 1 341 ? -32.500 2.566 4.921 1.00 9.12 1078 TRP A CA 1
ATOM 2773 C C . TRP A 1 341 ? -32.222 3.302 3.615 1.00 9.23 1078 TRP A C 1
ATOM 2774 O O . TRP A 1 341 ? -31.600 4.360 3.626 1.00 9.43 1078 TRP A O 1
ATOM 2785 N N . TYR A 1 342 ? -32.701 2.780 2.493 1.00 9.19 1079 TYR A N 1
ATOM 2786 C CA . TYR A 1 342 ? -32.565 3.529 1.238 1.00 9.15 1079 TYR A CA 1
ATOM 2787 C C . TYR A 1 342 ? -33.249 4.885 1.362 1.00 9.13 1079 TYR A C 1
ATOM 2788 O O . TYR A 1 342 ? -32.689 5.906 0.948 1.00 9.04 1079 TYR A O 1
ATOM 2797 N N . ALA A 1 343 ? -34.451 4.900 1.942 1.00 9.20 1080 ALA A N 1
ATOM 2798 C CA . ALA A 1 343 ? -35.229 6.140 2.003 1.00 9.46 1080 ALA A CA 1
ATOM 2799 C C . ALA A 1 343 ? -34.549 7.187 2.873 1.00 9.34 1080 ALA A C 1
ATOM 2800 O O . ALA A 1 343 ? -34.419 8.347 2.470 1.00 9.68 1080 ALA A O 1
ATOM 2802 N N . VAL A 1 344 ? -34.086 6.777 4.053 1.00 9.18 1081 VAL A N 1
ATOM 2803 C CA . VAL A 1 344 ? -33.461 7.734 4.978 1.00 9.32 1081 VAL A CA 1
ATOM 2804 C C . VAL A 1 344 ? -32.096 8.173 4.462 1.00 9.19 1081 VAL A C 1
ATOM 2805 O O . VAL A 1 344 ? -31.716 9.344 4.616 1.00 9.15 1081 VAL A O 1
ATOM 2809 N N . ARG A 1 345 ? -31.357 7.256 3.845 1.00 8.72 1082 ARG A N 1
ATOM 2810 C CA . ARG A 1 345 ? -30.101 7.647 3.211 1.00 8.66 1082 ARG A CA 1
ATOM 2811 C C . ARG A 1 345 ? -30.307 8.791 2.222 1.00 8.96 1082 ARG A C 1
ATOM 2812 O O . ARG A 1 345 ? -29.604 9.798 2.270 1.00 9.80 1082 ARG A O 1
ATOM 2820 N N . THR A 1 346 ? -31.271 8.617 1.329 1.00 9.19 1083 THR A N 1
ATOM 2821 C CA . THR A 1 346 ? -31.575 9.602 0.296 1.00 9.79 1083 THR A CA 1
ATOM 2822 C C . THR A 1 346 ? -32.026 10.927 0.904 1.00 10.27 1083 THR A C 1
ATOM 2823 O O . THR A 1 346 ? -31.593 11.994 0.466 1.00 10.32 1083 THR A O 1
ATOM 2827 N N . ALA A 1 347 ? -32.875 10.868 1.925 1.00 10.11 1084 ALA A N 1
ATOM 2828 C CA . ALA A 1 347 ? -33.340 12.094 2.583 1.00 10.08 1084 ALA A CA 1
ATOM 2829 C C . ALA A 1 347 ? -32.186 12.869 3.216 1.00 10.74 1084 ALA A C 1
ATOM 2830 O O . ALA A 1 347 ? -32.081 14.086 3.027 1.00 11.46 1084 ALA A O 1
ATOM 2832 N N . VAL A 1 348 ? -31.310 12.180 3.944 1.00 10.90 1085 VAL A N 1
ATOM 2833 C CA . VAL A 1 348 ? -30.183 12.855 4.586 1.00 11.09 1085 VAL A CA 1
ATOM 2834 C C . VAL A 1 348 ? -29.250 13.478 3.542 1.00 11.01 1085 VAL A C 1
ATOM 2835 O O . VAL A 1 348 ? -28.870 14.646 3.655 1.00 11.01 1085 VAL A O 1
ATOM 2839 N N . ILE A 1 349 ? -28.883 12.718 2.517 1.00 11.18 1086 ILE A N 1
ATOM 2840 C CA . ILE A 1 349 ? -27.991 13.237 1.476 1.00 11.42 1086 ILE A CA 1
ATOM 2841 C C . ILE A 1 349 ? -28.598 14.439 0.729 1.00 11.81 1086 ILE A C 1
ATOM 2842 O O . ILE A 1 349 ? -27.909 15.427 0.458 1.00 12.47 1086 ILE A O 1
ATOM 2847 N N . ASN A 1 350 ? -29.881 14.351 0.400 1.00 12.11 1087 ASN A N 1
ATOM 2848 C CA . ASN A 1 350 ? -30.534 15.405 -0.371 1.00 12.71 1087 ASN A CA 1
ATOM 2849 C C . ASN A 1 350 ? -30.736 16.678 0.435 1.00 13.18 1087 ASN A C 1
ATOM 2850 O O . ASN A 1 350 ? -30.575 17.773 -0.095 1.00 13.61 1087 ASN A O 1
ATOM 2855 N N . ALA A 1 351 ? -31.072 16.526 1.713 1.00 13.20 1088 ALA A N 1
ATOM 2856 C CA . ALA A 1 351 ? -31.224 17.677 2.608 1.00 13.20 1088 ALA A CA 1
ATOM 2857 C C . ALA A 1 351 ? -29.869 18.313 2.919 1.00 13.29 1088 ALA A C 1
ATOM 2858 O O . ALA A 1 351 ? -29.736 19.536 2.883 1.00 13.31 1088 ALA A O 1
ATOM 2860 N N . ALA A 1 352 ? -28.863 17.488 3.198 1.00 12.89 1089 ALA A N 1
ATOM 2861 C CA . ALA A 1 352 ? -27.509 17.987 3.501 1.00 13.55 1089 ALA A CA 1
ATOM 2862 C C . ALA A 1 352 ? -26.906 18.776 2.342 1.00 14.50 1089 ALA A C 1
ATOM 2863 O O . ALA A 1 352 ? -26.217 19.775 2.558 1.00 14.86 1089 ALA A O 1
ATOM 2865 N N . SER A 1 353 ? -27.165 18.325 1.117 1.00 15.37 1090 SER A N 1
ATOM 2866 C CA . SER A 1 353 ? -26.590 18.954 -0.071 1.00 16.71 1090 SER A CA 1
ATOM 2867 C C . SER A 1 353 ? -27.372 20.184 -0.493 1.00 17.40 1090 SER A C 1
ATOM 2868 O O . SER A 1 353 ? -26.895 20.972 -1.311 1.00 17.70 1090 SER A O 1
ATOM 2871 N N . GLY A 1 354 ? -28.585 20.331 0.029 1.00 17.81 1091 GLY A N 1
ATOM 2872 C CA . GLY A 1 354 ? -29.431 21.478 -0.319 1.00 20.00 1091 GLY A CA 1
ATOM 2873 C C . GLY A 1 354 ? -30.261 21.249 -1.555 1.00 20.10 1091 GLY A C 1
ATOM 2874 O O . GLY A 1 354 ? -30.961 22.158 -2.000 1.00 20.48 1091 GLY A O 1
ATOM 2875 N N . ARG A 1 355 ? -30.194 20.038 -2.106 1.00 20.39 1092 ARG A N 1
ATOM 2876 C CA . ARG A 1 355 ? -30.983 19.699 -3.288 1.00 21.13 1092 ARG A CA 1
ATOM 2877 C C . ARG A 1 355 ? -32.478 19.693 -2.984 1.00 20.85 1092 ARG A C 1
ATOM 2878 O O . ARG A 1 355 ? -33.289 20.101 -3.820 1.00 21.71 1092 ARG A O 1
ATOM 2886 N N . GLN A 1 356 ? -32.827 19.260 -1.776 1.00 19.83 1093 GLN A N 1
ATOM 2887 C CA . GLN A 1 356 ? -34.191 19.329 -1.270 1.00 19.14 1093 GLN A CA 1
ATOM 2888 C C . GLN A 1 356 ? -34.201 19.954 0.118 1.00 18.19 1093 GLN A C 1
ATOM 2889 O O . GLN A 1 356 ? -33.197 19.903 0.833 1.00 17.99 1093 GLN A O 1
ATOM 2895 N N . THR A 1 357 ? -35.338 20.527 0.504 1.00 17.12 1094 THR A N 1
ATOM 2896 C CA . THR A 1 357 ? -35.506 21.024 1.862 1.00 16.64 1094 THR A CA 1
ATOM 2897 C C . THR A 1 357 ? -35.698 19.823 2.782 1.00 15.82 1094 THR A C 1
ATOM 2898 O O . THR A 1 357 ? -35.977 18.708 2.317 1.00 15.45 1094 THR A O 1
ATOM 2902 N N . VAL A 1 358 ? -35.549 20.048 4.081 1.00 15.39 1095 VAL A N 1
ATOM 2903 C CA . VAL A 1 358 ? -35.816 19.007 5.066 1.00 15.25 1095 VAL A CA 1
ATOM 2904 C C . VAL A 1 358 ? -37.235 18.446 4.913 1.00 15.47 1095 VAL A C 1
ATOM 2905 O O . VAL A 1 358 ? -37.427 17.224 4.889 1.00 15.37 1095 VAL A O 1
ATOM 2909 N N . ASP A 1 359 ? -38.230 19.328 4.789 1.00 15.99 1096 ASP A N 1
ATOM 2910 C CA . ASP A 1 359 ? -39.625 18.903 4.652 1.00 16.32 1096 ASP A CA 1
ATOM 2911 C C . ASP A 1 359 ? -39.861 18.062 3.397 1.00 15.58 1096 ASP A C 1
ATOM 2912 O O . ASP A 1 359 ? -40.537 17.032 3.463 1.00 15.86 1096 ASP A O 1
ATOM 2917 N N . GLU A 1 360 ? -39.280 18.489 2.273 1.00 15.29 1097 GLU A N 1
ATOM 2918 C CA . GLU A 1 360 ? -39.376 17.745 1.008 1.00 15.21 1097 GLU A CA 1
ATOM 2919 C C . GLU A 1 360 ? -38.706 16.371 1.118 1.00 14.67 1097 GLU A C 1
ATOM 2920 O O . GLU A 1 360 ? -39.288 15.346 0.730 1.00 14.59 1097 GLU A O 1
ATOM 2926 N N . ALA A 1 361 ? -37.484 16.363 1.646 1.00 13.36 1098 ALA A N 1
ATOM 2927 C CA . ALA A 1 361 ? -36.706 15.131 1.756 1.00 12.87 1098 ALA A CA 1
ATOM 2928 C C . ALA A 1 361 ? -37.377 14.118 2.684 1.00 12.42 1098 ALA A C 1
ATOM 2929 O O . ALA A 1 361 ? -37.490 12.941 2.337 1.00 11.70 1098 ALA A O 1
ATOM 2931 N N . LEU A 1 362 ? -37.847 14.560 3.847 1.00 12.86 1099 LEU A N 1
ATOM 2932 C CA . LEU A 1 362 ? -38.483 13.633 4.788 1.00 12.91 1099 LEU A CA 1
ATOM 2933 C C . LEU A 1 362 ? -39.897 13.176 4.387 1.00 13.20 1099 LEU A C 1
ATOM 2934 O O . LEU A 1 362 ? -40.313 12.071 4.733 1.00 13.48 1099 LEU A O 1
ATOM 2939 N N . ALA A 1 363 ? -40.627 14.007 3.642 1.00 13.16 1100 ALA A N 1
ATOM 2940 C CA . ALA A 1 363 ? -41.916 13.583 3.100 1.00 13.13 1100 ALA A CA 1
ATOM 2941 C C . ALA A 1 363 ? -41.733 12.422 2.117 1.00 12.75 1100 ALA A C 1
ATOM 2942 O O . ALA A 1 363 ? -42.486 11.448 2.161 1.00 13.43 1100 ALA A O 1
ATOM 2944 N N . ALA A 1 364 ? -40.735 12.535 1.244 1.00 12.90 1101 ALA A N 1
ATOM 2945 C CA . ALA A 1 364 ? -40.429 11.466 0.293 1.00 12.48 1101 ALA A CA 1
ATOM 2946 C C . ALA A 1 364 ? -39.980 10.206 1.034 1.00 12.20 1101 ALA A C 1
ATOM 2947 O O . ALA A 1 364 ? -40.407 9.096 0.705 1.00 12.34 1101 ALA A O 1
ATOM 2949 N N . ALA A 1 365 ? -39.139 10.375 2.054 1.00 11.95 1102 ALA A N 1
ATOM 2950 C CA . ALA A 1 365 ? -38.696 9.233 2.858 1.00 11.79 1102 ALA A CA 1
ATOM 2951 C C . ALA A 1 365 ? -39.849 8.515 3.548 1.00 12.33 1102 ALA A C 1
ATOM 2952 O O . ALA A 1 365 ? -39.871 7.285 3.602 1.00 12.17 1102 ALA A O 1
ATOM 2954 N N . GLN A 1 366 ? -40.811 9.270 4.073 1.00 12.82 1103 GLN A N 1
ATOM 2955 C CA A GLN A 1 366 ? -41.982 8.694 4.731 0.50 13.27 1103 GLN A CA 1
ATOM 2956 C CA B GLN A 1 366 ? -41.954 8.659 4.735 0.50 13.35 1103 GLN A CA 1
ATOM 2957 C C . GLN A 1 366 ? -42.730 7.778 3.766 1.00 13.65 1103 GLN A C 1
ATOM 2958 O O . GLN A 1 366 ? -43.158 6.677 4.133 1.00 14.51 1103 GLN A O 1
ATOM 2969 N N . THR A 1 367 ? -42.897 8.258 2.539 1.00 13.84 1104 THR A N 1
ATOM 2970 C CA . THR A 1 367 ? -43.598 7.509 1.500 1.00 14.99 1104 THR A CA 1
ATOM 2971 C C . THR A 1 367 ? -42.834 6.241 1.142 1.00 14.72 1104 THR A C 1
ATOM 2972 O O . THR A 1 367 ? -43.406 5.145 1.076 1.00 15.63 1104 THR A O 1
ATOM 2976 N N . ASN A 1 368 ? -41.530 6.381 0.929 1.00 14.06 1105 ASN A N 1
ATOM 2977 C CA . ASN A 1 368 ? -40.760 5.283 0.354 1.00 14.57 1105 ASN A CA 1
ATOM 2978 C C . ASN A 1 368 ? -40.205 4.274 1.353 1.00 14.70 1105 ASN A C 1
ATOM 2979 O O . ASN A 1 368 ? -39.875 3.149 0.983 1.00 14.18 1105 ASN A O 1
ATOM 2984 N N . ALA A 1 369 ? -40.130 4.662 2.619 1.00 15.03 1106 ALA A N 1
ATOM 2985 C CA . ALA A 1 369 ? -39.646 3.756 3.650 1.00 16.53 1106 ALA A CA 1
ATOM 2986 C C . ALA A 1 369 ? -40.587 2.573 3.797 1.00 17.86 1106 ALA A C 1
ATOM 2987 O O . ALA A 1 369 ? -40.170 1.518 4.245 1.00 19.60 1106 ALA A O 1
ATOM 2989 N N . ALA A 1 370 ? -41.842 2.787 3.399 1.00 19.60 1107 ALA A N 1
ATOM 2990 C CA . ALA A 1 370 ? -42.927 1.824 3.543 1.00 20.35 1107 ALA A CA 1
ATOM 2991 C C . ALA A 1 370 ? -43.283 1.133 2.225 1.00 20.80 1107 ALA A C 1
ATOM 2992 O O . ALA A 1 370 ? -44.261 0.380 2.169 1.00 21.54 1107 ALA A O 1
ATOM 2994 N N . ALA A 1 371 ? -42.479 1.363 1.188 1.00 20.70 1108 ALA A N 1
ATOM 2995 C CA . ALA A 1 371 ? -42.780 0.880 -0.170 1.00 19.97 1108 ALA A CA 1
ATOM 2996 C C . ALA A 1 371 ? -42.010 -0.376 -0.605 1.00 19.32 1108 ALA A C 1
ATOM 2997 O O . ALA A 1 371 ? -40.913 -0.661 -0.129 1.00 19.11 1108 ALA A O 1
ATOM 2999 N N . GLU A 1 372 ? -42.601 -1.111 -1.543 1.00 18.33 1109 GLU A N 1
ATOM 3000 C CA . GLU A 1 372 ? -41.949 -2.237 -2.186 1.00 17.37 1109 GLU A CA 1
ATOM 3001 C C . GLU A 1 372 ? -41.019 -1.676 -3.246 1.00 16.40 1109 GLU A C 1
ATOM 3002 O O . GLU A 1 372 ? -41.374 -0.725 -3.931 1.00 16.36 1109 GLU A O 1
ATOM 3008 N N . PHE A 1 373 ? -39.838 -2.266 -3.394 1.00 15.45 1110 PHE A N 1
ATOM 3009 C CA . PHE A 1 373 ? -38.922 -1.838 -4.453 1.00 14.58 1110 PHE A CA 1
ATOM 3010 C C . PHE A 1 373 ? -38.323 -3.030 -5.184 1.00 14.31 1110 PHE A C 1
ATOM 3011 O O . PHE A 1 373 ? -38.291 -4.160 -4.676 1.00 14.66 1110 PHE A O 1
ATOM 3019 N N . GLY A 1 374 ? -37.831 -2.766 -6.386 1.00 13.68 1111 GLY A N 1
ATOM 3020 C CA . GLY A 1 374 ? -37.125 -3.755 -7.149 1.00 13.74 1111 GLY A CA 1
ATOM 3021 C C . GLY A 1 374 ? -35.736 -3.285 -7.510 1.00 13.82 1111 GLY A C 1
ATOM 3022 O O . GLY A 1 374 ? -35.292 -2.204 -7.101 1.00 13.34 1111 GLY A O 1
ATOM 3023 N N . SER A 1 375 ? -35.051 -4.120 -8.276 1.00 13.92 1112 SER A N 1
ATOM 3024 C CA . SER A 1 375 ? -33.730 -3.817 -8.804 1.00 14.68 1112 SER A CA 1
ATOM 3025 C C . SER A 1 375 ? -33.620 -4.325 -10.226 1.00 14.45 1112 SER A C 1
ATOM 3026 O O . SER A 1 375 ? -34.275 -5.299 -10.613 1.00 14.90 1112 SER A O 1
ATOM 3029 N N . SER A 1 376 ? -32.796 -3.649 -11.016 1.00 14.10 1113 SER A N 1
ATOM 3030 C CA . SER A 1 376 ? -32.530 -4.103 -12.362 1.00 13.71 1113 SER A CA 1
ATOM 3031 C C . SER A 1 376 ? -31.654 -5.342 -12.294 1.00 13.73 1113 SER A C 1
ATOM 3032 O O . SER A 1 376 ? -30.794 -5.479 -11.417 1.00 13.50 1113 SER A O 1
ATOM 3035 N N . TYR A 1 377 ? -31.887 -6.264 -13.219 1.00 13.23 1114 TYR A N 1
ATOM 3036 C CA . TYR A 1 377 ? -31.012 -7.423 -13.381 1.00 14.21 1114 TYR A CA 1
ATOM 3037 C C . TYR A 1 377 ? -29.576 -6.978 -13.660 1.00 14.89 1114 TYR A C 1
ATOM 3038 O O . TYR A 1 377 ? -28.606 -7.640 -13.258 1.00 15.02 1114 TYR A O 1
ATOM 3047 N N . TRP A 1 378 ? -29.461 -5.848 -14.347 1.00 15.51 1115 TRP A N 1
ATOM 3048 C CA . TRP A 1 378 ? -28.178 -5.332 -14.799 1.00 16.56 1115 TRP A CA 1
ATOM 3049 C C . TRP A 1 378 ? -27.451 -4.612 -13.681 1.00 17.73 1115 TRP A C 1
ATOM 3050 O O . TRP A 1 378 ? -27.931 -3.622 -13.142 1.00 19.55 1115 TRP A O 1
ATOM 3061 N N . THR A 1 379 ? -26.283 -5.130 -13.332 1.00 18.88 1116 THR A N 1
ATOM 3062 C CA . THR A 1 379 ? -25.461 -4.514 -12.306 1.00 19.50 1116 THR A CA 1
ATOM 3063 C C . THR A 1 379 ? -24.262 -3.836 -12.952 1.00 19.48 1116 THR A C 1
ATOM 3064 O O . THR A 1 379 ? -23.730 -4.307 -13.954 1.00 19.78 1116 THR A O 1
ATOM 3068 N N . SER A 1 380 ? -23.858 -2.715 -12.371 1.00 19.44 1117 SER A N 1
ATOM 3069 C CA . SER A 1 380 ? -22.708 -1.957 -12.838 1.00 19.38 1117 SER A CA 1
ATOM 3070 C C . SER A 1 380 ? -21.969 -1.388 -11.642 1.00 19.65 1117 SER A C 1
ATOM 3071 O O . SER A 1 380 ? -22.580 -1.021 -10.641 1.00 19.39 1117 SER A O 1
ATOM 3074 N N . GLU A 1 381 ? -20.648 -1.301 -11.757 1.00 20.16 1118 GLU A N 1
ATOM 3075 C CA . GLU A 1 381 ? -19.832 -0.690 -10.713 0.50 20.55 1118 GLU A CA 1
ATOM 3076 C C . GLU A 1 381 ? -19.956 0.838 -10.674 1.00 20.91 1118 GLU A C 1
ATOM 3077 O O . GLU A 1 381 ? -19.473 1.474 -9.739 1.00 21.77 1118 GLU A O 1
ATOM 3083 N N . TYR A 1 382 ? -20.627 1.419 -11.667 1.00 20.56 1119 TYR A N 1
ATOM 3084 C CA . TYR A 1 382 ? -20.632 2.873 -11.847 1.00 20.76 1119 TYR A CA 1
ATOM 3085 C C . TYR A 1 382 ? -21.991 3.522 -11.609 1.00 20.12 1119 TYR A C 1
ATOM 3086 O O . TYR A 1 382 ? -22.072 4.732 -11.340 1.00 20.15 1119 TYR A O 1
ATOM 3095 N N . ASN A 1 383 ? -23.050 2.713 -11.697 1.00 19.38 1120 ASN A N 1
ATOM 3096 C CA . ASN A 1 383 ? -24.420 3.188 -11.566 1.00 18.61 1120 ASN A CA 1
ATOM 3097 C C . ASN A 1 383 ? -25.246 2.219 -10.719 1.00 18.20 1120 ASN A C 1
ATOM 3098 O O . ASN A 1 383 ? -25.187 1.010 -10.942 1.00 18.70 1120 ASN A O 1
ATOM 3103 N N . PRO A 1 384 ? -26.023 2.746 -9.750 1.00 17.64 1121 PRO A N 1
ATOM 3104 C CA . PRO A 1 384 ? -26.860 1.879 -8.919 1.00 17.46 1121 PRO A CA 1
ATOM 3105 C C . PRO A 1 384 ? -28.011 1.261 -9.705 1.00 16.28 1121 PRO A C 1
ATOM 3106 O O . PRO A 1 384 ? -28.484 1.851 -10.685 1.00 16.84 1121 PRO A O 1
ATOM 3110 N N . ASN A 1 385 ? -28.445 0.083 -9.269 1.00 15.67 1122 ASN A N 1
ATOM 3111 C CA . ASN A 1 385 ? -29.534 -0.640 -9.928 1.00 15.15 1122 ASN A CA 1
ATOM 3112 C C . ASN A 1 385 ? -30.765 -0.760 -9.036 1.00 14.60 1122 ASN A C 1
ATOM 3113 O O . ASN A 1 385 ? -31.727 -1.436 -9.386 1.00 14.03 1122 ASN A O 1
ATOM 3118 N N . ALA A 1 386 ? -30.714 -0.110 -7.878 1.00 13.40 1123 ALA A N 1
ATOM 3119 C CA . ALA A 1 386 ? -31.773 -0.173 -6.872 1.00 12.99 1123 ALA A CA 1
ATOM 3120 C C . ALA A 1 386 ? -31.689 1.093 -6.032 1.00 12.46 1123 ALA A C 1
ATOM 3121 O O . ALA A 1 386 ? -30.612 1.691 -5.942 1.00 13.67 1123 ALA A O 1
ATOM 3123 N N . PRO A 1 387 ? -32.803 1.507 -5.399 1.00 11.54 1124 PRO A N 1
ATOM 3124 C CA . PRO A 1 387 ? -34.146 0.920 -5.482 1.00 10.88 1124 PRO A CA 1
ATOM 3125 C C . PRO A 1 387 ? -34.945 1.459 -6.658 1.00 11.14 1124 PRO A C 1
ATOM 3126 O O . PRO A 1 387 ? -34.880 2.652 -6.965 1.00 11.14 1124 PRO A O 1
ATOM 3130 N N . ILE A 1 388 ? -35.654 0.563 -7.335 1.00 10.61 1125 ILE A N 1
ATOM 3131 C CA . ILE A 1 388 ? -36.651 0.960 -8.324 1.00 11.12 1125 ILE A CA 1
ATOM 3132 C C . ILE A 1 388 ? -37.987 0.992 -7.599 1.00 12.04 1125 ILE A C 1
ATOM 3133 O O . ILE A 1 388 ? -38.484 -0.047 -7.156 1.00 12.94 1125 ILE A O 1
ATOM 3138 N N . LEU A 1 389 ? -38.540 2.200 -7.489 1.00 12.67 1126 LEU A N 1
ATOM 3139 C CA . LEU A 1 389 ? -39.721 2.494 -6.675 1.00 13.71 1126 LEU A CA 1
ATOM 3140 C C . LEU A 1 389 ? -40.837 2.995 -7.562 1.00 13.15 1126 LEU A C 1
ATOM 3141 O O . LEU A 1 389 ? -40.579 3.448 -8.662 1.00 12.03 1126 LEU A O 1
ATOM 3146 N N . VAL A 1 390 ? -42.077 2.960 -7.079 1.00 13.39 1127 VAL A N 1
ATOM 3147 C CA . VAL A 1 390 ? -43.115 3.769 -7.714 1.00 13.27 1127 VAL A CA 1
ATOM 3148 C C . VAL A 1 390 ? -42.600 5.215 -7.776 1.00 12.88 1127 VAL A C 1
ATOM 3149 O O . VAL A 1 390 ? -42.142 5.770 -6.773 1.00 13.65 1127 VAL A O 1
ATOM 3153 N N . GLY A 1 391 ? -42.639 5.797 -8.973 1.00 11.86 1128 GLY A N 1
ATOM 3154 C CA . GLY A 1 391 ? -42.151 7.153 -9.198 1.00 11.91 1128 GLY A CA 1
ATOM 3155 C C . GLY A 1 391 ? -40.728 7.237 -9.711 1.00 11.74 1128 GLY A C 1
ATOM 3156 O O . GLY A 1 391 ? -40.276 8.310 -10.127 1.00 12.66 1128 GLY A O 1
ATOM 3157 N N . SER A 1 392 ? -40.010 6.122 -9.678 1.00 11.40 1129 SER A N 1
ATOM 3158 C CA . SER A 1 392 ? -38.693 6.075 -10.307 1.00 11.07 1129 SER A CA 1
ATOM 3159 C C . SER A 1 392 ? -38.794 6.335 -11.799 1.00 10.88 1129 SER A C 1
ATOM 3160 O O . SER A 1 392 ? -39.813 6.044 -12.434 1.00 10.93 1129 SER A O 1
ATOM 3163 N N . GLU A 1 393 ? -37.718 6.876 -12.359 1.00 10.62 1130 GLU A N 1
ATOM 3164 C CA . GLU A 1 393 ? -37.577 6.968 -13.808 1.00 10.45 1130 GLU A CA 1
ATOM 3165 C C . GLU A 1 393 ? -36.639 5.852 -14.223 1.00 9.60 1130 GLU A C 1
ATOM 3166 O O . GLU A 1 393 ? -35.650 5.590 -13.536 1.00 9.66 1130 GLU A O 1
ATOM 3172 N N . VAL A 1 394 ? -36.976 5.175 -15.321 1.00 9.10 1131 VAL A N 1
ATOM 3173 C CA . VAL A 1 394 ? -36.194 4.038 -15.828 1.00 9.23 1131 VAL A CA 1
ATOM 3174 C C . VAL A 1 394 ? -36.044 4.130 -17.340 1.00 8.52 1131 VAL A C 1
ATOM 3175 O O . VAL A 1 394 ? -36.825 4.832 -18.002 1.00 9.25 1131 VAL A O 1
ATOM 3179 N N . ALA A 1 395 ? -35.052 3.423 -17.888 1.00 8.79 1132 ALA A N 1
ATOM 3180 C CA . ALA A 1 395 ? -35.052 3.127 -19.322 1.00 9.47 1132 ALA A CA 1
ATOM 3181 C C . ALA A 1 395 ? -35.626 1.733 -19.485 1.00 9.38 1132 ALA A C 1
ATOM 3182 O O . ALA A 1 395 ? -35.271 0.826 -18.745 1.00 9.54 1132 ALA A O 1
ATOM 3184 N N . TYR A 1 396 ? -36.553 1.598 -20.425 1.00 10.26 1133 TYR A N 1
ATOM 3185 C CA . TYR A 1 396 ? -37.257 0.339 -20.651 1.00 10.94 1133 TYR A CA 1
ATOM 3186 C C . TYR A 1 396 ? -37.005 -0.121 -22.082 1.00 12.48 1133 TYR A C 1
ATOM 3187 O O . TYR A 1 396 ? -37.019 0.695 -23.005 1.00 12.03 1133 TYR A O 1
ATOM 3196 N N . LYS A 1 397 ? -36.776 -1.422 -22.258 1.00 14.12 1134 LYS A N 1
ATOM 3197 C CA . LYS A 1 397 ? -36.523 -1.995 -23.591 1.00 17.05 1134 LYS A CA 1
ATOM 3198 C C . LYS A 1 397 ? -37.816 -2.540 -24.210 1.00 19.02 1134 LYS A C 1
ATOM 3199 O O . LYS A 1 397 ? -38.330 -3.561 -23.751 1.00 18.87 1134 LYS A O 1
ATOM 3205 N N . PRO A 1 398 ? -38.352 -1.858 -25.244 1.00 21.34 1135 PRO A N 1
ATOM 3206 C CA . PRO A 1 398 ? -39.549 -2.368 -25.913 1.00 23.32 1135 PRO A CA 1
ATOM 3207 C C . PRO A 1 398 ? -39.317 -3.757 -26.520 1.00 24.93 1135 PRO A C 1
ATOM 3208 O O . PRO A 1 398 ? -38.197 -4.077 -26.941 1.00 25.42 1135 PRO A O 1
ATOM 3212 N N . ARG A 1 399 ? -40.369 -4.569 -26.555 1.00 26.85 1136 ARG A N 1
ATOM 3213 C CA . ARG A 1 399 ? -40.261 -5.957 -27.034 1.00 28.34 1136 ARG A CA 1
ATOM 3214 C C . ARG A 1 399 ? -40.242 -6.064 -28.556 1.00 28.99 1136 ARG A C 1
ATOM 3215 O O . ARG A 1 399 ? -39.282 -6.586 -29.135 1.00 29.97 1136 ARG A O 1
ATOM 3223 N N . GLY A 1 405 ? -31.640 -0.859 -31.012 1.00 23.48 1142 GLY A N 1
ATOM 3224 C CA . GLY A 1 405 ? -31.087 -1.030 -29.669 1.00 22.45 1142 GLY A CA 1
ATOM 3225 C C . GLY A 1 405 ? -31.505 0.097 -28.743 1.00 21.52 1142 GLY A C 1
ATOM 3226 O O . GLY A 1 405 ? -30.804 0.412 -27.767 1.00 22.04 1142 GLY A O 1
ATOM 3227 N N . GLU A 1 406 ? -32.655 0.691 -29.061 1.00 20.71 1143 GLU A N 1
ATOM 3228 C CA A GLU A 1 406 ? -33.187 1.838 -28.324 0.70 20.13 1143 GLU A CA 1
ATOM 3229 C CA B GLU A 1 406 ? -33.178 1.833 -28.315 0.30 19.76 1143 GLU A CA 1
ATOM 3230 C C . GLU A 1 406 ? -33.924 1.398 -27.061 1.00 19.14 1143 GLU A C 1
ATOM 3231 O O . GLU A 1 406 ? -34.605 0.377 -27.049 1.00 19.69 1143 GLU A O 1
ATOM 3242 N N . TRP A 1 407 ? -33.775 2.181 -26.004 1.00 16.89 1144 TRP A N 1
ATOM 3243 C CA . TRP A 1 407 ? -34.538 1.999 -24.782 1.00 14.95 1144 TRP A CA 1
ATOM 3244 C C . TRP A 1 407 ? -35.280 3.311 -24.572 1.00 14.03 1144 TRP A C 1
ATOM 3245 O O . TRP A 1 407 ? -34.789 4.361 -24.986 1.00 14.72 1144 TRP A O 1
ATOM 3256 N N . ILE A 1 408 ? -36.454 3.265 -23.954 1.00 12.20 1145 ILE A N 1
ATOM 3257 C CA . ILE A 1 408 ? -37.268 4.476 -23.811 1.00 11.49 1145 ILE A CA 1
ATOM 3258 C C . ILE A 1 408 ? -37.427 4.874 -22.346 1.00 10.58 1145 ILE A C 1
ATOM 3259 O O . ILE A 1 408 ? -37.535 4.018 -21.458 1.00 10.52 1145 ILE A O 1
ATOM 3264 N N . GLN A 1 409 ? -37.436 6.179 -22.095 1.00 9.91 1146 GLN A N 1
ATOM 3265 C CA . GLN A 1 409 ? -37.650 6.658 -20.741 1.00 10.41 1146 GLN A CA 1
ATOM 3266 C C . GLN A 1 409 ? -39.090 6.463 -20.292 1.00 10.29 1146 GLN A C 1
ATOM 3267 O O . GLN A 1 409 ? -40.028 6.869 -20.984 1.00 10.15 1146 GLN A O 1
ATOM 3273 N N . CYS A 1 410 ? -39.239 5.846 -19.117 1.00 9.63 1147 CYS A N 1
ATOM 3274 C CA . CYS A 1 410 ? -40.547 5.560 -18.521 1.00 10.21 1147 CYS A CA 1
ATOM 3275 C C . CYS A 1 410 ? -40.571 5.901 -17.042 1.00 10.75 1147 CYS A C 1
ATOM 3276 O O . CYS A 1 410 ? -39.525 5.938 -16.387 1.00 10.84 1147 CYS A O 1
ATOM 3279 N N . GLU A 1 411 ? -41.771 6.152 -16.522 1.00 10.53 1148 GLU A N 1
ATOM 3280 C CA . GLU A 1 411 ? -41.979 6.285 -15.085 1.00 11.29 1148 GLU A CA 1
ATOM 3281 C C . GLU A 1 411 ? -42.514 4.961 -14.569 1.00 11.37 1148 GLU A C 1
ATOM 3282 O O . GLU A 1 411 ? -43.292 4.294 -15.248 1.00 11.58 1148 GLU A O 1
ATOM 3288 N N . VAL A 1 412 ? -42.114 4.593 -13.365 1.00 10.85 1149 VAL A N 1
ATOM 3289 C CA . VAL A 1 412 ? -42.618 3.373 -12.741 1.00 10.86 1149 VAL A CA 1
ATOM 3290 C C . VAL A 1 412 ? -43.951 3.653 -12.020 1.00 11.12 1149 VAL A C 1
ATOM 3291 O O . VAL A 1 412 ? -44.039 4.498 -11.138 1.00 11.50 1149 VAL A O 1
ATOM 3295 N N . LEU A 1 413 ? -44.980 2.922 -12.429 1.00 11.47 1150 LEU A N 1
ATOM 3296 C CA . LEU A 1 413 ? -46.305 3.031 -11.823 1.00 12.73 1150 LEU A CA 1
ATOM 3297 C C . LEU A 1 413 ? -46.581 1.980 -10.752 1.00 13.25 1150 LEU A C 1
ATOM 3298 O O . LEU A 1 413 ? -47.286 2.256 -9.779 1.00 13.66 1150 LEU A O 1
ATOM 3303 N N . LYS A 1 414 ? -46.035 0.780 -10.939 1.00 13.48 1151 LYS A N 1
ATOM 3304 C CA . LYS A 1 414 ? -46.244 -0.333 -10.007 1.00 14.44 1151 LYS A CA 1
ATOM 3305 C C . LYS A 1 414 ? -45.004 -1.197 -9.907 1.00 13.67 1151 LYS A C 1
ATOM 3306 O O . LYS A 1 414 ? -44.319 -1.444 -10.902 1.00 12.98 1151 LYS A O 1
ATOM 3312 N N . VAL A 1 415 ? -44.741 -1.667 -8.690 1.00 14.02 1152 VAL A N 1
ATOM 3313 C CA . VAL A 1 415 ? -43.726 -2.687 -8.448 1.00 14.12 1152 VAL A CA 1
ATOM 3314 C C . VAL A 1 415 ? -44.426 -3.830 -7.732 1.00 14.35 1152 VAL A C 1
ATOM 3315 O O . VAL A 1 415 ? -45.005 -3.631 -6.657 1.00 15.18 1152 VAL A O 1
ATOM 3319 N N . VAL A 1 416 ? -44.398 -5.008 -8.343 1.00 14.34 1153 VAL A N 1
ATOM 3320 C CA . VAL A 1 416 ? -45.146 -6.149 -7.808 1.00 15.63 1153 VAL A CA 1
ATOM 3321 C C . VAL A 1 416 ? -44.292 -7.411 -7.782 1.00 15.23 1153 VAL A C 1
ATOM 3322 O O . VAL A 1 416 ? -43.205 -7.450 -8.363 1.00 15.43 1153 VAL A O 1
ATOM 3326 N N . ALA A 1 417 ? -44.813 -8.448 -7.123 1.00 15.22 1154 ALA A N 1
ATOM 3327 C CA . ALA A 1 417 ? -44.155 -9.757 -7.035 1.00 15.12 1154 ALA A CA 1
ATOM 3328 C C . ALA A 1 417 ? -42.719 -9.674 -6.519 1.00 15.40 1154 ALA A C 1
ATOM 3329 O O . ALA A 1 417 ? -41.796 -10.205 -7.142 1.00 14.98 1154 ALA A O 1
ATOM 3331 N N . ASP A 1 418 ? -42.549 -9.003 -5.377 1.00 15.90 1155 ASP A N 1
ATOM 3332 C CA . ASP A 1 418 ? -41.235 -8.816 -4.748 1.00 17.28 1155 ASP A CA 1
ATOM 3333 C C . ASP A 1 418 ? -40.221 -8.231 -5.720 1.00 17.85 1155 ASP A C 1
ATOM 3334 O O . ASP A 1 418 ? -39.083 -8.687 -5.809 1.00 18.42 1155 ASP A O 1
ATOM 3339 N N . GLY A 1 419 ? -40.649 -7.219 -6.462 1.00 17.52 1156 GLY A N 1
ATOM 3340 C CA . GLY A 1 419 ? -39.747 -6.508 -7.369 1.00 17.95 1156 GLY A CA 1
ATOM 3341 C C . GLY A 1 419 ? -39.324 -7.252 -8.617 1.00 18.11 1156 GLY A C 1
ATOM 3342 O O . GLY A 1 419 ? -38.294 -6.932 -9.216 1.00 18.83 1156 GLY A O 1
ATOM 3343 N N . THR A 1 420 ? -40.112 -8.228 -9.044 1.00 17.71 1157 THR A N 1
ATOM 3344 C CA . THR A 1 420 ? -39.769 -8.996 -10.244 1.00 17.98 1157 THR A CA 1
ATOM 3345 C C . THR A 1 420 ? -40.576 -8.555 -11.466 1.00 17.90 1157 THR A C 1
ATOM 3346 O O . THR A 1 420 ? -40.278 -8.946 -12.601 1.00 18.69 1157 THR A O 1
ATOM 3350 N N . ARG A 1 421 ? -41.622 -7.772 -11.219 1.00 17.14 1158 ARG A N 1
ATOM 3351 C CA . ARG A 1 421 ? -42.521 -7.328 -12.277 1.00 16.54 1158 ARG A CA 1
ATOM 3352 C C . ARG A 1 421 ? -42.834 -5.859 -12.038 1.00 14.80 1158 ARG A C 1
ATOM 3353 O O . ARG A 1 421 ? -43.021 -5.425 -10.904 1.00 14.69 1158 ARG A O 1
ATOM 3361 N N . PHE A 1 422 ? -42.878 -5.091 -13.120 1.00 13.46 1159 PHE A N 1
ATOM 3362 C CA . PHE A 1 422 ? -43.114 -3.666 -13.018 1.00 12.88 1159 PHE A CA 1
ATOM 3363 C C . PHE A 1 422 ? -44.181 -3.256 -14.015 1.00 12.66 1159 PHE A C 1
ATOM 3364 O O . PHE A 1 422 ? -44.359 -3.884 -15.055 1.00 12.93 1159 PHE A O 1
ATOM 3372 N N . GLU A 1 423 ? -44.881 -2.181 -13.696 1.00 12.82 1160 GLU A N 1
ATOM 3373 C CA . GLU A 1 423 ? -45.709 -1.517 -14.675 1.00 13.23 1160 GLU A CA 1
ATOM 3374 C C . GLU A 1 423 ? -45.076 -0.145 -14.851 1.00 12.26 1160 GLU A C 1
ATOM 3375 O O . GLU A 1 423 ? -44.893 0.595 -13.876 1.00 12.51 1160 GLU A O 1
ATOM 3381 N N . VAL A 1 424 ? -44.696 0.149 -16.094 1.00 11.65 1161 VAL A N 1
ATOM 3382 C CA . VAL A 1 424 ? -43.982 1.388 -16.425 1.00 11.26 1161 VAL A CA 1
ATOM 3383 C C . VAL A 1 424 ? -44.719 2.129 -17.529 1.00 12.21 1161 VAL A C 1
ATOM 3384 O O . VAL A 1 424 ? -45.332 1.509 -18.396 1.00 12.97 1161 VAL A O 1
ATOM 3388 N N . ARG A 1 425 ? -44.642 3.452 -17.500 1.00 11.53 1162 ARG A N 1
ATOM 3389 C CA . ARG A 1 425 ? -45.355 4.251 -18.483 1.00 11.98 1162 ARG A CA 1
ATOM 3390 C C . ARG A 1 425 ? -44.453 5.216 -19.216 1.00 11.33 1162 ARG A C 1
ATOM 3391 O O . ARG A 1 425 ? -43.731 5.991 -18.593 1.00 10.67 1162 ARG A O 1
ATOM 3399 N N . ASP A 1 426 ? -44.510 5.173 -20.542 1.00 11.52 1163 ASP A N 1
ATOM 3400 C CA . ASP A 1 426 ? -43.882 6.189 -21.382 1.00 11.84 1163 ASP A CA 1
ATOM 3401 C C . ASP A 1 426 ? -44.872 7.350 -21.365 1.00 12.44 1163 ASP A C 1
ATOM 3402 O O . ASP A 1 426 ? -45.978 7.204 -21.844 1.00 13.24 1163 ASP A O 1
ATOM 3407 N N . PRO A 1 427 ? -44.487 8.505 -20.793 1.00 13.37 1164 PRO A N 1
ATOM 3408 C CA . PRO A 1 427 ? -45.493 9.557 -20.614 1.00 13.73 1164 PRO A CA 1
ATOM 3409 C C . PRO A 1 427 ? -45.789 10.372 -21.873 1.00 13.41 1164 PRO A C 1
ATOM 3410 O O . PRO A 1 427 ? -46.673 11.238 -21.843 1.00 14.37 1164 PRO A O 1
ATOM 3414 N N . GLU A 1 428 ? -45.084 10.092 -22.966 1.00 12.38 1165 GLU A N 1
ATOM 3415 C CA . GLU A 1 428 ? -45.356 10.810 -24.208 1.00 11.70 1165 GLU A CA 1
ATOM 3416 C C . GLU A 1 428 ? -46.641 10.321 -24.865 1.00 11.34 1165 GLU A C 1
ATOM 3417 O O . GLU A 1 428 ? -46.972 9.125 -24.782 1.00 11.41 1165 GLU A O 1
ATOM 3423 N N . PRO A 1 429 ? -47.390 11.232 -25.506 1.00 10.50 1166 PRO A N 1
ATOM 3424 C CA . PRO A 1 429 ? -48.649 10.791 -26.109 1.00 10.82 1166 PRO A CA 1
ATOM 3425 C C . PRO A 1 429 ? -48.467 9.662 -27.129 1.00 10.87 1166 PRO A C 1
ATOM 3426 O O . PRO A 1 429 ? -47.509 9.665 -27.900 1.00 11.65 1166 PRO A O 1
ATOM 3430 N N . ASP A 1 430 ? -49.391 8.707 -27.093 1.00 11.26 1167 ASP A N 1
ATOM 3431 C CA . ASP A 1 430 ? -49.352 7.502 -27.910 1.00 11.65 1167 ASP A CA 1
ATOM 3432 C C . ASP A 1 430 ? -50.671 7.402 -28.669 1.00 11.05 1167 ASP A C 1
ATOM 3433 O O . ASP A 1 430 ? -51.680 7.940 -28.218 1.00 11.68 1167 ASP A O 1
ATOM 3438 N N . GLU A 1 431 ? -50.681 6.717 -29.812 1.00 10.55 1168 GLU A N 1
ATOM 3439 C CA . GLU A 1 431 ? -51.955 6.475 -30.505 1.00 9.93 1168 GLU A CA 1
ATOM 3440 C C . GLU A 1 431 ? -53.012 5.781 -29.633 1.00 10.28 1168 GLU A C 1
ATOM 3441 O O . GLU A 1 431 ? -54.208 5.925 -29.871 1.00 11.22 1168 GLU A O 1
ATOM 3447 N N . LEU A 1 432 ? -52.586 5.022 -28.626 1.00 10.59 1169 LEU A N 1
ATOM 3448 C CA . LEU A 1 432 ? -53.558 4.338 -27.776 1.00 11.11 1169 LEU A CA 1
ATOM 3449 C C . LEU A 1 432 ? -53.837 5.057 -26.454 1.00 11.13 1169 LEU A C 1
ATOM 3450 O O . LEU A 1 432 ? -54.596 4.566 -25.609 1.00 11.93 1169 LEU A O 1
ATOM 3455 N N . GLY A 1 433 ? -53.266 6.249 -26.303 1.00 11.46 1170 GLY A N 1
ATOM 3456 C CA . GLY A 1 433 ? -53.560 7.079 -25.143 1.00 11.30 1170 GLY A CA 1
ATOM 3457 C C . GLY A 1 433 ? -52.643 8.268 -25.021 1.00 11.81 1170 GLY A C 1
ATOM 3458 O O . GLY A 1 433 ? -51.416 8.127 -25.049 1.00 12.18 1170 GLY A O 1
ATOM 3459 N N . ASN A 1 434 ? -53.246 9.450 -24.911 1.00 12.28 1171 ASN A N 1
ATOM 3460 C CA . ASN A 1 434 ? -52.471 10.665 -24.842 1.00 12.66 1171 ASN A CA 1
ATOM 3461 C C . ASN A 1 434 ? -51.714 10.837 -23.540 1.00 13.33 1171 ASN A C 1
ATOM 3462 O O . ASN A 1 434 ? -50.770 11.616 -23.488 1.00 13.60 1171 ASN A O 1
ATOM 3467 N N . SER A 1 435 ? -52.093 10.063 -22.522 1.00 13.37 1172 SER A N 1
ATOM 3468 C CA . SER A 1 435 ? -51.373 10.060 -21.246 1.00 14.60 1172 SER A CA 1
ATOM 3469 C C . SER A 1 435 ? -50.157 9.132 -21.260 1.00 14.36 1172 SER A C 1
ATOM 3470 O O . SER A 1 435 ? -49.360 9.117 -20.312 1.00 14.76 1172 SER A O 1
ATOM 3473 N N . GLY A 1 436 ? -50.002 8.380 -22.345 1.00 14.00 1173 GLY A N 1
ATOM 3474 C CA . GLY A 1 436 ? -48.829 7.539 -22.528 1.00 14.13 1173 GLY A CA 1
ATOM 3475 C C . GLY A 1 436 ? -49.105 6.051 -22.436 1.00 14.91 1173 GLY A C 1
ATOM 3476 O O . GLY A 1 436 ? -50.082 5.613 -21.828 1.00 17.24 1173 GLY A O 1
ATOM 3477 N N . LYS A 1 437 ? -48.207 5.279 -23.014 1.00 14.82 1174 LYS A N 1
ATOM 3478 C CA . LYS A 1 437 ? -48.380 3.826 -23.083 1.00 14.88 1174 LYS A CA 1
ATOM 3479 C C . LYS A 1 437 ? -47.810 3.130 -21.855 1.00 14.77 1174 LYS A C 1
ATOM 3480 O O . LYS A 1 437 ? -46.698 3.434 -21.407 1.00 14.46 1174 LYS A O 1
ATOM 3486 N N . VAL A 1 438 ? -48.585 2.190 -21.322 1.00 14.92 1175 VAL A N 1
ATOM 3487 C CA . VAL A 1 438 ? -48.195 1.428 -20.143 1.00 15.18 1175 VAL A CA 1
ATOM 3488 C C . VAL A 1 438 ? -47.716 0.043 -20.571 1.00 15.02 1175 VAL A C 1
ATOM 3489 O O . VAL A 1 438 ? -48.381 -0.645 -21.355 1.00 16.05 1175 VAL A O 1
ATOM 3493 N N . TYR A 1 439 ? -46.550 -0.343 -20.062 1.00 14.26 1176 TYR A N 1
ATOM 3494 C CA . TYR A 1 439 ? -45.969 -1.644 -20.332 1.00 14.07 1176 TYR A CA 1
ATOM 3495 C C . TYR A 1 439 ? -45.802 -2.426 -19.046 1.00 14.12 1176 TYR A C 1
ATOM 3496 O O . TYR A 1 439 ? -45.565 -1.848 -17.987 1.00 13.83 1176 TYR A O 1
ATOM 3505 N N . LYS A 1 440 ? -45.871 -3.748 -19.165 1.00 14.48 1177 LYS A N 1
ATOM 3506 C CA . LYS A 1 440 ? -45.490 -4.643 -18.073 1.00 15.04 1177 LYS A CA 1
ATOM 3507 C C . LYS A 1 440 ? -44.128 -5.241 -18.397 1.00 14.47 1177 LYS A C 1
ATOM 3508 O O . LYS A 1 440 ? -43.878 -5.622 -19.532 1.00 14.79 1177 LYS A O 1
ATOM 3514 N N . CYS A 1 441 ? -43.224 -5.302 -17.420 1.00 13.19 1178 CYS A N 1
ATOM 3515 C CA . CYS A 1 441 ? -41.872 -5.783 -17.703 1.00 13.11 1178 CYS A CA 1
ATOM 3516 C C . CYS A 1 441 ? -41.213 -6.490 -16.526 1.00 12.40 1178 CYS A C 1
ATOM 3517 O O . CYS A 1 441 ? -41.674 -6.392 -15.390 1.00 12.35 1178 CYS A O 1
ATOM 3520 N N . ASN A 1 442 ? -40.130 -7.194 -16.835 1.00 12.50 1179 ASN A N 1
ATOM 3521 C CA . ASN A 1 442 ? -39.334 -7.884 -15.835 1.00 12.89 1179 ASN A CA 1
ATOM 3522 C C . ASN A 1 442 ? -38.023 -7.137 -15.565 1.00 12.30 1179 ASN A C 1
ATOM 3523 O O . ASN A 1 442 ? -37.792 -6.064 -16.127 1.00 11.32 1179 ASN A O 1
ATOM 3528 N N . ARG A 1 443 ? -37.172 -7.706 -14.716 1.00 12.10 1180 ARG A N 1
ATOM 3529 C CA . ARG A 1 443 ? -35.948 -7.037 -14.248 1.00 11.80 1180 ARG A CA 1
ATOM 3530 C C . ARG A 1 443 ? -34.887 -6.856 -15.320 1.00 12.19 1180 ARG A C 1
ATOM 3531 O O . ARG A 1 443 ? -34.031 -5.981 -15.193 1.00 11.80 1180 ARG A O 1
ATOM 3539 N N . LYS A 1 444 ? -34.925 -7.693 -16.351 1.00 12.64 1181 LYS A N 1
ATOM 3540 C CA . LYS A 1 444 ? -33.972 -7.607 -17.452 1.00 13.30 1181 LYS A CA 1
ATOM 3541 C C . LYS A 1 444 ? -34.358 -6.526 -18.463 1.00 12.47 1181 LYS A C 1
ATOM 3542 O O . LYS A 1 444 ? -33.557 -6.184 -19.331 1.00 12.43 1181 LYS A O 1
ATOM 3548 N N . GLU A 1 445 ? -35.564 -5.980 -18.341 1.00 12.40 1182 GLU A N 1
ATOM 3549 C CA . GLU A 1 445 ? -36.085 -5.063 -19.354 1.00 12.25 1182 GLU A CA 1
ATOM 3550 C C . GLU A 1 445 ? -36.029 -3.603 -18.943 1.00 12.00 1182 GLU A C 1
ATOM 3551 O O . GLU A 1 445 ? -36.518 -2.746 -19.654 1.00 11.35 1182 GLU A O 1
ATOM 3557 N N . LEU A 1 446 ? -35.437 -3.325 -17.791 1.00 11.75 1183 LEU A N 1
ATOM 3558 C CA . LEU A 1 446 ? -35.340 -1.944 -17.341 1.00 11.82 1183 LEU A CA 1
ATOM 3559 C C . LEU A 1 446 ? -34.008 -1.670 -16.678 1.00 11.36 1183 LEU A C 1
ATOM 3560 O O . LEU A 1 446 ? -33.324 -2.591 -16.202 1.00 11.20 1183 LEU A O 1
ATOM 3565 N N . LEU A 1 447 ? -33.634 -0.392 -16.711 1.00 10.37 1184 LEU A N 1
ATOM 3566 C CA . LEU A 1 447 ? -32.475 0.136 -16.023 1.00 9.79 1184 LEU A CA 1
ATOM 3567 C C . LEU A 1 447 ? -32.918 1.320 -15.195 1.00 9.24 1184 LEU A C 1
ATOM 3568 O O . LEU A 1 447 ? -33.696 2.150 -15.667 1.00 9.88 1184 LEU A O 1
ATOM 3573 N N . LEU A 1 448 ? -32.403 1.421 -13.974 1.00 8.69 1185 LEU A N 1
ATOM 3574 C CA . LEU A 1 448 ? -32.731 2.565 -13.127 1.00 9.01 1185 LEU A CA 1
ATOM 3575 C C . LEU A 1 448 ? -32.011 3.820 -13.606 1.00 9.20 1185 LEU A C 1
ATOM 3576 O O . LEU A 1 448 ? -30.801 3.786 -13.830 1.00 9.98 1185 LEU A O 1
ATOM 3581 N N . ILE A 1 449 ? -32.746 4.919 -13.783 1.00 9.11 1186 ILE A N 1
ATOM 3582 C CA . ILE A 1 449 ? -32.130 6.230 -13.948 1.00 10.02 1186 ILE A CA 1
ATOM 3583 C C . ILE A 1 449 ? -31.991 6.785 -12.522 1.00 11.29 1186 ILE A C 1
ATOM 3584 O O . ILE A 1 449 ? -32.987 7.092 -11.873 1.00 11.63 1186 ILE A O 1
ATOM 3589 N N . PRO A 1 450 ? -30.761 6.874 -12.010 1.00 12.77 1187 PRO A N 1
ATOM 3590 C CA . PRO A 1 450 ? -30.639 7.275 -10.601 1.00 13.88 1187 PRO A CA 1
ATOM 3591 C C . PRO A 1 450 ? -31.155 8.699 -10.403 1.00 14.4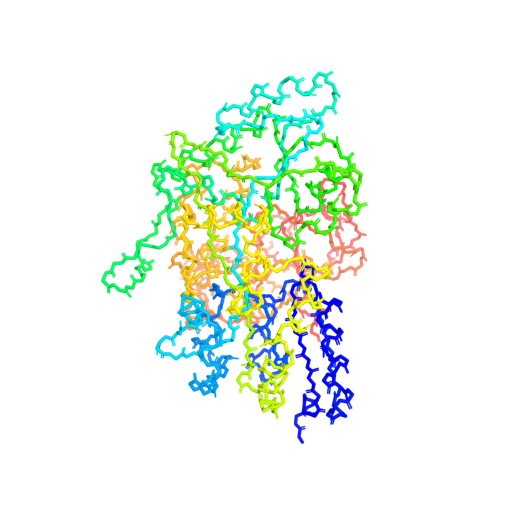7 1187 PRO A C 1
ATOM 3592 O O . PRO A 1 450 ? -30.838 9.574 -11.213 1.00 13.97 1187 PRO A O 1
ATOM 3596 N N . PRO A 1 451 ? -31.974 8.924 -9.354 1.00 15.46 1188 PRO A N 1
ATOM 3597 C CA . PRO A 1 451 ? -32.651 10.212 -9.194 1.00 17.27 1188 PRO A CA 1
ATOM 3598 C C . PRO A 1 451 ? -31.794 11.291 -8.561 1.00 18.91 1188 PRO A C 1
ATOM 3599 O O . PRO A 1 451 ? -32.170 12.472 -8.590 1.00 20.13 1188 PRO A O 1
ATOM 3603 N N . GLY A 1 452 ? -30.656 10.886 -8.011 1.00 19.96 1189 GLY A N 1
ATOM 3604 C CA . GLY A 1 452 ? -29.799 11.793 -7.259 1.00 21.80 1189 GLY A CA 1
ATOM 3605 C C . GLY A 1 452 ? -28.554 12.154 -8.031 1.00 22.75 1189 GLY A C 1
ATOM 3606 O O . GLY A 1 452 ? -28.378 11.759 -9.185 1.00 22.44 1189 GLY A O 1
ATOM 3607 N N . PHE A 1 453 ? -27.690 12.921 -7.377 1.00 23.81 1190 PHE A N 1
ATOM 3608 C CA . PHE A 1 453 ? -26.422 13.321 -7.954 1.00 25.03 1190 PHE A CA 1
ATOM 3609 C C . PHE A 1 453 ? -25.546 12.083 -8.124 1.00 25.43 1190 PHE A C 1
ATOM 3610 O O . PHE A 1 453 ? -25.446 11.263 -7.208 1.00 25.39 1190 PHE A O 1
ATOM 3618 N N . PRO A 1 454 ? -24.928 11.932 -9.308 1.00 26.10 1191 PRO A N 1
ATOM 3619 C CA . PRO A 1 454 ? -24.088 10.766 -9.591 1.00 26.78 1191 PRO A CA 1
ATOM 3620 C C . PRO A 1 454 ? -22.836 10.728 -8.714 1.00 27.68 1191 PRO A C 1
ATOM 3621 O O . PRO A 1 454 ? -22.376 11.774 -8.248 1.00 28.04 1191 PRO A O 1
ATOM 3625 N N . THR A 1 455 ? -22.303 9.530 -8.489 1.00 28.36 1192 THR A N 1
ATOM 3626 C CA . THR A 1 455 ? -21.166 9.347 -7.583 1.00 29.21 1192 THR A CA 1
ATOM 3627 C C . THR A 1 455 ? -19.868 8.920 -8.286 1.00 28.85 1192 THR A C 1
ATOM 3628 O O . THR A 1 455 ? -18.776 9.136 -7.748 1.00 29.56 1192 THR A O 1
ATOM 3632 N N . LYS A 1 456 ? -19.985 8.329 -9.478 1.00 28.28 1193 LYS A N 1
ATOM 3633 C CA . LYS A 1 456 ? -18.833 7.739 -10.180 1.00 27.37 1193 LYS A CA 1
ATOM 3634 C C . LYS A 1 456 ? -18.826 8.000 -11.693 1.00 26.87 1193 LYS A C 1
ATOM 3635 O O . LYS A 1 456 ? -19.881 8.003 -12.330 1.00 26.46 1193 LYS A O 1
ATOM 3641 N N . ASN A 1 457 ? -17.631 8.211 -12.251 1.00 25.81 1194 ASN A N 1
ATOM 3642 C CA . ASN A 1 457 ? -17.428 8.362 -13.699 1.00 25.24 1194 ASN A CA 1
ATOM 3643 C C . ASN A 1 457 ? -17.370 7.000 -14.400 1.00 24.66 1194 ASN A C 1
ATOM 3644 O O . ASN A 1 457 ? -16.793 6.052 -13.861 1.00 24.92 1194 ASN A O 1
ATOM 3649 N N . TYR A 1 458 ? -17.930 6.905 -15.608 1.00 23.93 1195 TYR A N 1
ATOM 3650 C CA . TYR A 1 458 ? -17.648 5.764 -16.486 1.00 23.22 1195 TYR A CA 1
ATOM 3651 C C . TYR A 1 458 ? -16.251 5.965 -17.077 1.00 23.43 1195 TYR A C 1
ATOM 3652 O O . TYR A 1 458 ? -15.943 7.062 -17.543 1.00 23.73 1195 TYR A O 1
ATOM 3661 N N . PRO A 1 459 ? -15.404 4.913 -17.073 1.00 23.45 1196 PRO A N 1
ATOM 3662 C CA . PRO A 1 459 ? -14.082 5.029 -17.704 1.00 23.37 1196 PRO A CA 1
ATOM 3663 C C . PRO A 1 459 ? -14.182 5.254 -19.212 1.00 23.21 1196 PRO A C 1
ATOM 3664 O O . PRO A 1 459 ? -15.104 4.739 -19.849 1.00 22.96 1196 PRO A O 1
ATOM 3668 N N . PRO A 1 460 ? -13.245 6.031 -19.786 1.00 22.99 1197 PRO A N 1
ATOM 3669 C CA . PRO A 1 460 ? -13.252 6.240 -21.237 1.00 22.95 1197 PRO A CA 1
ATOM 3670 C C . PRO A 1 460 ? -13.271 4.907 -21.978 1.00 22.42 1197 PRO A C 1
ATOM 3671 O O . PRO A 1 460 ? -12.572 3.975 -21.584 1.00 22.91 1197 PRO A O 1
ATOM 3675 N N . GLY A 1 461 ? -14.083 4.818 -23.027 1.00 22.14 1198 GLY A N 1
ATOM 3676 C CA . GLY A 1 461 ? -14.248 3.573 -23.776 1.00 21.64 1198 GLY A CA 1
ATOM 3677 C C . GLY A 1 461 ? -15.428 2.700 -23.375 1.00 21.21 1198 GLY A C 1
ATOM 3678 O O . GLY A 1 461 ? -15.737 1.728 -24.072 1.00 21.54 1198 GLY A O 1
ATOM 3679 N N . THR A 1 462 ? -16.080 3.029 -22.258 1.00 20.23 1199 THR A N 1
ATOM 3680 C CA . THR A 1 462 ? -17.246 2.266 -21.782 1.00 19.55 1199 THR A CA 1
ATOM 3681 C C . THR A 1 462 ? -18.417 2.421 -22.743 1.00 18.56 1199 THR A C 1
ATOM 3682 O O . THR A 1 462 ? -18.750 3.533 -23.159 1.00 18.25 1199 THR A O 1
ATOM 3686 N N . LYS A 1 463 ? -19.027 1.291 -23.104 1.00 17.74 1200 LYS A N 1
ATOM 3687 C CA . LYS A 1 463 ? -20.263 1.289 -23.873 1.00 17.32 1200 LYS A CA 1
ATOM 3688 C C . LYS A 1 463 ? -21.392 1.614 -22.901 1.00 16.05 1200 LYS A C 1
ATOM 3689 O O . LYS A 1 463 ? -21.472 1.038 -21.812 1.00 15.89 1200 LYS A O 1
ATOM 3695 N N . VAL A 1 464 ? -22.237 2.557 -23.305 1.00 14.80 1201 VAL A N 1
ATOM 3696 C CA . VAL A 1 464 ? -23.323 3.042 -22.461 1.00 14.15 1201 VAL A CA 1
ATOM 3697 C C . VAL A 1 464 ? -24.611 3.200 -23.252 1.00 14.06 1201 VAL A C 1
ATOM 3698 O O . VAL A 1 464 ? -24.610 3.163 -24.495 1.00 13.95 1201 VAL A O 1
ATOM 3702 N N . LEU A 1 465 ? -25.717 3.367 -22.527 1.00 13.40 1202 LEU A N 1
ATOM 3703 C CA . LEU A 1 465 ? -26.958 3.822 -23.120 1.00 13.60 1202 LEU A CA 1
ATOM 3704 C C . LEU A 1 465 ? -27.179 5.228 -22.614 1.00 12.99 1202 LEU A C 1
ATOM 3705 O O . LEU A 1 465 ? -27.154 5.457 -21.407 1.00 14.45 1202 LEU A O 1
ATOM 3710 N N . ALA A 1 466 ? -27.383 6.168 -23.527 1.00 12.82 1203 ALA A N 1
ATOM 3711 C CA . ALA A 1 466 ? -27.521 7.556 -23.123 1.00 12.26 1203 ALA A CA 1
ATOM 3712 C C . ALA A 1 466 ? -28.674 8.237 -23.818 1.00 12.32 1203 ALA A C 1
ATOM 3713 O O . ALA A 1 466 ? -28.975 7.965 -24.980 1.00 11.82 1203 ALA A O 1
ATOM 3715 N N . ARG A 1 467 ? -29.338 9.133 -23.097 1.00 12.06 1204 ARG A N 1
ATOM 3716 C CA . ARG A 1 467 ? -30.471 9.842 -23.662 1.00 12.75 1204 ARG A CA 1
ATOM 3717 C C . ARG A 1 467 ? -29.987 10.871 -24.681 1.00 13.27 1204 ARG A C 1
ATOM 3718 O O . ARG A 1 467 ? -29.146 11.723 -24.372 1.00 13.24 1204 ARG A O 1
ATOM 3726 N N . TYR A 1 468 ? -30.499 10.775 -25.900 1.00 13.72 1205 TYR A N 1
ATOM 3727 C CA . TYR A 1 468 ? -30.064 11.686 -26.964 1.00 14.91 1205 TYR A CA 1
ATOM 3728 C C . TYR A 1 468 ? -30.719 13.043 -26.758 1.00 15.24 1205 TYR A C 1
ATOM 3729 O O . TYR A 1 468 ? -31.887 13.109 -26.406 1.00 14.79 1205 TYR A O 1
ATOM 3738 N N . PRO A 1 469 ? -29.964 14.145 -26.964 1.00 16.09 1206 PRO A N 1
ATOM 3739 C CA . PRO A 1 469 ? -30.561 15.467 -26.784 1.00 16.60 1206 PRO A CA 1
ATOM 3740 C C . PRO A 1 469 ? -31.869 15.659 -27.548 1.00 16.75 1206 PRO A C 1
ATOM 3741 O O . PRO A 1 469 ? -31.977 15.231 -28.702 1.00 17.12 1206 PRO A O 1
ATOM 3745 N N . GLU A 1 470 ? -32.840 16.289 -26.874 1.00 17.01 1207 GLU A N 1
ATOM 3746 C CA A GLU A 1 470 ? -34.175 16.565 -27.435 0.50 17.29 1207 GLU A CA 1
ATOM 3747 C CA B GLU A 1 470 ? -34.181 16.563 -27.406 0.50 17.24 1207 GLU A CA 1
ATOM 3748 C C . GLU A 1 470 ? -34.988 15.297 -27.701 1.00 16.88 1207 GLU A C 1
ATOM 3749 O O . GLU A 1 470 ? -35.902 15.294 -28.532 1.00 18.13 1207 GLU A O 1
ATOM 3760 N N . THR A 1 471 ? -34.656 14.224 -26.996 1.00 15.84 1208 THR A N 1
ATOM 3761 C CA . THR A 1 471 ? -35.417 12.983 -27.079 1.00 14.47 1208 THR A CA 1
ATOM 3762 C C . THR A 1 471 ? -35.632 12.438 -25.672 1.00 13.79 1208 THR A C 1
ATOM 3763 O O . THR A 1 471 ? -35.023 12.909 -24.701 1.00 13.99 1208 THR A O 1
ATOM 3767 N N . THR A 1 472 ? -36.514 11.447 -25.566 1.00 13.06 1209 THR A N 1
ATOM 3768 C CA . THR A 1 472 ? -36.641 10.679 -24.331 1.00 12.65 1209 THR A CA 1
ATOM 3769 C C . THR A 1 472 ? -36.284 9.221 -24.609 1.00 12.46 1209 THR A C 1
ATOM 3770 O O . THR A 1 472 ? -36.806 8.298 -23.980 1.00 12.72 1209 THR A O 1
ATOM 3774 N N . THR A 1 473 ? -35.379 9.037 -25.559 1.00 12.83 1210 THR A N 1
ATOM 3775 C CA . THR A 1 473 ? -34.914 7.712 -25.940 1.00 12.91 1210 THR A CA 1
ATOM 3776 C C . THR A 1 473 ? -33.420 7.560 -25.646 1.00 12.05 1210 THR A C 1
ATOM 3777 O O . THR A 1 473 ? -32.634 8.476 -25.880 1.00 12.40 1210 THR A O 1
ATOM 3781 N N . PHE A 1 474 ? -33.056 6.408 -25.082 1.00 11.96 1211 PHE A N 1
ATOM 3782 C CA . PHE A 1 474 ? -31.668 6.058 -24.794 1.00 12.16 1211 PHE A CA 1
ATOM 3783 C C . PHE A 1 474 ? -31.100 5.251 -25.948 1.00 13.06 1211 PHE A C 1
ATOM 3784 O O . PHE A 1 474 ? -31.715 4.284 -26.408 1.00 13.28 1211 PHE A O 1
ATOM 3792 N N . TYR A 1 475 ? -29.940 5.685 -26.438 1.00 13.03 1212 TYR A N 1
ATOM 3793 C CA . TYR A 1 475 ? -29.315 5.076 -27.607 1.00 13.82 1212 TYR A CA 1
ATOM 3794 C C . TYR A 1 475 ? -27.916 4.611 -27.232 1.00 13.64 1212 TYR A C 1
ATOM 3795 O O . TYR A 1 475 ? -27.277 5.184 -26.340 1.00 12.89 1212 TYR A O 1
ATOM 3804 N N . PRO A 1 476 ? -27.413 3.575 -27.914 1.00 14.18 1213 PRO A N 1
ATOM 3805 C CA . PRO A 1 476 ? -26.068 3.108 -27.599 1.00 14.17 1213 PRO A CA 1
ATOM 3806 C C . PRO A 1 476 ? -25.012 4.154 -27.956 1.00 14.34 1213 PRO A C 1
ATOM 3807 O O . PRO A 1 476 ? -25.128 4.843 -28.978 1.00 14.10 1213 PRO A O 1
ATOM 3811 N N . ALA A 1 477 ? -24.020 4.282 -27.085 1.00 14.30 1214 ALA A N 1
ATOM 3812 C CA . ALA A 1 477 ? -22.948 5.255 -27.257 1.00 14.42 1214 ALA A CA 1
ATOM 3813 C C . ALA A 1 477 ? -21.677 4.762 -26.595 1.00 14.52 1214 ALA A C 1
ATOM 3814 O O . ALA A 1 477 ? -21.662 3.752 -25.879 1.00 14.11 1214 ALA A O 1
ATOM 3816 N N . ILE A 1 478 ? -20.589 5.480 -26.855 1.00 15.41 1215 ILE A N 1
ATOM 3817 C CA . ILE A 1 478 ? -19.319 5.188 -26.223 1.00 16.13 1215 ILE A CA 1
ATOM 3818 C C . ILE A 1 478 ? -18.834 6.427 -25.477 1.00 16.30 1215 ILE A C 1
ATOM 3819 O O . ILE A 1 478 ? -18.941 7.544 -25.985 1.00 16.23 1215 ILE A O 1
ATOM 3824 N N . VAL A 1 479 ? -18.343 6.225 -24.257 1.00 16.61 1216 VAL A N 1
ATOM 3825 C CA . VAL A 1 479 ? -17.822 7.336 -23.449 1.00 17.77 1216 VAL A CA 1
ATOM 3826 C C . VAL A 1 479 ? -16.436 7.704 -23.975 1.00 18.25 1216 VAL A C 1
ATOM 3827 O O . VAL A 1 479 ? -15.536 6.866 -24.022 1.00 19.23 1216 VAL A O 1
ATOM 3831 N N . ILE A 1 480 ? -16.294 8.954 -24.398 1.00 18.86 1217 ILE A N 1
ATOM 3832 C CA . ILE A 1 480 ? -14.989 9.474 -24.814 1.00 19.28 1217 ILE A CA 1
ATOM 3833 C C . ILE A 1 480 ? -14.245 9.923 -23.557 1.00 20.12 1217 ILE A C 1
ATOM 3834 O O . ILE A 1 480 ? -13.073 9.592 -23.352 1.00 20.46 1217 ILE A O 1
ATOM 3839 N N . GLY A 1 481 ? -14.953 10.663 -22.706 1.00 20.68 1218 GLY A N 1
ATOM 3840 C CA . GLY A 1 481 ? -14.400 11.131 -21.443 1.00 21.73 1218 GLY A CA 1
ATOM 3841 C C . GLY A 1 481 ? -15.439 11.861 -20.621 1.00 22.69 1218 GLY A C 1
ATOM 3842 O O . GLY A 1 481 ? -16.585 12.020 -21.056 1.00 22.39 1218 GLY A O 1
ATOM 3843 N N . THR A 1 482 ? -15.014 12.326 -19.447 1.00 23.87 1219 THR A N 1
ATOM 3844 C CA . THR A 1 482 ? -15.879 12.992 -18.478 1.00 25.64 1219 THR A CA 1
ATOM 3845 C C . THR A 1 482 ? -15.259 14.330 -18.077 1.00 26.54 1219 THR A C 1
ATOM 3846 O O . THR A 1 482 ? -14.067 14.401 -17.775 1.00 26.88 1219 THR A O 1
ATOM 3850 N N . LYS A 1 483 ? -16.062 15.389 -18.092 1.00 27.53 1220 LYS A N 1
ATOM 3851 C CA . LYS A 1 483 ? -15.572 16.711 -17.700 1.00 28.87 1220 LYS A CA 1
ATOM 3852 C C . LYS A 1 483 ? -15.470 16.808 -16.180 1.00 29.54 1220 LYS A C 1
ATOM 3853 O O . LYS A 1 483 ? -16.027 15.970 -15.465 1.00 29.58 1220 LYS A O 1
ATOM 3859 N N . ARG A 1 484 ? -14.750 17.819 -15.687 1.00 30.64 1221 ARG A N 1
ATOM 3860 C CA . ARG A 1 484 ? -14.608 18.015 -14.237 1.00 31.53 1221 ARG A CA 1
ATOM 3861 C C . ARG A 1 484 ? -15.971 18.113 -13.565 1.00 32.05 1221 ARG A C 1
ATOM 3862 O O . ARG A 1 484 ? -16.206 17.479 -12.532 1.00 32.44 1221 ARG A O 1
ATOM 3870 N N . ASP A 1 485 ? -16.862 18.896 -14.176 1.00 32.32 1222 ASP A N 1
ATOM 3871 C CA . ASP A 1 485 ? -18.218 19.101 -13.673 1.00 32.49 1222 ASP A CA 1
ATOM 3872 C C . ASP A 1 485 ? -19.056 17.820 -13.684 1.00 32.12 1222 ASP A C 1
ATOM 3873 O O . ASP A 1 485 ? -20.154 17.785 -13.135 1.00 32.94 1222 ASP A O 1
ATOM 3878 N N . GLY A 1 486 ? -18.518 16.771 -14.307 1.00 31.65 1223 GLY A N 1
ATOM 3879 C CA . GLY A 1 486 ? -19.165 15.462 -14.336 1.00 30.32 1223 GLY A CA 1
ATOM 3880 C C . GLY A 1 486 ? -19.845 15.110 -15.650 1.00 29.39 1223 GLY A C 1
ATOM 3881 O O . GLY A 1 486 ? -20.252 13.962 -15.841 1.00 29.66 1223 GLY A O 1
ATOM 3882 N N . THR A 1 487 ? -19.961 16.092 -16.552 1.00 28.33 1224 THR A N 1
ATOM 3883 C CA . THR A 1 487 ? -20.614 15.925 -17.860 1.00 26.91 1224 THR A CA 1
ATOM 3884 C C . THR A 1 487 ? -19.907 14.868 -18.712 1.00 25.30 1224 THR A C 1
ATOM 3885 O O . THR A 1 487 ? -18.676 14.831 -18.775 1.00 25.00 1224 THR A O 1
ATOM 3889 N N . CYS A 1 488 ? -20.693 14.013 -19.367 1.00 23.17 1225 CYS A N 1
ATOM 3890 C CA . CYS A 1 488 ? -20.139 12.983 -20.253 1.00 21.46 1225 CYS A CA 1
ATOM 3891 C C . CYS A 1 488 ? -19.977 13.489 -21.682 1.00 20.68 1225 CYS A C 1
ATOM 3892 O O . CYS A 1 488 ? -20.871 14.127 -22.236 1.00 20.55 1225 CYS A O 1
ATOM 3895 N N . ARG A 1 489 ? -18.817 13.197 -22.265 1.00 19.86 1226 ARG A N 1
ATOM 3896 C CA . ARG A 1 489 ? -18.570 13.426 -23.678 1.00 18.85 1226 ARG A CA 1
ATOM 3897 C C . ARG A 1 489 ? -18.729 12.074 -24.369 1.00 17.90 1226 ARG A C 1
ATOM 3898 O O . ARG A 1 489 ? -18.010 11.129 -24.053 1.00 17.92 1226 ARG A O 1
ATOM 3906 N N . LEU A 1 490 ? -19.691 11.990 -25.282 1.00 17.75 1227 LEU A N 1
ATOM 3907 C CA . LEU A 1 490 ? -20.044 10.712 -25.898 1.00 17.36 1227 LEU A CA 1
ATOM 3908 C C . LEU A 1 490 ? -19.961 10.720 -27.409 1.00 16.87 1227 LEU A C 1
ATOM 3909 O O . LEU A 1 490 ? -20.162 11.747 -28.053 1.00 16.98 1227 LEU A O 1
ATOM 3914 N N . ARG A 1 491 ? -19.694 9.544 -27.973 1.00 16.52 1228 ARG A N 1
ATOM 3915 C CA . ARG A 1 491 ? -19.951 9.320 -29.376 1.00 16.17 1228 ARG A CA 1
ATOM 3916 C C . ARG A 1 491 ? -21.125 8.348 -29.495 1.00 15.87 1228 ARG A C 1
ATOM 3917 O O . ARG A 1 491 ? -21.008 7.190 -29.118 1.00 16.25 1228 ARG A O 1
ATOM 3925 N N . PHE A 1 492 ? -22.245 8.832 -30.024 1.00 17.11 1229 PHE A N 1
ATOM 3926 C CA . PHE A 1 492 ? -23.397 7.965 -30.258 1.00 17.89 1229 PHE A CA 1
ATOM 3927 C C . PHE A 1 492 ? -23.141 7.076 -31.462 1.00 19.72 1229 PHE A C 1
ATOM 3928 O O . PHE A 1 492 ? -22.646 7.552 -32.489 1.00 20.42 1229 PHE A O 1
ATOM 3936 N N . ASP A 1 493 ? -23.455 5.787 -31.312 1.00 21.13 1230 ASP A N 1
ATOM 3937 C CA . ASP A 1 493 ? -23.418 4.826 -32.418 1.00 23.23 1230 ASP A CA 1
ATOM 3938 C C . ASP A 1 493 ? -24.373 5.241 -33.531 1.00 24.51 1230 ASP A C 1
ATOM 3939 O O . ASP A 1 493 ? -25.453 5.785 -33.265 1.00 24.35 1230 ASP A O 1
ATOM 3944 N N . GLY A 1 494 ? -23.964 4.987 -34.773 1.00 26.08 1231 GLY A N 1
ATOM 3945 C CA . GLY A 1 494 ? -24.836 5.123 -35.938 1.00 28.54 1231 GLY A CA 1
ATOM 3946 C C . GLY A 1 494 ? -25.483 6.479 -36.126 1.00 30.16 1231 GLY A C 1
ATOM 3947 O O . GLY A 1 494 ? -26.672 6.569 -36.455 1.00 30.61 1231 GLY A O 1
ATOM 3948 N N . GLU A 1 495 ? -24.711 7.541 -35.923 1.00 31.68 1232 GLU A N 1
ATOM 3949 C CA . GLU A 1 495 ? -25.252 8.886 -36.082 1.00 33.14 1232 GLU A CA 1
ATOM 3950 C C . GLU A 1 495 ? -25.495 9.261 -37.533 1.00 33.81 1232 GLU A C 1
ATOM 3951 O O . GLU A 1 495 ? -24.747 8.854 -38.427 1.00 34.15 1232 GLU A O 1
ATOM 3957 N N . LYS A 1 500 ? -19.541 16.170 -34.629 1.00 26.53 1237 LYS A N 1
ATOM 3958 C CA . LYS A 1 500 ? -19.121 16.626 -33.309 1.00 26.50 1237 LYS A CA 1
ATOM 3959 C C . LYS A 1 500 ? -19.548 15.628 -32.232 1.00 26.37 1237 LYS A C 1
ATOM 3960 O O . LYS A 1 500 ? -20.631 15.038 -32.318 1.00 26.24 1237 LYS A O 1
ATOM 3966 N N . GLU A 1 501 ? -18.690 15.441 -31.228 1.00 25.95 1238 GLU A N 1
ATOM 3967 C CA . GLU A 1 501 ? -19.029 14.656 -30.034 1.00 25.67 1238 GLU A CA 1
ATOM 3968 C C . GLU A 1 501 ? -20.232 15.269 -29.325 1.00 24.89 1238 GLU A C 1
ATOM 3969 O O . GLU A 1 501 ? -20.501 16.464 -29.458 1.00 25.12 1238 GLU A O 1
ATOM 3975 N N . THR A 1 502 ? -20.956 14.448 -28.570 1.00 24.14 1239 THR A N 1
ATOM 3976 C CA . THR A 1 502 ? -22.165 14.908 -27.894 1.00 23.25 1239 THR A CA 1
ATOM 3977 C C . THR A 1 502 ? -21.956 14.955 -26.389 1.00 22.72 1239 THR A C 1
ATOM 3978 O O . THR A 1 502 ? -21.506 13.984 -25.785 1.00 22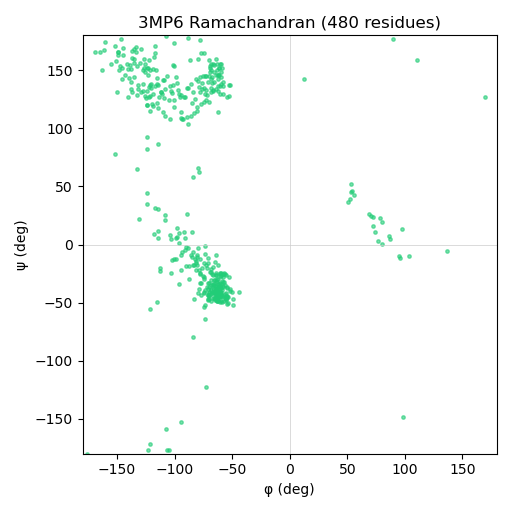.32 1239 THR A O 1
ATOM 3982 N N . GLU A 1 503 ? -22.289 16.090 -25.782 1.00 22.32 1240 GLU A N 1
ATOM 3983 C CA . GLU A 1 503 ? -22.244 16.194 -24.328 1.00 21.79 1240 GLU A CA 1
ATOM 3984 C C . GLU A 1 503 ? -23.607 15.832 -23.734 1.00 20.44 1240 GLU A C 1
ATOM 3985 O O . GLU A 1 503 ? -24.642 16.344 -24.155 1.00 20.54 1240 GLU A O 1
ATOM 3991 N N . VAL A 1 504 ? -23.587 14.902 -22.789 1.00 19.24 1241 VAL A N 1
ATOM 3992 C CA . VAL A 1 504 ? -24.800 14.455 -22.111 1.00 17.71 1241 VAL A CA 1
ATOM 3993 C C . VAL A 1 504 ? -24.538 14.462 -20.614 1.00 17.13 1241 VAL A C 1
ATOM 3994 O O . VAL A 1 504 ? -23.501 13.993 -20.145 1.00 16.45 1241 VAL A O 1
ATOM 3998 N N . THR A 1 505 ? -25.486 15.008 -19.859 1.00 16.61 1242 THR A N 1
ATOM 3999 C CA A THR A 1 505 ? -25.403 15.022 -18.401 0.50 16.54 1242 THR A CA 1
ATOM 4000 C CA B THR A 1 505 ? -25.339 15.025 -18.418 0.50 16.48 1242 THR A CA 1
ATOM 4001 C C . THR A 1 505 ? -25.246 13.604 -17.858 1.00 15.95 1242 THR A C 1
ATOM 4002 O O . THR A 1 505 ? -25.908 12.673 -18.324 1.00 15.18 1242 THR A O 1
ATOM 4009 N N . ARG A 1 506 ? -24.369 13.447 -16.882 1.00 15.48 1243 ARG A N 1
ATOM 4010 C CA . ARG A 1 506 ? -24.050 12.147 -16.302 1.00 14.81 1243 ARG A CA 1
ATOM 4011 C C . ARG A 1 506 ? -25.282 11.344 -15.840 1.00 14.65 1243 ARG A C 1
ATOM 4012 O O . ARG A 1 506 ? -25.321 10.118 -16.007 1.00 13.50 1243 ARG A O 1
ATOM 4020 N N . ARG A 1 507 ? -26.271 12.046 -15.280 1.00 15.21 1244 ARG A N 1
ATOM 4021 C CA A ARG A 1 507 ? -27.538 11.450 -14.849 0.80 15.69 1244 ARG A CA 1
ATOM 4022 C CA B ARG A 1 507 ? -27.507 11.402 -14.837 0.20 15.27 1244 ARG A CA 1
ATOM 4023 C C . ARG A 1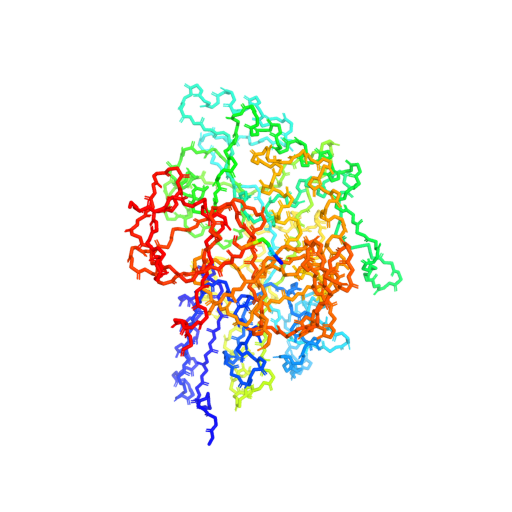 507 ? -28.211 10.623 -15.954 1.00 15.46 1244 ARG A C 1
ATOM 4024 O O . ARG A 1 507 ? -28.904 9.636 -15.684 1.00 15.96 1244 ARG A O 1
ATOM 4039 N N . LEU A 1 508 ? -28.010 11.044 -17.202 1.00 14.42 1245 LEU A N 1
ATOM 4040 C CA . LEU A 1 508 ? -28.694 10.436 -18.348 1.00 13.44 1245 LEU A CA 1
ATOM 4041 C C . LEU A 1 508 ? -27.860 9.400 -19.099 1.00 12.75 1245 LEU A C 1
ATOM 4042 O O . LEU A 1 508 ? -28.216 9.000 -20.217 1.00 12.55 1245 LEU A O 1
ATOM 4047 N N . VAL A 1 509 ? -26.769 8.968 -18.473 1.00 12.33 1246 VAL A N 1
ATOM 4048 C CA . VAL A 1 509 ? -25.869 7.966 -19.047 1.00 11.83 1246 VAL A CA 1
ATOM 4049 C C . VAL A 1 509 ? -25.915 6.698 -18.185 1.00 12.15 1246 VAL A C 1
ATOM 4050 O O . VAL A 1 509 ? -25.578 6.722 -16.996 1.00 12.33 1246 VAL A O 1
ATOM 4054 N N . LEU A 1 510 ? -26.367 5.602 -18.796 1.00 12.32 1247 LEU A N 1
ATOM 4055 C CA . LEU A 1 510 ? -26.617 4.337 -18.109 1.00 13.15 1247 LEU A CA 1
ATOM 4056 C C . LEU A 1 510 ? -25.712 3.236 -18.626 1.00 14.42 1247 LEU A C 1
ATOM 4057 O O . LEU A 1 510 ? -25.137 3.381 -19.690 1.00 12.86 1247 LEU A O 1
ATOM 4062 N N . PRO A 1 511 ? -25.611 2.113 -17.887 1.00 15.42 1248 PRO A N 1
ATOM 4063 C CA . PRO A 1 511 ? -24.933 0.913 -18.404 1.00 16.52 1248 PRO A CA 1
ATOM 4064 C C . PRO A 1 511 ? -25.578 0.356 -19.668 1.00 17.18 1248 PRO A C 1
ATOM 4065 O O . PRO A 1 511 ? -26.761 0.601 -19.932 1.00 16.72 1248 PRO A O 1
ATOM 4069 N N . SER A 1 512 ? -24.785 -0.361 -20.462 1.00 18.09 1249 SER A N 1
ATOM 4070 C CA . SER A 1 512 ? -25.298 -1.007 -21.658 1.00 19.75 1249 SER A CA 1
ATOM 4071 C C . SER A 1 512 ? -25.451 -2.507 -21.419 1.00 20.92 1249 SER A C 1
ATOM 4072 O O . SER A 1 512 ? -24.453 -3.222 -21.334 1.00 21.39 1249 SER A O 1
ATOM 4075 N N . PRO A 1 513 ? -26.703 -2.991 -21.306 1.00 22.03 1250 PRO A N 1
ATOM 4076 C CA . PRO A 1 513 ? -26.961 -4.421 -21.127 1.00 23.38 1250 PRO A CA 1
ATOM 4077 C C . PRO A 1 513 ? -26.380 -5.294 -22.244 1.00 24.57 1250 PRO A C 1
ATOM 4078 O O . PRO A 1 513 ? -25.995 -6.432 -21.978 1.00 24.98 1250 PRO A O 1
ATOM 4082 N N . THR A 1 514 ? -26.328 -4.769 -23.469 1.00 25.72 1251 THR A N 1
ATOM 4083 C CA . THR A 1 514 ? -25.734 -5.492 -24.600 1.00 27.13 1251 THR A CA 1
ATOM 4084 C C . THR A 1 514 ? -24.257 -5.762 -24.342 1.00 27.61 1251 THR A C 1
ATOM 4085 O O . THR A 1 514 ? -23.770 -6.871 -24.582 1.00 27.88 1251 THR A O 1
ATOM 4089 N N . ALA A 1 515 ? -23.560 -4.746 -23.832 1.00 27.83 1252 ALA A N 1
ATOM 4090 C CA . ALA A 1 515 ? -22.147 -4.851 -23.489 1.00 28.24 1252 ALA A CA 1
ATOM 4091 C C . ALA A 1 515 ? -21.944 -5.743 -22.268 1.00 28.56 1252 ALA A C 1
ATOM 4092 O O . ALA A 1 515 ? -21.020 -6.563 -22.239 1.00 28.82 1252 ALA A O 1
ATOM 4094 N N . LEU A 1 516 ? -22.810 -5.579 -21.268 1.00 28.78 1253 LEU A N 1
ATOM 4095 C CA . LEU A 1 516 ? -22.747 -6.369 -20.038 1.00 29.09 1253 LEU A CA 1
ATOM 4096 C C . LEU A 1 516 ? -22.993 -7.853 -20.319 1.00 29.63 1253 LEU A C 1
ATOM 4097 O O . LEU A 1 516 ? -22.328 -8.713 -19.740 1.00 30.00 1253 LEU A O 1
ATOM 4102 N N . ALA A 1 517 ? -23.935 -8.140 -21.218 1.00 29.95 1254 ALA A N 1
ATOM 4103 C CA . ALA A 1 517 ? -24.276 -9.519 -21.578 1.00 30.39 1254 ALA A CA 1
ATOM 4104 C C . ALA A 1 517 ? -23.194 -10.146 -22.451 1.00 30.70 1254 ALA A C 1
ATOM 4105 O O . ALA A 1 517 ? -22.908 -11.336 -22.331 1.00 31.01 1254 ALA A O 1
ATOM 4107 N N . ALA B 2 1 ? -42.332 7.590 -27.059 1.00 14.96 1 ALA P N 1
ATOM 4108 C CA . ALA B 2 1 ? -41.203 8.444 -26.589 1.00 14.55 1 ALA P CA 1
ATOM 4109 C C . ALA B 2 1 ? -40.836 9.478 -27.645 1.00 15.33 1 ALA P C 1
ATOM 4110 O O . ALA B 2 1 ? -41.231 9.348 -28.804 1.00 15.82 1 ALA P O 1
ATOM 4112 N N . ARG B 2 2 ? -40.115 10.518 -27.240 1.00 15.25 2 ARG P N 1
ATOM 4113 C CA . ARG B 2 2 ? -39.539 11.448 -28.209 1.00 16.60 2 ARG P CA 1
ATOM 4114 C C . ARG B 2 2 ? -38.290 10.798 -28.791 1.00 16.93 2 ARG P C 1
ATOM 4115 O O . ARG B 2 2 ? -37.495 10.211 -28.052 1.00 16.19 2 ARG P O 1
ATOM 4123 N N . THR B 2 3 ? -38.122 10.886 -30.112 1.00 18.18 3 THR P N 1
ATOM 4124 C CA . THR B 2 3 ? -37.006 10.219 -30.808 1.00 19.76 3 THR P CA 1
ATOM 4125 C C . THR B 2 3 ? -36.108 11.182 -31.597 1.00 21.14 3 THR P C 1
ATOM 4126 O O . THR B 2 3 ? -36.425 12.367 -31.725 1.00 21.61 3 THR P O 1
#

GO terms:
  GO:0000124 SAGA complex (C, IDA)
  GO:0140002 histone H3K4me3 reader activity (F, IDA)
  GO:0045944 positive regulation of transcription by RNA polymerase II (P, IMP)
  GO:0140671 ADA complex (C, IMP)
  GO:0072742 SAGA complex localization to transcription regulatory region (P, IMP)
  GO:0008104 intracellular protein localization (P, IMP)
  GO:0140671 ADA complex (C, IPI)
  GO:0005515 protein binding (F, IPI)
  GO:0006357 regulation of transcription by RNA polymerase II (P, IDA)

InterPro domains:
  IPR010750 SGF29 tudor-like domain [PF07039] (128-249)
  IPR010750 SGF29 tudor-like domain [PS51518] (121-255)
  IPR037802 SAGA-associated factor 29 [PTHR21539] (38-250)
  IPR047287 SAGA-associated factor 29, second Tudor domain [cd20394] (195-248)
  IPR047288 SAGA-associated factor 29, first Tudor domain [cd20393] (123-187)